Protein AF-0000000084920535 (afdb_homodimer)

InterPro domains:
  IPR011250 Outer membrane protein/outer membrane enzyme PagP, beta-barrel [SSF56925] (17-280)

Solvent-accessible surface area (backbone atoms only — not comparable to full-atom values): 26934 Å² total; per-residue (Å²): 116,71,63,61,56,44,49,62,53,42,67,62,52,66,54,57,81,40,51,39,45,34,40,35,42,36,39,33,46,25,42,52,30,49,40,32,69,61,24,36,41,35,47,79,58,31,36,28,67,30,71,43,21,42,35,15,26,41,35,39,40,44,34,40,34,42,20,32,37,94,36,44,25,44,30,40,34,40,34,40,39,50,28,47,84,37,60,36,35,34,35,47,41,96,58,38,38,35,48,26,33,35,26,23,39,35,29,32,35,36,46,24,46,27,38,41,66,44,99,36,37,34,36,35,41,34,42,25,34,56,77,47,62,31,42,38,33,45,37,40,36,34,38,54,50,50,71,80,69,21,54,88,70,72,50,63,88,66,16,30,35,41,36,39,36,31,35,40,35,30,58,47,89,36,80,28,36,32,40,35,45,33,40,48,45,73,76,55,96,38,38,28,38,35,44,30,45,36,39,40,43,25,33,36,41,41,35,33,34,36,54,78,45,40,37,24,34,31,27,42,68,88,68,46,75,76,42,75,63,74,26,29,79,91,49,59,56,91,93,62,57,60,54,34,42,33,32,67,62,41,55,68,82,64,80,61,83,36,55,43,71,46,50,46,45,48,37,9,16,42,30,43,34,40,33,42,34,42,44,51,77,60,72,70,85,125,116,68,64,60,57,45,48,62,53,43,68,60,53,66,52,59,82,38,49,41,45,34,40,34,42,36,36,33,45,24,42,54,29,49,41,32,70,61,25,35,40,34,48,79,58,33,38,28,67,30,71,44,21,42,36,14,24,41,36,40,40,43,35,40,36,43,21,33,36,94,38,43,25,44,32,40,35,41,33,40,39,50,27,46,84,37,60,37,35,35,35,49,40,93,58,37,39,34,50,25,32,35,27,22,39,34,28,31,34,36,48,22,48,28,38,40,66,45,99,37,37,35,36,36,42,34,40,26,32,56,78,48,62,31,41,38,34,46,36,40,36,35,38,54,51,51,69,80,69,22,52,88,70,71,49,63,87,66,18,28,35,43,37,41,36,31,37,38,34,31,57,47,87,35,77,29,35,32,40,34,44,34,41,49,45,74,77,55,97,38,39,26,39,36,43,30,46,36,38,39,43,26,31,35,39,42,34,35,34,37,54,79,45,41,37,24,32,32,28,43,68,88,67,47,77,78,41,74,64,74,27,28,78,90,50,59,56,92,93,60,58,60,53,33,42,34,32,69,62,39,54,68,79,65,78,59,84,38,55,43,69,45,52,45,44,47,36,10,16,41,29,45,34,39,35,42,33,42,44,52,77,61,70,70,84,123

Secondary structure (DSSP, 8-state):
-HHHHHHHHHHHHS-TT--EEEEEEEEEEEEE-S-EEEEEEE-SSEEEEEEE-TT-EEEEEEEEEEESSSSEEEEEEEEEEEEPPEEEEEEEETTEEEEEEEEEEEEEEEEEEEEESSSSEEEEEEEEEEEEEEEEEEEEEEEEPPHHHHGGGTPPTT-EEEEEEEEEEEE---EEEEEEEEEEEESSSSEEEEEEEEEEE-EEEEEEEEEEEEEEEEE-TTS-EEEEEEEETTSPPTT--SEEEEESEEETT---TTEEE--EEE--EEEEEEEEEEEPPP----/-HHHHHHHHHHHHS-TT--EEEEEEEEEEEEE-S-EEEEEEE-SSEEEEEEE-TT-EEEEEEEEEEESSSSEEEEEEEEEEEEPPEEEEEEEETTEEEEEEEEEEEEEEEEEEEEESSSSEEEEEEEEEEEEEEEEEEEEEEEEPPHHHHGGGTPPTT-EEEEEEEEEEEE---EEEEEEEEEEEESSSSEEEEEEEEEEE-EEEEEEEEEEEEEEEEE-TTS-EEEEEEEETTSPPTT--SEEEEESEEETT---TTEEE--EEE--EEEEEEEEEEEPPP----

Structure (mmCIF, N/CA/C/O backbone):
data_AF-0000000084920535-model_v1
#
loop_
_entity.id
_entity.type
_entity.pdbx_description
1 polymer 'Outer membrane protein beta-barrel domain-containing protein'
#
loop_
_atom_site.group_PDB
_atom_site.id
_atom_site.type_symbol
_atom_site.label_atom_id
_atom_site.label_alt_id
_atom_site.label_comp_id
_atom_site.label_asym_id
_atom_site.label_entity_id
_atom_site.label_seq_id
_atom_site.pdbx_PDB_ins_code
_atom_site.Cartn_x
_atom_site.Cartn_y
_atom_site.Cartn_z
_atom_site.occupancy
_atom_site.B_iso_or_equiv
_atom_site.auth_seq_id
_atom_site.auth_comp_id
_atom_site.auth_asym_id
_atom_site.auth_atom_id
_atom_site.pdbx_PDB_model_num
ATOM 1 N N . MET A 1 1 ? -19.062 26.781 -11.883 1 35.34 1 MET A N 1
ATOM 2 C CA . MET A 1 1 ? -17.922 26.047 -11.336 1 35.34 1 MET A CA 1
ATOM 3 C C . MET A 1 1 ? -16.688 26.938 -11.281 1 35.34 1 MET A C 1
ATOM 5 O O . MET A 1 1 ? -15.859 26.797 -10.375 1 35.34 1 MET A O 1
ATOM 9 N N . LYS A 1 2 ? -16.672 27.797 -12.289 1 50.16 2 LYS A N 1
ATOM 10 C CA . LYS A 1 2 ? -15.531 28.703 -12.477 1 50.16 2 LYS A CA 1
ATOM 11 C C . LYS A 1 2 ? -15.562 29.844 -11.453 1 50.16 2 LYS A C 1
ATOM 13 O O . LYS A 1 2 ? -14.523 30.25 -10.93 1 50.16 2 LYS A O 1
ATOM 18 N N . GLN A 1 3 ? -16.766 30.141 -11.141 1 44.44 3 GLN A N 1
ATOM 19 C CA . GLN A 1 3 ? -16.875 31.328 -10.281 1 44.44 3 GLN A CA 1
ATOM 20 C C . GLN A 1 3 ? -16.562 30.984 -8.828 1 44.44 3 GLN A C 1
ATOM 22 O O . GLN A 1 3 ? -15.992 31.797 -8.102 1 44.44 3 GLN A O 1
ATOM 27 N N . ARG A 1 4 ? -16.891 29.922 -8.414 1 44.69 4 ARG A N 1
ATOM 28 C CA . ARG A 1 4 ? -16.734 29.547 -7.016 1 44.69 4 ARG A CA 1
ATOM 29 C C . ARG A 1 4 ? -15.273 29.234 -6.688 1 44.69 4 ARG A C 1
ATOM 31 O O . ARG A 1 4 ? -14.797 29.547 -5.594 1 44.69 4 ARG A O 1
ATOM 38 N N . VAL A 1 5 ? -14.547 28.641 -7.547 1 48.97 5 VAL A N 1
ATOM 39 C CA . VAL A 1 5 ? -13.117 28.438 -7.359 1 48.97 5 VAL A CA 1
ATOM 40 C C . VAL A 1 5 ? -12.406 29.797 -7.32 1 48.97 5 VAL A C 1
ATOM 42 O O . VAL A 1 5 ? -11.492 30 -6.52 1 48.97 5 VAL A O 1
ATOM 45 N N . ILE A 1 6 ? -12.969 30.703 -7.969 1 50.16 6 ILE A N 1
ATOM 46 C CA . ILE A 1 6 ? -12.383 32.031 -8.031 1 50.16 6 ILE A CA 1
ATOM 47 C C . ILE A 1 6 ? -12.594 32.75 -6.695 1 50.16 6 ILE A C 1
ATOM 49 O O . ILE A 1 6 ? -11.703 33.438 -6.203 1 50.16 6 ILE A O 1
ATOM 53 N N . LEU A 1 7 ? -13.688 32.562 -6.117 1 46.62 7 LEU A N 1
ATOM 54 C CA . LEU A 1 7 ? -13.938 33.25 -4.855 1 46.62 7 LEU A CA 1
ATOM 55 C C . LEU A 1 7 ? -13.047 32.688 -3.75 1 46.62 7 LEU A C 1
ATOM 57 O O . LEU A 1 7 ? -12.539 33.438 -2.92 1 46.62 7 LEU A O 1
ATOM 61 N N . LEU A 1 8 ? -12.82 31.406 -3.689 1 48.5 8 LEU A N 1
ATOM 62 C CA . LEU A 1 8 ? -11.914 30.844 -2.691 1 48.5 8 LEU A CA 1
ATOM 63 C C . LEU A 1 8 ? -10.5 31.375 -2.881 1 48.5 8 LEU A C 1
ATOM 65 O O . LEU A 1 8 ? -9.828 31.734 -1.906 1 48.5 8 LEU A O 1
ATOM 69 N N . VAL A 1 9 ? -10.07 31.469 -4.113 1 48.94 9 VAL A N 1
ATOM 70 C CA . VAL A 1 9 ? -8.773 32.062 -4.418 1 48.94 9 VAL A CA 1
ATOM 71 C C . VAL A 1 9 ? -8.805 33.562 -4.145 1 48.94 9 VAL A C 1
ATOM 73 O O . VAL A 1 9 ? -7.824 34.125 -3.65 1 48.94 9 VAL A O 1
ATOM 76 N N . GLY A 1 10 ? -9.859 34.125 -4.398 1 46.06 10 GLY A N 1
ATOM 77 C CA . GLY A 1 10 ? -10.023 35.562 -4.172 1 46.06 10 GLY A CA 1
ATOM 78 C C . GLY A 1 10 ? -9.883 35.969 -2.713 1 46.06 10 GLY A C 1
ATOM 79 O O . GLY A 1 10 ? -9.281 37 -2.396 1 46.06 10 GLY A O 1
ATOM 80 N N . ILE A 1 11 ? -10.5 35.344 -1.866 1 45.97 11 ILE A N 1
ATOM 81 C CA . ILE A 1 11 ? -10.398 35.656 -0.446 1 45.97 11 ILE A CA 1
ATOM 82 C C . ILE A 1 11 ? -8.938 35.531 0.002 1 45.97 11 ILE A C 1
ATOM 84 O O . ILE A 1 11 ? -8.477 36.312 0.825 1 45.97 11 ILE A O 1
ATOM 88 N N . LEU A 1 12 ? -8.242 34.625 -0.571 1 46.84 12 LEU A N 1
ATOM 89 C CA . LEU A 1 12 ? -6.828 34.5 -0.226 1 46.84 12 LEU A CA 1
ATOM 90 C C . LEU A 1 12 ? -6.027 35.688 -0.715 1 46.84 12 LEU A C 1
ATOM 92 O O . LEU A 1 12 ? -5.074 36.125 -0.059 1 46.84 12 LEU A O 1
ATOM 96 N N . ILE A 1 13 ? -6.379 36.219 -1.843 1 45.66 13 ILE A N 1
ATOM 97 C CA . ILE A 1 13 ? -5.582 37.281 -2.479 1 45.66 13 ILE A CA 1
ATOM 98 C C . ILE A 1 13 ? -5.914 38.625 -1.856 1 45.66 13 ILE A C 1
ATOM 100 O O . ILE A 1 13 ? -5.156 39.594 -2.006 1 45.66 13 ILE A O 1
ATOM 104 N N . SER A 1 14 ? -6.969 38.781 -1.421 1 41.78 14 SER A N 1
ATOM 105 C CA . SER A 1 14 ? -7.277 40.188 -1.155 1 41.78 14 SER A CA 1
ATOM 106 C C . SER A 1 14 ? -6.23 40.844 -0.244 1 41.78 14 SER A C 1
ATOM 108 O O . SER A 1 14 ? -6.137 42.062 -0.156 1 41.78 14 SER A O 1
ATOM 110 N N . THR A 1 15 ? -5.781 40.281 0.899 1 45.72 15 THR A N 1
ATOM 111 C CA . THR A 1 15 ? -4.988 41.125 1.787 1 45.72 15 THR A CA 1
ATOM 112 C C . THR A 1 15 ? -3.539 41.219 1.308 1 45.72 15 THR A C 1
ATOM 114 O O . THR A 1 15 ? -2.676 40.469 1.803 1 45.72 15 THR A O 1
ATOM 117 N N . MET A 1 16 ? -3.23 41.438 0.183 1 48.97 16 MET A N 1
ATOM 118 C CA . MET A 1 16 ? -1.92 41.594 -0.446 1 48.97 16 MET A CA 1
ATOM 119 C C . MET A 1 16 ? -1.035 42.531 0.351 1 48.97 16 MET A C 1
ATOM 121 O O . MET A 1 16 ? 0.062 42.906 -0.088 1 48.97 16 MET A O 1
ATOM 125 N N . SER A 1 17 ? -1.524 43.281 1.295 1 55.09 17 SER A N 1
ATOM 126 C CA . SER A 1 17 ? -0.579 44.25 1.803 1 55.09 17 SER A CA 1
ATOM 127 C C . SER A 1 17 ? 0.592 43.594 2.516 1 55.09 17 SER A C 1
ATOM 129 O O . SER A 1 17 ? 1.635 44.219 2.727 1 55.09 17 SER A O 1
ATOM 131 N N . TYR A 1 18 ? 0.37 42.562 3.094 1 60.5 18 TYR A N 1
ATOM 132 C CA . TYR A 1 18 ? 1.429 41.875 3.826 1 60.5 18 TYR A CA 1
ATOM 133 C C . TYR A 1 18 ? 2.107 40.812 2.947 1 60.5 18 TYR A C 1
ATOM 135 O O . TYR A 1 18 ? 1.453 39.906 2.443 1 60.5 18 TYR A O 1
ATOM 143 N N . ALA A 1 19 ? 3.285 41.312 2.273 1 73.56 19 ALA A N 1
ATOM 144 C CA . ALA A 1 19 ? 3.965 40.312 1.429 1 73.56 19 ALA A CA 1
ATOM 145 C C . ALA A 1 19 ? 5.332 39.969 2.002 1 73.56 19 ALA A C 1
ATOM 147 O O . ALA A 1 19 ? 6.199 40.812 2.15 1 73.56 19 ALA A O 1
ATOM 148 N N . GLN A 1 20 ? 5.488 38.75 2.629 1 87.69 20 GLN A N 1
ATOM 149 C CA . GLN A 1 20 ? 6.754 38.25 3.152 1 87.69 20 GLN A CA 1
ATOM 150 C C . GLN A 1 20 ? 7.184 37 2.43 1 87.69 20 GLN A C 1
ATOM 152 O O . GLN A 1 20 ? 6.391 36.062 2.27 1 87.69 20 GLN A O 1
ATOM 157 N N . PHE A 1 21 ? 8.461 37.094 1.964 1 93.69 21 PHE A N 1
ATOM 158 C CA . PHE A 1 21 ? 9.039 35.906 1.309 1 93.69 21 PHE A CA 1
ATOM 159 C C . PHE A 1 21 ? 10.094 35.281 2.191 1 93.69 21 PHE A C 1
ATOM 161 O O . PHE A 1 21 ? 10.898 35.969 2.814 1 93.69 21 PHE A O 1
ATOM 168 N N . GLU A 1 22 ? 9.984 33.938 2.281 1 96.62 22 GLU A N 1
ATOM 169 C CA . GLU A 1 22 ? 10.984 33.156 3.02 1 96.62 22 GLU A CA 1
ATOM 170 C C . GLU A 1 22 ? 11.508 31.984 2.193 1 96.62 22 GLU A C 1
ATOM 172 O O . GLU A 1 22 ? 10.789 31.453 1.353 1 96.62 22 GLU A O 1
ATOM 177 N N . ILE A 1 23 ? 12.812 31.688 2.461 1 98 23 ILE A N 1
ATOM 178 C CA . ILE A 1 23 ? 13.406 30.484 1.891 1 98 23 ILE A CA 1
ATOM 179 C C . ILE A 1 23 ? 13.891 29.562 3.012 1 98 23 ILE A C 1
ATOM 181 O O . ILE A 1 23 ? 14.453 30.031 4.008 1 98 23 ILE A O 1
ATOM 185 N N . SER A 1 24 ? 13.594 28.281 2.865 1 98.38 24 SER A N 1
ATOM 186 C CA . SER A 1 24 ? 14.016 27.297 3.865 1 98.38 24 SER A CA 1
ATOM 187 C C . SER A 1 24 ? 14.789 26.156 3.225 1 98.38 24 SER A C 1
ATOM 189 O O . SER A 1 24 ? 14.453 25.719 2.121 1 98.38 24 SER A O 1
ATOM 191 N N . ALA A 1 25 ? 15.82 25.766 3.854 1 98.62 25 ALA A N 1
ATOM 192 C CA . ALA A 1 25 ? 16.594 24.578 3.502 1 98.62 25 ALA A CA 1
ATOM 193 C C . ALA A 1 25 ? 16.734 23.641 4.699 1 98.62 25 ALA A C 1
ATOM 195 O O . ALA A 1 25 ? 16.938 24.078 5.828 1 98.62 25 ALA A O 1
ATOM 196 N N . GLY A 1 26 ? 16.531 22.328 4.43 1 98.38 26 GLY A N 1
ATOM 197 C CA . GLY A 1 26 ? 16.594 21.422 5.566 1 98.38 26 GLY A CA 1
ATOM 198 C C . GLY A 1 26 ? 16.812 19.969 5.16 1 98.38 26 GLY A C 1
ATOM 199 O O . GLY A 1 26 ? 16.984 19.672 3.975 1 98.38 26 GLY A O 1
ATOM 200 N N . THR A 1 27 ? 17 19.125 6.18 1 98.56 27 THR A N 1
ATOM 201 C CA . THR A 1 27 ? 17.156 17.672 6.062 1 98.56 27 THR A CA 1
ATOM 202 C C . THR A 1 27 ? 16.344 16.953 7.133 1 98.56 27 THR A C 1
ATOM 204 O O . THR A 1 27 ? 15.828 17.594 8.055 1 98.56 27 THR A O 1
ATOM 207 N N . GLY A 1 28 ? 16.156 15.672 6.859 1 98.56 28 GLY A N 1
ATOM 208 C CA . GLY A 1 28 ? 15.398 14.891 7.828 1 98.56 28 GLY A CA 1
ATOM 209 C C . GLY A 1 28 ? 15.438 13.398 7.555 1 98.56 28 GLY A C 1
ATOM 210 O O . GLY A 1 28 ? 16.141 12.945 6.645 1 98.56 28 GLY A O 1
ATOM 211 N N . TYR A 1 29 ? 14.797 12.727 8.461 1 98.56 29 TYR A N 1
ATOM 212 C CA . TYR A 1 29 ? 14.625 11.281 8.344 1 98.56 29 TYR A CA 1
ATOM 213 C C . TYR A 1 29 ? 13.164 10.891 8.523 1 98.56 29 TYR A C 1
ATOM 215 O O . TYR A 1 29 ? 12.469 11.43 9.383 1 98.56 29 TYR A O 1
ATOM 223 N N . ALA A 1 30 ? 12.742 10.023 7.645 1 97.69 30 ALA A N 1
ATOM 224 C CA . ALA A 1 30 ? 11.367 9.539 7.707 1 97.69 30 ALA A CA 1
ATOM 225 C C . ALA A 1 30 ? 11.336 8.016 7.816 1 97.69 30 ALA A C 1
ATOM 227 O O . ALA A 1 30 ? 12.133 7.324 7.184 1 97.69 30 ALA A O 1
ATOM 228 N N . ILE A 1 31 ? 10.391 7.543 8.578 1 95.56 31 ILE A N 1
ATOM 229 C CA . ILE A 1 31 ? 10.07 6.121 8.609 1 95.56 31 ILE A CA 1
ATOM 230 C C . ILE A 1 31 ? 8.883 5.836 7.691 1 95.56 31 ILE A C 1
ATOM 232 O O . ILE A 1 31 ? 8.102 6.742 7.375 1 95.56 31 ILE A O 1
ATOM 236 N N . GLY A 1 32 ? 8.797 4.52 7.344 1 92.81 32 GLY A N 1
ATOM 237 C CA . GLY A 1 32 ? 7.691 4.141 6.484 1 92.81 32 GLY A CA 1
ATOM 238 C C . GLY A 1 32 ? 6.344 4.223 7.176 1 92.81 32 GLY A C 1
ATOM 239 O O . GLY A 1 32 ? 6.223 3.867 8.352 1 92.81 32 GLY A O 1
ATOM 240 N N . SER A 1 33 ? 5.426 4.773 6.422 1 88.69 33 SER A N 1
ATOM 241 C CA . SER A 1 33 ? 4.031 4.746 6.852 1 88.69 33 SER A CA 1
ATOM 242 C C . SER A 1 33 ? 3.156 4 5.848 1 88.69 33 SER A C 1
ATOM 244 O O . SER A 1 33 ? 3.527 3.859 4.68 1 88.69 33 SER A O 1
ATOM 246 N N . ALA A 1 34 ? 2 3.477 6.375 1 89.12 34 ALA A N 1
ATOM 247 C CA . ALA A 1 34 ? 1.126 2.695 5.504 1 89.12 34 ALA A CA 1
ATOM 248 C C . ALA A 1 34 ? 1.924 1.667 4.707 1 89.12 34 ALA A C 1
ATOM 250 O O . ALA A 1 34 ? 1.809 1.6 3.48 1 89.12 34 ALA A O 1
ATOM 251 N N . GLU A 1 35 ? 2.738 0.942 5.34 1 93.31 35 GLU A N 1
ATOM 252 C CA . GLU A 1 35 ? 3.648 -0.013 4.719 1 93.31 35 GLU A CA 1
ATOM 253 C C . GLU A 1 35 ? 2.883 -1.145 4.039 1 93.31 35 GLU A C 1
ATOM 255 O O . GLU A 1 35 ? 1.738 -1.429 4.398 1 93.31 35 GLU A O 1
ATOM 260 N N . MET A 1 36 ? 3.609 -1.778 3.045 1 95.38 36 MET A N 1
ATOM 261 C CA . MET A 1 36 ? 3.078 -2.938 2.334 1 95.38 36 MET A CA 1
ATOM 262 C C . MET A 1 36 ? 4.125 -4.043 2.24 1 95.38 36 MET A C 1
ATOM 264 O O . MET A 1 36 ? 5.305 -3.811 2.496 1 95.38 36 MET A O 1
ATOM 268 N N . LYS A 1 37 ? 3.637 -5.246 1.908 1 96.25 37 LYS A N 1
ATOM 269 C CA . LYS A 1 37 ? 4.582 -6.32 1.629 1 96.25 37 LYS A CA 1
ATOM 270 C C . LYS A 1 37 ? 5.508 -5.957 0.473 1 96.25 37 LYS A C 1
ATOM 272 O O . LYS A 1 37 ? 5.047 -5.547 -0.594 1 96.25 37 LYS A O 1
ATOM 277 N N . LEU A 1 38 ? 6.785 -6.133 0.706 1 97.44 38 LEU A N 1
ATOM 278 C CA . LEU A 1 38 ? 7.75 -5.805 -0.339 1 97.44 38 LEU A CA 1
ATOM 279 C C . LEU A 1 38 ? 8.438 -7.059 -0.864 1 97.44 38 LEU A C 1
ATOM 281 O O . LEU A 1 38 ? 8.844 -7.113 -2.027 1 97.44 38 LEU A O 1
ATOM 285 N N . GLY A 1 39 ? 8.641 -8.039 0.096 1 98.06 39 GLY A N 1
ATOM 286 C CA . GLY A 1 39 ? 9.398 -9.203 -0.336 1 98.06 39 GLY A CA 1
ATOM 287 C C . GLY A 1 39 ? 9.344 -10.352 0.654 1 98.06 39 GLY A C 1
ATOM 288 O O . GLY A 1 39 ? 8.398 -10.461 1.437 1 98.06 39 GLY A O 1
ATOM 289 N N . THR A 1 40 ? 10.359 -11.266 0.472 1 98.44 40 THR A N 1
ATOM 290 C CA . THR A 1 40 ? 10.398 -12.469 1.296 1 98.44 40 THR A CA 1
ATOM 291 C C . THR A 1 40 ? 11.836 -12.789 1.709 1 98.44 40 THR A C 1
ATOM 293 O O . THR A 1 40 ? 12.781 -12.438 1.005 1 98.44 40 THR A O 1
ATOM 296 N N . GLU A 1 41 ? 11.93 -13.367 2.855 1 98.62 41 GLU A N 1
ATOM 297 C CA . GLU A 1 41 ? 13.133 -14.047 3.312 1 98.62 41 GLU A CA 1
ATOM 298 C C . GLU A 1 41 ? 12.898 -15.547 3.473 1 98.62 41 GLU A C 1
ATOM 300 O O . GLU A 1 41 ? 12.016 -15.969 4.23 1 98.62 41 GLU A O 1
ATOM 305 N N . THR A 1 42 ? 13.625 -16.312 2.793 1 98.5 42 THR A N 1
ATOM 306 C CA . THR A 1 42 ? 13.477 -17.766 2.801 1 98.5 42 THR A CA 1
ATOM 307 C C . THR A 1 42 ? 14.766 -18.438 3.266 1 98.5 42 THR A C 1
ATOM 309 O O . THR A 1 42 ? 15.844 -18.156 2.734 1 98.5 42 THR A O 1
ATOM 312 N N . THR A 1 43 ? 14.688 -19.281 4.191 1 98.12 43 THR A N 1
ATOM 313 C CA . THR A 1 43 ? 15.773 -20.125 4.656 1 98.12 43 THR A CA 1
ATOM 314 C C . THR A 1 43 ? 15.438 -21.609 4.461 1 98.12 43 THR A C 1
ATOM 316 O O . THR A 1 43 ? 14.406 -21.938 3.861 1 98.12 43 THR A O 1
ATOM 319 N N . THR A 1 44 ? 16.312 -22.516 4.949 1 97.25 44 THR A N 1
ATOM 320 C CA . THR A 1 44 ? 16.047 -23.938 4.832 1 97.25 44 THR A CA 1
ATOM 321 C C . THR A 1 44 ? 14.883 -24.344 5.715 1 97.25 44 THR A C 1
ATOM 323 O O . THR A 1 44 ? 14.25 -25.391 5.48 1 97.25 44 THR A O 1
ATOM 326 N N . THR A 1 45 ? 14.539 -23.5 6.605 1 97.44 45 THR A N 1
ATOM 327 C CA . THR A 1 45 ? 13.57 -23.953 7.602 1 97.44 45 THR A CA 1
ATOM 328 C C . THR A 1 45 ? 12.266 -23.172 7.469 1 97.44 45 THR A C 1
ATOM 330 O O . THR A 1 45 ? 11.203 -23.672 7.848 1 97.44 45 THR A O 1
ATOM 333 N N . SER A 1 46 ? 12.359 -21.906 6.934 1 97.88 46 SER A N 1
ATOM 334 C CA . SER A 1 46 ? 11.141 -21.109 6.984 1 97.88 46 SER A CA 1
ATOM 335 C C . SER A 1 46 ? 11.156 -20.016 5.926 1 97.88 46 SER A C 1
ATOM 337 O O . SER A 1 46 ? 12.188 -19.766 5.297 1 97.88 46 SER A O 1
ATOM 339 N N . VAL A 1 47 ? 10 -19.453 5.672 1 97.88 47 VAL A N 1
ATOM 340 C CA . VAL A 1 47 ? 9.812 -18.281 4.816 1 97.88 47 VAL A CA 1
ATOM 341 C C . VAL A 1 47 ? 9.039 -17.203 5.578 1 97.88 47 VAL A C 1
ATOM 343 O O . VAL A 1 47 ? 8.117 -17.516 6.336 1 97.88 47 VAL A O 1
ATOM 346 N N . GLU A 1 48 ? 9.414 -15.914 5.398 1 98.06 48 GLU A N 1
ATOM 347 C CA . GLU A 1 48 ? 8.719 -14.781 5.996 1 98.06 48 GLU A CA 1
ATOM 348 C C . GLU A 1 48 ? 8.602 -13.625 5.008 1 98.06 48 GLU A C 1
ATOM 350 O O . GLU A 1 48 ? 9.438 -13.469 4.117 1 98.06 48 GLU A O 1
ATOM 355 N N . ASN A 1 49 ? 7.551 -12.867 5.188 1 97.69 49 ASN A N 1
ATOM 356 C CA . ASN A 1 49 ? 7.359 -11.664 4.375 1 97.69 49 ASN A CA 1
ATOM 357 C C . ASN A 1 49 ? 8.086 -10.461 4.98 1 97.69 49 ASN A C 1
ATOM 359 O O . ASN A 1 49 ? 8.227 -10.367 6.199 1 97.69 49 ASN A O 1
ATOM 363 N N . THR A 1 50 ? 8.555 -9.594 4.113 1 97.69 50 THR A N 1
ATOM 364 C CA . THR A 1 50 ? 9.102 -8.305 4.531 1 97.69 50 THR A CA 1
ATOM 365 C C . THR A 1 50 ? 8.156 -7.172 4.148 1 97.69 50 THR A C 1
ATOM 367 O O . THR A 1 50 ? 7.445 -7.258 3.145 1 97.69 50 THR A O 1
ATOM 370 N N . TYR A 1 51 ? 8.148 -6.133 4.988 1 96.94 51 TYR A N 1
ATOM 371 C CA . TYR A 1 51 ? 7.262 -4.992 4.789 1 96.94 51 TYR A CA 1
ATOM 372 C C . TYR A 1 51 ? 8.039 -3.686 4.805 1 96.94 51 TYR A C 1
ATOM 374 O O . TYR A 1 51 ? 9.102 -3.592 5.43 1 96.94 51 TYR A O 1
ATOM 382 N N . GLY A 1 52 ? 7.492 -2.721 4.09 1 96.75 52 GLY A N 1
ATOM 383 C CA . GLY A 1 52 ? 8.117 -1.409 4.121 1 96.75 52 GLY A CA 1
ATOM 384 C C . GLY A 1 52 ? 7.477 -0.418 3.17 1 96.75 52 GLY A C 1
ATOM 385 O O . GLY A 1 52 ? 6.418 -0.691 2.602 1 96.75 52 GLY A O 1
ATOM 386 N N . SER A 1 53 ? 8 0.752 3.109 1 97.38 53 SER A N 1
ATOM 387 C CA . SER A 1 53 ? 7.707 1.852 2.193 1 97.38 53 SER A CA 1
ATOM 388 C C . SER A 1 53 ? 8.992 2.455 1.629 1 97.38 53 SER A C 1
ATOM 390 O O . SER A 1 53 ? 9.945 2.701 2.369 1 97.38 53 SER A O 1
ATOM 392 N N . TYR A 1 54 ? 8.953 2.729 0.371 1 98.19 54 TYR A N 1
ATOM 393 C CA . TYR A 1 54 ? 10.148 3.268 -0.263 1 98.19 54 TYR A CA 1
ATOM 394 C C . TYR A 1 54 ? 10.352 4.73 0.113 1 98.19 54 TYR A C 1
ATOM 396 O O . TYR A 1 54 ? 11.375 5.328 -0.223 1 98.19 54 TYR A O 1
ATOM 404 N N . GLY A 1 55 ? 9.414 5.297 0.802 1 97.44 55 GLY A N 1
ATOM 405 C CA . GLY A 1 55 ? 9.555 6.656 1.304 1 97.44 55 GLY A CA 1
ATOM 406 C C . GLY A 1 55 ? 10.398 6.742 2.559 1 97.44 55 GLY A C 1
ATOM 407 O O . GLY A 1 55 ? 10.695 7.84 3.037 1 97.44 55 GLY A O 1
ATOM 408 N N . GLU A 1 56 ? 10.773 5.613 3.084 1 98.25 56 GLU A N 1
ATOM 409 C CA . GLU A 1 56 ? 11.617 5.59 4.273 1 98.25 56 GLU A CA 1
ATOM 410 C C . GLU A 1 56 ? 13.055 5.965 3.938 1 98.25 56 GLU A C 1
ATOM 412 O O . GLU A 1 56 ? 13.633 5.438 2.982 1 98.25 56 GLU A O 1
ATOM 417 N N . GLY A 1 57 ? 13.602 6.922 4.707 1 98.69 57 GLY A N 1
ATOM 418 C CA . GLY A 1 57 ? 14.992 7.281 4.48 1 98.69 57 GLY A CA 1
ATOM 419 C C . GLY A 1 57 ? 15.297 8.727 4.836 1 98.69 57 GLY A C 1
ATOM 420 O O . GLY A 1 57 ? 14.5 9.391 5.5 1 98.69 57 GLY A O 1
ATOM 421 N N . VAL A 1 58 ? 16.5 9.164 4.492 1 98.69 58 VAL A N 1
ATOM 422 C CA . VAL A 1 58 ? 16.969 10.531 4.699 1 98.69 58 VAL A CA 1
ATOM 423 C C . VAL A 1 58 ? 16.5 11.414 3.543 1 98.69 58 VAL A C 1
ATOM 425 O O . VAL A 1 58 ? 16.484 10.977 2.389 1 98.69 58 VAL A O 1
ATOM 428 N N . ASN A 1 59 ? 16.078 12.602 3.873 1 98.5 59 ASN A N 1
ATOM 429 C CA . ASN A 1 59 ? 15.656 13.516 2.812 1 98.5 59 ASN A CA 1
ATOM 430 C C . ASN A 1 59 ? 16.344 14.867 2.936 1 98.5 59 ASN A C 1
ATOM 432 O O . ASN A 1 59 ? 16.891 15.195 3.99 1 98.5 59 ASN A O 1
ATOM 436 N N . PHE A 1 60 ? 16.438 15.586 1.813 1 98.62 60 PHE A N 1
ATOM 437 C CA . PHE A 1 60 ? 16.844 16.984 1.705 1 98.62 60 PHE A CA 1
ATOM 438 C C . PHE A 1 60 ? 15.758 17.812 1.029 1 98.62 60 PHE A C 1
ATOM 440 O O . PHE A 1 60 ? 15.148 17.375 0.052 1 98.62 60 PHE A O 1
ATOM 447 N N . GLN A 1 61 ? 15.492 19.016 1.565 1 98.5 61 GLN A N 1
ATOM 448 C CA . GLN A 1 61 ? 14.422 19.844 1.01 1 98.5 61 GLN A CA 1
ATOM 449 C C . GLN A 1 61 ? 14.852 21.297 0.886 1 98.5 61 GLN A C 1
ATOM 451 O O . GLN A 1 61 ? 15.555 21.812 1.753 1 98.5 61 GLN A O 1
ATOM 456 N N . LEU A 1 62 ? 14.422 22 -0.162 1 98.69 62 LEU A N 1
ATOM 457 C CA . LEU A 1 62 ? 14.461 23.438 -0.386 1 98.69 62 LEU A CA 1
ATOM 458 C C . LEU A 1 62 ? 13.062 23.984 -0.634 1 98.69 62 LEU A C 1
ATOM 460 O O . LEU A 1 62 ? 12.352 23.516 -1.529 1 98.69 62 LEU A O 1
ATOM 464 N N . ARG A 1 63 ? 12.656 24.953 0.148 1 98.56 63 ARG A N 1
ATOM 465 C CA . ARG A 1 63 ? 11.289 25.469 0.055 1 98.56 63 ARG A CA 1
ATOM 466 C C . ARG A 1 63 ? 11.281 27 -0.017 1 98.56 63 ARG A C 1
ATOM 468 O O . ARG A 1 63 ? 12.102 27.656 0.623 1 98.56 63 ARG A O 1
ATOM 475 N N . GLY A 1 64 ? 10.328 27.516 -0.761 1 97.81 64 GLY A N 1
ATOM 476 C CA . GLY A 1 64 ? 9.969 28.922 -0.759 1 97.81 64 GLY A CA 1
ATOM 477 C C . GLY A 1 64 ? 8.539 29.172 -0.307 1 97.81 64 GLY A C 1
ATOM 478 O O . GLY A 1 64 ? 7.605 28.547 -0.818 1 97.81 64 GLY A O 1
ATOM 479 N N . THR A 1 65 ? 8.445 30.062 0.63 1 97.19 65 THR A N 1
ATOM 480 C CA . THR A 1 65 ? 7.109 30.391 1.125 1 97.19 65 THR A CA 1
ATOM 481 C C . THR A 1 65 ? 6.812 31.875 0.95 1 97.19 65 THR A C 1
ATOM 483 O O . THR A 1 65 ? 7.613 32.719 1.345 1 97.19 65 THR A O 1
ATOM 486 N N . TYR A 1 66 ? 5.727 32.156 0.32 1 95.12 66 TYR A N 1
ATOM 487 C CA . TYR A 1 66 ? 5.23 33.531 0.191 1 95.12 66 TYR A CA 1
ATOM 488 C C . TYR A 1 66 ? 3.975 33.75 1.026 1 95.12 66 TYR A C 1
ATOM 490 O O . TYR A 1 66 ? 2.922 33.188 0.728 1 95.12 66 TYR A O 1
ATOM 498 N N . PHE A 1 67 ? 4.09 34.625 1.995 1 92.56 67 PHE A N 1
ATOM 499 C CA . PHE A 1 67 ? 2.934 34.906 2.83 1 92.56 67 PHE A CA 1
ATOM 500 C C . PHE A 1 67 ? 2.16 36.125 2.277 1 92.56 67 PHE A C 1
ATOM 502 O O . PHE A 1 67 ? 2.713 37.219 2.131 1 92.56 67 PHE A O 1
ATOM 509 N N . PHE A 1 68 ? 0.873 35.906 2.057 1 87.88 68 PHE A N 1
ATOM 510 C CA . PHE A 1 68 ? -0.014 36.969 1.558 1 87.88 68 PHE A CA 1
ATOM 511 C C . PHE A 1 68 ? -0.405 37.906 2.676 1 87.88 68 PHE A C 1
ATOM 513 O O . PHE A 1 68 ? -0.697 39.094 2.422 1 87.88 68 PHE A O 1
ATOM 520 N N . ASN A 1 69 ? -0.442 37.344 3.875 1 86.56 69 ASN A N 1
ATOM 521 C CA . ASN A 1 69 ? -0.67 38.094 5.105 1 86.56 69 ASN A CA 1
ATOM 522 C C . ASN A 1 69 ? 0.12 37.531 6.273 1 86.56 69 ASN A C 1
ATOM 524 O O . ASN A 1 69 ? 1.106 36.812 6.066 1 86.56 69 ASN A O 1
ATOM 528 N N . GLU A 1 70 ? -0.274 37.938 7.469 1 86.25 70 GLU A N 1
ATOM 529 C CA . GLU A 1 70 ? 0.521 37.562 8.625 1 86.25 70 GLU A CA 1
ATOM 530 C C . GLU A 1 70 ? 0.343 36.062 8.938 1 86.25 70 GLU A C 1
ATOM 532 O O . GLU A 1 70 ? 1.117 35.5 9.703 1 86.25 70 GLU A O 1
ATOM 537 N N . LYS A 1 71 ? -0.605 35.438 8.234 1 85.12 71 LYS A N 1
ATOM 538 C CA . LYS A 1 71 ? -0.928 34.094 8.688 1 85.12 71 LYS A CA 1
ATOM 539 C C . LYS A 1 71 ? -0.878 33.094 7.531 1 85.12 71 LYS A C 1
ATOM 541 O O . LYS A 1 71 ? -0.468 31.938 7.711 1 85.12 71 LYS A O 1
ATOM 546 N N . VAL A 1 72 ? -1.351 33.5 6.371 1 87.44 72 VAL A N 1
ATOM 547 C CA . VAL A 1 72 ? -1.564 32.562 5.277 1 87.44 72 VAL A CA 1
ATOM 548 C C . VAL A 1 72 ? -0.517 32.781 4.191 1 87.44 72 VAL A C 1
ATOM 550 O O . VAL A 1 72 ? -0.26 33.938 3.789 1 87.44 72 VAL A O 1
ATOM 553 N N . GLY A 1 73 ? 0.027 31.656 3.744 1 92.81 73 GLY A N 1
ATOM 554 C CA . GLY A 1 73 ? 0.992 31.734 2.658 1 92.81 73 GLY A CA 1
ATOM 555 C C . GLY A 1 73 ? 0.939 30.531 1.731 1 92.81 73 GLY A C 1
ATOM 556 O O . GLY A 1 73 ? 0.181 29.594 1.971 1 92.81 73 GLY A O 1
ATOM 557 N N . LEU A 1 74 ? 1.671 30.688 0.648 1 94.25 74 LEU A N 1
ATOM 558 C CA . LEU A 1 74 ? 1.901 29.609 -0.305 1 94.25 74 LEU A CA 1
ATOM 559 C C . LEU A 1 74 ? 3.324 29.078 -0.188 1 94.25 74 LEU A C 1
ATOM 561 O O . LEU A 1 74 ? 4.289 29.844 -0.268 1 94.25 74 LEU A O 1
ATOM 565 N N . ASP A 1 75 ? 3.379 27.75 0.022 1 97.19 75 ASP A N 1
ATOM 566 C CA . ASP A 1 75 ? 4.66 27.062 0.17 1 97.19 75 ASP A CA 1
ATOM 567 C C . ASP A 1 75 ? 4.938 26.156 -1.025 1 97.19 75 ASP A C 1
ATOM 569 O O . ASP A 1 75 ? 4.137 25.266 -1.338 1 97.19 75 ASP A O 1
ATOM 573 N N . VAL A 1 76 ? 5.992 26.422 -1.7 1 98.06 76 VAL A N 1
ATOM 574 C CA . VAL A 1 76 ? 6.434 25.594 -2.809 1 98.06 76 VAL A CA 1
ATOM 575 C C . VAL A 1 76 ? 7.816 25.016 -2.51 1 98.06 76 VAL A C 1
ATOM 577 O O . VAL A 1 76 ? 8.711 25.75 -2.072 1 98.06 76 VAL A O 1
ATOM 580 N N . GLY A 1 77 ? 7.977 23.719 -2.779 1 98.25 77 GLY A N 1
ATOM 581 C CA . GLY A 1 77 ? 9.242 23.109 -2.404 1 98.25 77 GLY A CA 1
ATOM 582 C C . GLY A 1 77 ? 9.68 22.016 -3.365 1 98.25 77 GLY A C 1
ATOM 583 O O . GLY A 1 77 ? 8.875 21.5 -4.141 1 98.25 77 GLY A O 1
ATOM 584 N N . VAL A 1 78 ? 11.023 21.734 -3.334 1 98.44 78 VAL A N 1
ATOM 585 C CA . VAL A 1 78 ? 11.625 20.578 -3.986 1 98.44 78 VAL A CA 1
ATOM 586 C C . VAL A 1 78 ? 12.461 19.781 -2.977 1 98.44 78 VAL A C 1
ATOM 588 O O . VAL A 1 78 ? 12.922 20.344 -1.975 1 98.44 78 VAL A O 1
ATOM 591 N N . GLY A 1 79 ? 12.562 18.516 -3.258 1 98.19 79 GLY A N 1
ATOM 592 C CA . GLY A 1 79 ? 13.328 17.688 -2.342 1 98.19 79 GLY A CA 1
ATOM 593 C C . GLY A 1 79 ? 13.883 16.438 -2.996 1 98.19 79 GLY A C 1
ATOM 594 O O . GLY A 1 79 ? 13.578 16.156 -4.152 1 98.19 79 GLY A O 1
ATOM 595 N N . TYR A 1 80 ? 14.82 15.867 -2.246 1 98.62 80 TYR A N 1
ATOM 596 C CA . TYR A 1 80 ? 15.445 14.609 -2.635 1 98.62 80 TYR A CA 1
ATOM 597 C C . TYR A 1 80 ? 15.352 13.586 -1.507 1 98.62 80 TYR A C 1
ATOM 599 O O . TYR A 1 80 ? 15.617 13.906 -0.346 1 98.62 80 TYR A O 1
ATOM 607 N N . LEU A 1 81 ? 14.891 12.375 -1.853 1 98.62 81 LEU A N 1
ATOM 608 C CA . LEU A 1 81 ? 14.836 11.25 -0.927 1 98.62 81 LEU A CA 1
ATOM 609 C C . LEU A 1 81 ? 15.945 10.242 -1.223 1 98.62 81 LEU A C 1
ATOM 611 O O . LEU A 1 81 ? 16.078 9.781 -2.357 1 98.62 81 LEU A O 1
ATOM 615 N N . ASN A 1 82 ? 16.734 9.961 -0.235 1 98.81 82 ASN A N 1
ATOM 616 C CA . ASN A 1 82 ? 17.656 8.82 -0.223 1 98.81 82 ASN A CA 1
ATOM 617 C C . ASN A 1 82 ? 17.109 7.672 0.617 1 98.81 82 ASN A C 1
ATOM 619 O O . ASN A 1 82 ? 17.453 7.539 1.794 1 98.81 82 ASN A O 1
ATOM 623 N N . GLY A 1 83 ? 16.406 6.758 -0.055 1 98.62 83 GLY A N 1
ATOM 624 C CA . GLY A 1 83 ? 15.664 5.699 0.616 1 98.62 83 GLY A CA 1
ATOM 625 C C . GLY A 1 83 ? 16.562 4.641 1.225 1 98.62 83 GLY A C 1
ATOM 626 O O . GLY A 1 83 ? 17.672 4.395 0.729 1 98.62 83 GLY A O 1
ATOM 627 N N . VAL A 1 84 ? 16.062 4.008 2.217 1 98.56 84 VAL A N 1
ATOM 628 C CA . VAL A 1 84 ? 16.766 2.902 2.85 1 98.56 84 VAL A CA 1
ATOM 629 C C . VAL A 1 84 ? 16.641 1.645 1.993 1 98.56 84 VAL A C 1
ATOM 631 O O . VAL A 1 84 ? 15.742 1.551 1.15 1 98.56 84 VAL A O 1
ATOM 634 N N . ASP A 1 85 ? 17.547 0.688 2.207 1 98.75 85 ASP A N 1
ATOM 635 C CA . ASP A 1 85 ? 17.469 -0.603 1.53 1 98.75 85 ASP A CA 1
ATOM 636 C C . ASP A 1 85 ? 16.359 -1.469 2.129 1 98.75 85 ASP A C 1
ATOM 638 O O . ASP A 1 85 ? 16.328 -1.693 3.34 1 98.75 85 ASP A O 1
ATOM 642 N N . HIS A 1 86 ? 15.461 -1.914 1.274 1 98.75 86 HIS A N 1
ATOM 643 C CA . HIS A 1 86 ? 14.438 -2.871 1.685 1 98.75 86 HIS A CA 1
ATOM 644 C C . HIS A 1 86 ? 14.688 -4.242 1.065 1 98.75 86 HIS A C 1
ATOM 646 O O . HIS A 1 86 ? 15 -4.344 -0.124 1 98.75 86 HIS A O 1
ATOM 652 N N . THR A 1 87 ? 14.531 -5.293 1.845 1 98.81 87 THR A N 1
ATOM 653 C CA . THR A 1 87 ? 14.68 -6.652 1.332 1 98.81 87 THR A CA 1
ATOM 654 C C . THR A 1 87 ? 13.508 -7.023 0.429 1 98.81 87 THR A C 1
ATOM 656 O O . THR A 1 87 ? 12.352 -6.953 0.847 1 98.81 87 THR A O 1
ATOM 659 N N . ILE A 1 88 ? 13.828 -7.465 -0.735 1 98.75 88 ILE A N 1
ATOM 660 C CA . ILE A 1 88 ? 12.812 -7.918 -1.681 1 98.75 88 ILE A CA 1
ATOM 661 C C . ILE A 1 88 ? 12.836 -9.438 -1.774 1 98.75 88 ILE A C 1
ATOM 663 O O . ILE A 1 88 ? 11.789 -10.078 -1.882 1 98.75 88 ILE A O 1
ATOM 667 N N . ASN A 1 89 ? 14.016 -10.016 -1.847 1 98.81 89 ASN A N 1
ATOM 668 C CA . ASN A 1 89 ? 14.234 -11.461 -1.868 1 98.81 89 ASN A CA 1
ATOM 669 C C . ASN A 1 89 ? 15.547 -11.836 -1.185 1 98.81 89 ASN A C 1
ATOM 671 O O . ASN A 1 89 ? 16.625 -11.531 -1.696 1 98.81 89 ASN A O 1
ATOM 675 N N . LYS A 1 90 ? 15.438 -12.414 -0.096 1 98.81 90 LYS A N 1
ATOM 676 C CA . LYS A 1 90 ? 16.578 -13.039 0.573 1 98.81 90 LYS A CA 1
ATOM 677 C C . LYS A 1 90 ? 16.359 -14.539 0.734 1 98.81 90 LYS A C 1
ATOM 679 O O . LYS A 1 90 ? 15.57 -14.977 1.573 1 98.81 90 LYS A O 1
ATOM 684 N N . THR A 1 91 ? 17 -15.242 -0.058 1 98.81 91 THR A N 1
ATOM 685 C CA . THR A 1 91 ? 16.875 -16.703 -0.056 1 98.81 91 THR A CA 1
ATOM 686 C C . THR A 1 91 ? 18.234 -17.359 0.229 1 98.81 91 THR A C 1
ATOM 688 O O . THR A 1 91 ? 19.219 -17.094 -0.465 1 98.81 91 THR A O 1
ATOM 691 N N . THR A 1 92 ? 18.312 -18.156 1.206 1 98.25 92 THR A N 1
ATOM 692 C CA . THR A 1 92 ? 19.484 -18.953 1.552 1 98.25 92 THR A CA 1
ATOM 693 C C . THR A 1 92 ? 19.094 -20.422 1.717 1 98.25 92 THR A C 1
ATOM 695 O O . THR A 1 92 ? 18.734 -20.859 2.812 1 98.25 92 THR A O 1
ATOM 698 N N . VAL A 1 93 ? 19.172 -21.203 0.723 1 97.31 93 VAL A N 1
ATOM 699 C CA . VAL A 1 93 ? 18.938 -22.641 0.717 1 97.31 93 VAL A CA 1
ATOM 700 C C . VAL A 1 93 ? 20.062 -23.359 -0.017 1 97.31 93 VAL A C 1
ATOM 702 O O . VAL A 1 93 ? 20.828 -22.719 -0.758 1 97.31 93 VAL A O 1
ATOM 705 N N . PRO A 1 94 ? 20.266 -24.625 0.225 1 96.38 94 PRO A N 1
ATOM 706 C CA . PRO A 1 94 ? 21.375 -25.328 -0.434 1 96.38 94 PRO A CA 1
ATOM 707 C C . PRO A 1 94 ? 21.375 -25.125 -1.948 1 96.38 94 PRO A C 1
ATOM 709 O O . PRO A 1 94 ? 20.375 -25.422 -2.617 1 96.38 94 PRO A O 1
ATOM 712 N N . GLY A 1 95 ? 22.406 -24.531 -2.426 1 96.69 95 GLY A N 1
ATOM 713 C CA . GLY A 1 95 ? 22.609 -24.406 -3.859 1 96.69 95 GLY A CA 1
ATOM 714 C C . GLY A 1 95 ? 22.078 -23.109 -4.43 1 96.69 95 GLY A C 1
ATOM 715 O O . GLY A 1 95 ? 22.25 -22.812 -5.613 1 96.69 95 GLY A O 1
ATOM 716 N N . VAL A 1 96 ? 21.312 -22.375 -3.676 1 97.75 96 VAL A N 1
ATOM 717 C CA . VAL A 1 96 ? 20.75 -21.125 -4.145 1 97.75 96 VAL A CA 1
ATOM 718 C C . VAL A 1 96 ? 20.906 -20.047 -3.064 1 97.75 96 VAL A C 1
ATOM 720 O O . VAL A 1 96 ? 20.438 -20.234 -1.935 1 97.75 96 VAL A O 1
ATOM 723 N N . ASP A 1 97 ? 21.562 -18.969 -3.355 1 98.44 97 ASP A N 1
ATOM 724 C CA . ASP A 1 97 ? 21.688 -17.781 -2.506 1 98.44 97 ASP A CA 1
ATOM 725 C C . ASP A 1 97 ? 21.297 -16.516 -3.262 1 98.44 97 ASP A C 1
ATOM 727 O O . ASP A 1 97 ? 21.891 -16.203 -4.297 1 98.44 97 ASP A O 1
ATOM 731 N N . VAL A 1 98 ? 20.266 -15.859 -2.803 1 98.81 98 VAL A N 1
ATOM 732 C CA . VAL A 1 98 ? 19.812 -14.617 -3.416 1 98.81 98 VAL A CA 1
ATOM 733 C C . VAL A 1 98 ? 19.766 -13.508 -2.367 1 98.81 98 VAL A C 1
ATOM 735 O O . VAL A 1 98 ? 19.328 -13.734 -1.237 1 98.81 98 VAL A O 1
ATOM 738 N N . ASP A 1 99 ? 20.281 -12.375 -2.617 1 98.81 99 ASP A N 1
ATOM 739 C CA . ASP A 1 99 ? 20.141 -11.133 -1.866 1 98.81 99 ASP A CA 1
ATOM 740 C C . ASP A 1 99 ? 19.703 -9.984 -2.775 1 98.81 99 ASP A C 1
ATOM 742 O O . ASP A 1 99 ? 20.531 -9.398 -3.48 1 98.81 99 ASP A O 1
ATOM 746 N N . ALA A 1 100 ? 18.453 -9.742 -2.768 1 98.88 100 ALA A N 1
ATOM 747 C CA . ALA A 1 100 ? 17.859 -8.68 -3.58 1 98.88 100 ALA A CA 1
ATOM 748 C C . ALA A 1 100 ? 17.281 -7.582 -2.703 1 98.88 100 ALA A C 1
ATOM 750 O O . ALA A 1 100 ? 16.422 -7.852 -1.85 1 98.88 100 ALA A O 1
ATOM 751 N N . ILE A 1 101 ? 17.703 -6.371 -2.889 1 98.88 101 ILE A N 1
ATOM 752 C CA . ILE A 1 101 ? 17.156 -5.234 -2.16 1 98.88 101 ILE A CA 1
ATOM 753 C C . ILE A 1 101 ? 16.578 -4.219 -3.145 1 98.88 101 ILE A C 1
ATOM 755 O O . ILE A 1 101 ? 16.891 -4.254 -4.336 1 98.88 101 ILE A O 1
ATOM 759 N N . ALA A 1 102 ? 15.695 -3.363 -2.633 1 98.81 102 ALA A N 1
ATOM 760 C CA . ALA A 1 102 ? 15.18 -2.217 -3.375 1 98.81 102 ALA A CA 1
ATOM 761 C C . ALA A 1 102 ? 15.188 -0.958 -2.512 1 98.81 102 ALA A C 1
ATOM 763 O O . ALA A 1 102 ? 15.039 -1.036 -1.289 1 98.81 102 ALA A O 1
ATOM 764 N N . ARG A 1 103 ? 15.367 0.206 -3.135 1 98.75 103 ARG A N 1
ATOM 765 C CA . ARG A 1 103 ? 15.461 1.477 -2.422 1 98.75 103 ARG A CA 1
ATOM 766 C C . ARG A 1 103 ? 14.969 2.629 -3.289 1 98.75 103 ARG A C 1
ATOM 768 O O . ARG A 1 103 ? 15.086 2.586 -4.516 1 98.75 103 ARG A O 1
ATOM 775 N N . GLY A 1 104 ? 14.438 3.629 -2.633 1 98.12 104 GLY A N 1
ATOM 776 C CA . GLY A 1 104 ? 13.984 4.812 -3.346 1 98.12 104 GLY A CA 1
ATOM 777 C C . GLY A 1 104 ? 15.07 5.852 -3.533 1 98.12 104 GLY A C 1
ATOM 778 O O . GLY A 1 104 ? 15.82 6.152 -2.598 1 98.12 104 GLY A O 1
ATOM 779 N N . ARG A 1 105 ? 15.281 6.328 -4.734 1 98.56 105 ARG A N 1
ATOM 780 C CA . ARG A 1 105 ? 15.984 7.539 -5.141 1 98.56 105 ARG A CA 1
ATOM 781 C C . ARG A 1 105 ? 15.047 8.5 -5.863 1 98.56 105 ARG A C 1
ATOM 783 O O . ARG A 1 105 ? 14.859 8.398 -7.078 1 98.56 105 ARG A O 1
ATOM 790 N N . ALA A 1 106 ? 14.492 9.398 -5.102 1 97.81 106 ALA A N 1
ATOM 791 C CA . ALA A 1 106 ? 13.359 10.109 -5.676 1 97.81 106 ALA A CA 1
ATOM 792 C C . ALA A 1 106 ? 13.492 11.617 -5.48 1 97.81 106 ALA A C 1
ATOM 794 O O . ALA A 1 106 ? 13.945 12.07 -4.426 1 97.81 106 ALA A O 1
ATOM 795 N N . TYR A 1 107 ? 13.188 12.383 -6.492 1 98.31 107 TYR A N 1
ATOM 796 C CA . TYR A 1 107 ? 13.023 13.828 -6.43 1 98.31 107 TYR A CA 1
ATOM 797 C C . TYR A 1 107 ? 11.547 14.211 -6.387 1 98.31 107 TYR A C 1
ATOM 799 O O . TYR A 1 107 ? 10.75 13.711 -7.18 1 98.31 107 TYR A O 1
ATOM 807 N N . GLY A 1 108 ? 11.195 15.016 -5.484 1 97.5 108 GLY A N 1
ATOM 808 C CA . GLY A 1 108 ? 9.805 15.406 -5.32 1 97.5 108 GLY A CA 1
ATOM 809 C C . GLY A 1 108 ? 9.617 16.906 -5.273 1 97.5 108 GLY A C 1
ATOM 810 O O . GLY A 1 108 ? 10.586 17.656 -5.145 1 97.5 108 GLY A O 1
ATOM 811 N N . ALA A 1 109 ? 8.344 17.281 -5.441 1 97.94 109 ALA A N 1
ATOM 812 C CA . ALA A 1 109 ? 7.895 18.672 -5.289 1 97.94 109 ALA A CA 1
ATOM 813 C C . ALA A 1 109 ? 6.641 18.75 -4.422 1 97.94 109 ALA A C 1
ATOM 815 O O . ALA A 1 109 ? 5.859 17.797 -4.371 1 97.94 109 ALA A O 1
ATO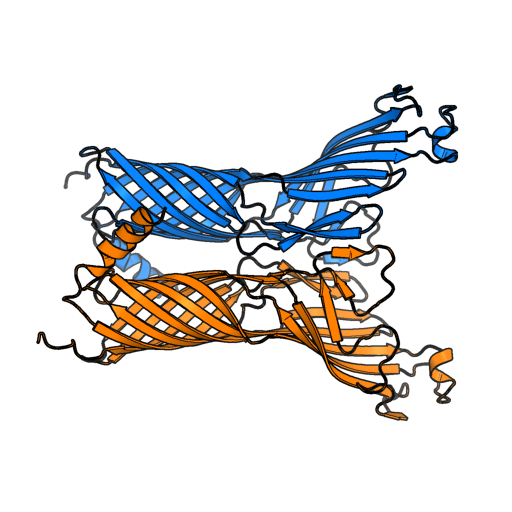M 816 N N . THR A 1 110 ? 6.551 19.828 -3.752 1 97.62 110 THR A N 1
ATOM 817 C CA . THR A 1 110 ? 5.355 20.062 -2.949 1 97.62 110 THR A CA 1
ATOM 818 C C . THR A 1 110 ? 4.762 21.438 -3.264 1 97.62 110 THR A C 1
ATOM 820 O O . THR A 1 110 ? 5.492 22.391 -3.562 1 97.62 110 THR A O 1
ATOM 823 N N . VAL A 1 111 ? 3.475 21.562 -3.291 1 96.5 111 VAL A N 1
ATOM 824 C CA . VAL A 1 111 ? 2.684 22.797 -3.307 1 96.5 111 VAL A CA 1
ATOM 825 C C . VAL A 1 111 ? 1.66 22.766 -2.174 1 96.5 111 VAL A C 1
ATOM 827 O O . VAL A 1 111 ? 0.751 21.938 -2.172 1 96.5 111 VAL A O 1
ATOM 830 N N . ALA A 1 112 ? 1.893 23.672 -1.251 1 94.81 112 ALA A N 1
ATOM 831 C CA . ALA A 1 112 ? 1.087 23.578 -0.037 1 94.81 112 ALA A CA 1
ATOM 832 C C . ALA A 1 112 ? 0.657 24.953 0.45 1 94.81 112 ALA A C 1
ATOM 834 O O . ALA A 1 112 ? 1.332 25.953 0.182 1 94.81 112 ALA A O 1
ATOM 835 N N . VAL A 1 113 ? -0.436 24.984 1.098 1 90.62 113 VAL A N 1
ATOM 836 C CA . VAL A 1 113 ? -0.83 26.156 1.875 1 90.62 113 VAL A CA 1
ATOM 837 C C . VAL A 1 113 ? -0.109 26.156 3.221 1 90.62 113 VAL A C 1
ATOM 839 O O . VAL A 1 113 ? -0.099 25.141 3.922 1 90.62 113 VAL A O 1
ATOM 842 N N . ALA A 1 114 ? 0.543 27.312 3.473 1 92.94 114 ALA A N 1
ATOM 843 C CA . ALA A 1 114 ? 1.194 27.484 4.77 1 92.94 114 ALA A CA 1
ATOM 844 C C . ALA A 1 114 ? 0.369 28.375 5.688 1 92.94 114 ALA A C 1
ATOM 846 O O . ALA A 1 114 ? -0.219 29.359 5.238 1 92.94 114 ALA A O 1
ATOM 847 N N . TYR A 1 115 ? 0.38 28.047 6.949 1 87.88 115 TYR A N 1
ATOM 848 C CA . TYR A 1 115 ? -0.352 28.828 7.941 1 87.88 115 TYR A CA 1
ATOM 849 C C . TYR A 1 115 ? 0.477 29.016 9.203 1 87.88 115 TYR A C 1
ATOM 851 O O . TYR A 1 115 ? 0.941 28.031 9.797 1 87.88 115 TYR A O 1
ATOM 859 N N . LYS A 1 116 ? 0.588 30.266 9.602 1 89.56 116 LYS A N 1
ATOM 860 C CA . LYS A 1 116 ? 1.23 30.578 10.875 1 89.56 116 LYS A CA 1
ATOM 861 C C . LYS A 1 116 ? 0.211 30.625 12.008 1 89.56 116 LYS A C 1
ATOM 863 O O . LYS A 1 116 ? -0.539 31.594 12.133 1 89.56 116 LYS A O 1
ATOM 868 N N . PHE A 1 117 ? 0.41 29.656 12.883 1 81.25 117 PHE A N 1
ATOM 869 C CA . PHE A 1 117 ? -0.443 29.656 14.062 1 81.25 117 PHE A CA 1
ATOM 870 C C . PHE A 1 117 ? 0.007 30.719 15.055 1 81.25 117 PHE A C 1
ATOM 872 O O . PHE A 1 117 ? -0.821 31.328 15.727 1 81.25 117 PHE A O 1
ATOM 879 N N . THR A 1 118 ? 1.244 30.781 15.25 1 84.31 118 THR A N 1
ATOM 880 C CA . THR A 1 118 ? 1.958 31.844 15.945 1 84.31 118 THR A CA 1
ATOM 881 C C . THR A 1 118 ? 3.174 32.281 15.133 1 84.31 118 THR A C 1
ATOM 883 O O . THR A 1 118 ? 3.361 31.859 13.992 1 84.31 118 THR A O 1
ATOM 886 N N . ASP A 1 119 ? 3.898 33.125 15.742 1 85.38 119 ASP A N 1
ATOM 887 C CA . ASP A 1 119 ? 5.094 33.594 15.047 1 85.38 119 ASP A CA 1
ATOM 888 C C . ASP A 1 119 ? 6.105 32.438 14.898 1 85.38 119 ASP A C 1
ATOM 890 O O . ASP A 1 119 ? 6.949 32.469 14 1 85.38 119 ASP A O 1
ATOM 894 N N . ASN A 1 120 ? 5.926 31.422 15.703 1 90.94 120 ASN A N 1
ATOM 895 C CA . ASN A 1 120 ? 6.922 30.359 15.719 1 90.94 120 ASN A CA 1
ATOM 896 C C . ASN A 1 120 ? 6.328 29.031 15.25 1 90.94 120 ASN A C 1
ATOM 898 O O . ASN A 1 120 ? 7.047 28.172 14.742 1 90.94 120 ASN A O 1
ATOM 902 N N . PHE A 1 121 ? 5.074 28.844 15.547 1 88.88 121 PHE A N 1
ATOM 903 C CA . PHE A 1 121 ? 4.41 27.594 15.234 1 88.88 121 PHE A CA 1
ATOM 904 C C . PHE A 1 121 ? 3.65 27.688 13.914 1 88.88 121 PHE A C 1
ATOM 906 O O . PHE A 1 121 ? 2.824 28.578 13.734 1 88.88 121 PHE A O 1
ATOM 913 N N . TYR A 1 122 ? 3.936 26.734 12.914 1 90.19 122 TYR A N 1
ATOM 914 C CA . TYR A 1 122 ? 3.293 26.812 11.609 1 90.19 122 TYR A CA 1
ATOM 915 C C . TYR A 1 122 ? 2.902 25.422 11.117 1 90.19 122 TYR A C 1
ATOM 917 O O . TYR A 1 122 ? 3.34 24.406 11.68 1 90.19 122 TYR A O 1
ATOM 925 N N . GLY A 1 123 ? 2.053 25.391 10.172 1 89.25 123 GLY A N 1
ATOM 926 C CA . GLY A 1 123 ? 1.681 24.188 9.453 1 89.25 123 GLY A CA 1
ATOM 927 C C . GLY A 1 123 ? 1.64 24.375 7.949 1 89.25 123 GLY A C 1
ATOM 928 O O . GLY A 1 123 ? 1.538 25.5 7.465 1 89.25 123 GLY A O 1
ATOM 929 N N . ARG A 1 124 ? 1.793 23.312 7.258 1 91.88 124 ARG A N 1
ATOM 930 C CA . ARG A 1 124 ? 1.586 23.328 5.812 1 91.88 124 ARG A CA 1
ATOM 931 C C . ARG A 1 124 ? 0.904 22.047 5.336 1 91.88 124 ARG A C 1
ATOM 933 O O . ARG A 1 124 ? 1.129 20.984 5.891 1 91.88 124 ARG A O 1
ATOM 940 N N . ALA A 1 125 ? 0.062 22.141 4.398 1 88.88 125 ALA A N 1
ATOM 941 C CA . ALA A 1 125 ? -0.669 21.031 3.797 1 88.88 125 ALA A CA 1
ATOM 942 C C . ALA A 1 125 ? -0.929 21.281 2.314 1 88.88 125 ALA A C 1
ATOM 944 O O . ALA A 1 125 ? -1.295 22.391 1.922 1 88.88 125 ALA A O 1
ATOM 945 N N . GLY A 1 126 ? -0.669 20.234 1.569 1 91 126 GLY A N 1
ATOM 946 C CA . GLY A 1 126 ? -0.887 20.406 0.141 1 91 126 GLY A CA 1
ATOM 947 C C . GLY A 1 126 ? -0.519 19.172 -0.663 1 91 126 GLY A C 1
ATOM 948 O O . GLY A 1 126 ? -0.661 18.047 -0.183 1 91 126 GLY A O 1
ATOM 949 N N . ALA A 1 127 ? -0.184 19.406 -1.867 1 92.44 127 ALA A N 1
ATOM 950 C CA . ALA A 1 127 ? 0.076 18.328 -2.82 1 92.44 127 ALA A CA 1
ATOM 951 C C . ALA A 1 127 ? 1.55 17.938 -2.812 1 92.44 127 ALA A C 1
ATOM 953 O O . ALA A 1 127 ? 2.426 18.781 -2.637 1 92.44 127 ALA A O 1
ATOM 954 N N . LEU A 1 128 ? 1.755 16.703 -2.928 1 95.31 128 LEU A N 1
ATOM 955 C CA . LEU A 1 128 ? 3.072 16.094 -3.102 1 95.31 128 LEU A CA 1
ATOM 956 C C . LEU A 1 128 ? 3.188 15.43 -4.469 1 95.31 128 LEU A C 1
ATOM 958 O O . LEU A 1 128 ? 2.312 14.656 -4.863 1 95.31 128 LEU A O 1
ATOM 962 N N . LEU A 1 129 ? 4.281 15.727 -5.129 1 95.19 129 LEU A N 1
ATOM 963 C CA . LEU A 1 129 ? 4.559 15.164 -6.445 1 95.19 129 LEU A CA 1
ATOM 964 C C . LEU A 1 129 ? 5.918 14.477 -6.465 1 95.19 129 LEU A C 1
ATOM 966 O O . LEU A 1 129 ? 6.879 14.969 -5.867 1 95.19 129 LEU A O 1
ATOM 970 N N . LYS A 1 130 ? 5.965 13.344 -7.059 1 93.81 130 LYS A N 1
ATOM 971 C CA . LYS A 1 130 ? 7.262 12.805 -7.453 1 93.81 130 LYS A CA 1
ATOM 972 C C . LYS A 1 130 ? 7.609 13.203 -8.883 1 93.81 130 LYS A C 1
ATOM 974 O O . LYS A 1 130 ? 6.973 12.742 -9.836 1 93.81 130 LYS A O 1
ATOM 979 N N . ILE A 1 131 ? 8.617 13.961 -9.047 1 95.56 131 ILE A N 1
ATOM 980 C CA . ILE A 1 131 ? 8.852 14.578 -10.352 1 95.56 131 ILE A CA 1
ATOM 981 C C . ILE A 1 131 ? 9.93 13.805 -11.102 1 95.56 131 ILE A C 1
ATOM 983 O O . ILE A 1 131 ? 10.016 13.859 -12.328 1 95.56 131 ILE A O 1
ATOM 987 N N . ALA A 1 132 ? 10.844 13.125 -10.328 1 95.94 132 ALA A N 1
ATOM 988 C CA . ALA A 1 132 ? 11.906 12.344 -10.961 1 95.94 132 ALA A CA 1
ATOM 989 C C . ALA A 1 132 ? 12.445 11.289 -10 1 95.94 132 ALA A C 1
ATOM 991 O O . ALA A 1 132 ? 12.023 11.211 -8.844 1 95.94 132 ALA A O 1
ATOM 992 N N . GLY A 1 133 ? 13.336 10.492 -10.547 1 97.19 133 GLY A N 1
ATOM 993 C CA . GLY A 1 133 ? 13.977 9.453 -9.758 1 97.19 133 GLY A CA 1
ATOM 994 C C . GLY A 1 133 ? 13.508 8.055 -10.117 1 97.19 133 GLY A C 1
ATOM 995 O O . GLY A 1 133 ? 13.062 7.812 -11.234 1 97.19 133 GLY A O 1
ATOM 996 N N . LYS A 1 134 ? 13.812 7.098 -9.133 1 97.69 134 LYS A N 1
ATOM 997 C CA . LYS A 1 134 ? 13.602 5.68 -9.414 1 97.69 134 LYS A CA 1
ATOM 998 C C . LYS A 1 134 ? 13.516 4.871 -8.117 1 97.69 134 LYS A C 1
ATOM 1000 O O . LYS A 1 134 ? 13.945 5.336 -7.062 1 97.69 134 LYS A O 1
ATOM 1005 N N . THR A 1 135 ? 12.812 3.812 -8.242 1 98.44 135 THR A N 1
ATOM 1006 C CA . THR A 1 135 ? 13.094 2.707 -7.332 1 98.44 135 THR A CA 1
ATOM 1007 C C . THR A 1 135 ? 14.156 1.785 -7.914 1 98.44 135 THR A C 1
ATOM 1009 O O . THR A 1 135 ? 13.992 1.254 -9.016 1 98.44 135 THR A O 1
ATOM 1012 N N . GLU A 1 136 ? 15.203 1.627 -7.195 1 98.69 136 GLU A N 1
ATOM 1013 C CA . GLU A 1 136 ? 16.328 0.849 -7.688 1 98.69 136 GLU A CA 1
ATOM 1014 C C . GLU A 1 136 ? 16.406 -0.515 -7.008 1 98.69 136 GLU A C 1
ATOM 1016 O O . GLU A 1 136 ? 16.391 -0.604 -5.777 1 98.69 136 GLU A O 1
ATOM 1021 N N . ALA A 1 137 ? 16.453 -1.555 -7.824 1 98.75 137 ALA A N 1
ATOM 1022 C CA . ALA A 1 137 ? 16.703 -2.904 -7.32 1 98.75 137 ALA A CA 1
ATOM 1023 C C . ALA A 1 137 ? 18.156 -3.312 -7.535 1 98.75 137 ALA A C 1
ATOM 1025 O O . ALA A 1 137 ? 18.703 -3.135 -8.625 1 98.75 137 ALA A O 1
ATOM 1026 N N . VAL A 1 138 ? 18.797 -3.762 -6.512 1 98.88 138 VAL A N 1
ATOM 1027 C CA . VAL A 1 138 ? 20.141 -4.305 -6.551 1 98.88 138 VAL A CA 1
ATOM 1028 C C . VAL A 1 138 ? 20.125 -5.773 -6.141 1 98.88 138 VAL A C 1
ATOM 1030 O O . VAL A 1 138 ? 19.781 -6.105 -5.004 1 98.88 138 VAL A O 1
ATOM 1033 N N . VAL A 1 139 ? 20.578 -6.676 -7.07 1 98.81 139 VAL A N 1
ATOM 1034 C CA . VAL A 1 139 ? 20.359 -8.102 -6.859 1 98.81 139 VAL A CA 1
ATOM 1035 C C . VAL A 1 139 ? 21.672 -8.852 -6.965 1 98.81 139 VAL A C 1
ATOM 1037 O O . VAL A 1 139 ? 22.469 -8.602 -7.879 1 98.81 139 VAL A O 1
ATOM 1040 N N . PHE A 1 140 ? 21.969 -9.656 -6.074 1 98.81 140 PHE A N 1
ATOM 1041 C CA . PHE A 1 140 ? 22.984 -10.703 -6.109 1 98.81 140 PHE A CA 1
ATOM 1042 C C . PHE A 1 140 ? 22.344 -12.078 -6.055 1 98.81 140 PHE A C 1
ATOM 1044 O O . PHE A 1 140 ? 21.422 -12.312 -5.27 1 98.81 140 PHE A O 1
ATOM 1051 N N . SER A 1 141 ? 22.75 -12.984 -6.902 1 98.62 141 SER A N 1
ATOM 1052 C CA . SER A 1 141 ? 22.297 -14.375 -6.852 1 98.62 141 SER A CA 1
ATOM 1053 C C . SER A 1 141 ? 23.438 -15.344 -7.129 1 98.62 141 SER A C 1
ATOM 1055 O O . SER A 1 141 ? 24.266 -15.102 -8.016 1 98.62 141 SER A O 1
ATOM 1057 N N . SER A 1 142 ? 23.547 -16.359 -6.367 1 98.56 142 SER A N 1
ATOM 1058 C CA . SER A 1 142 ? 24.438 -17.484 -6.57 1 98.56 142 SER A CA 1
ATOM 1059 C C . SER A 1 142 ? 23.672 -18.797 -6.695 1 98.56 142 SER A C 1
ATOM 1061 O O . SER A 1 142 ? 22.875 -19.125 -5.82 1 98.56 142 SER A O 1
ATOM 1063 N N . THR A 1 143 ? 23.922 -19.547 -7.75 1 98.31 143 THR A N 1
ATOM 1064 C CA . THR A 1 143 ? 23.172 -20.781 -8 1 98.31 143 THR A CA 1
ATOM 1065 C C . THR A 1 143 ? 24.094 -21.891 -8.469 1 98.31 143 THR A C 1
ATOM 1067 O O . THR A 1 143 ? 24.953 -21.672 -9.32 1 98.31 143 THR A O 1
ATOM 1070 N N . LEU A 1 144 ? 23.922 -23.094 -7.98 1 98.19 144 LEU A N 1
ATOM 1071 C CA . LEU A 1 144 ? 24.641 -24.266 -8.477 1 98.19 144 LEU A CA 1
ATOM 1072 C C . LEU A 1 144 ? 24.266 -24.547 -9.93 1 98.19 144 LEU A C 1
ATOM 1074 O O . LEU A 1 144 ? 23.094 -24.469 -10.297 1 98.19 144 LEU A O 1
ATOM 1078 N N . LEU A 1 145 ? 25.266 -24.938 -10.602 1 97.56 145 LEU A N 1
ATOM 1079 C CA . LEU A 1 145 ? 25.031 -25.234 -12.008 1 97.56 145 LEU A CA 1
ATOM 1080 C C . LEU A 1 145 ? 24.531 -26.672 -12.188 1 97.56 145 LEU A C 1
ATOM 1082 O O . LEU A 1 145 ? 25 -27.594 -11.516 1 97.56 145 LEU A O 1
ATOM 1086 N N . SER A 1 146 ? 23.641 -26.703 -13.07 1 96.38 146 SER A N 1
ATOM 1087 C CA . SER A 1 146 ? 23.234 -28.047 -13.484 1 96.38 146 SER A CA 1
ATOM 1088 C C . SER A 1 146 ? 24.312 -28.703 -14.328 1 96.38 146 SER A C 1
ATOM 1090 O O . SER A 1 146 ? 25.297 -28.062 -14.711 1 96.38 146 SER A O 1
ATOM 1092 N N . GLU A 1 147 ? 24.172 -29.984 -14.609 1 95.75 147 GLU A N 1
ATOM 1093 C CA . GLU A 1 147 ? 25.109 -30.703 -15.461 1 95.75 147 GLU A CA 1
ATOM 1094 C C . GLU A 1 147 ? 25.188 -30.078 -16.844 1 95.75 147 GLU A C 1
ATOM 1096 O O . GLU A 1 147 ? 26.266 -29.891 -17.391 1 95.75 147 GLU A O 1
ATOM 1101 N N . ALA A 1 148 ? 23.984 -29.734 -17.359 1 95.12 148 ALA A N 1
ATOM 1102 C CA . ALA A 1 148 ? 23.906 -29.156 -18.688 1 95.12 148 ALA A CA 1
ATOM 1103 C C . ALA A 1 148 ? 24.641 -27.828 -18.75 1 95.12 148 ALA A C 1
ATOM 1105 O O . ALA A 1 148 ? 25.234 -27.484 -19.781 1 95.12 148 ALA A O 1
ATOM 1106 N N . GLU A 1 149 ? 24.656 -27.094 -17.734 1 93.75 149 GLU A N 1
ATOM 1107 C CA . GLU A 1 149 ? 25.281 -25.766 -17.672 1 93.75 149 GLU A CA 1
ATOM 1108 C C . GLU A 1 149 ? 26.797 -25.891 -17.484 1 93.75 149 GLU A C 1
ATOM 1110 O O . GLU A 1 149 ? 27.547 -24.984 -17.859 1 93.75 149 GLU A O 1
ATOM 1115 N N . ARG A 1 150 ? 27.234 -26.953 -16.922 1 95.44 150 ARG A N 1
ATOM 1116 C CA . ARG A 1 150 ? 28.656 -27.141 -16.656 1 95.44 150 ARG A CA 1
ATOM 1117 C C . ARG A 1 150 ? 29.391 -27.688 -17.875 1 95.44 150 ARG A C 1
ATOM 1119 O O . ARG A 1 150 ? 30.562 -27.391 -18.078 1 95.44 150 ARG A O 1
ATOM 1126 N N . GLU A 1 151 ? 28.688 -28.359 -18.594 1 94.88 151 GLU A N 1
ATOM 1127 C CA . GLU A 1 151 ? 29.281 -29.156 -19.672 1 94.88 151 GLU A CA 1
ATOM 1128 C C . GLU A 1 151 ? 30.078 -28.266 -20.625 1 94.88 151 GLU A C 1
ATOM 1130 O O . GLU A 1 151 ? 31.234 -28.578 -20.938 1 94.88 151 GLU A O 1
ATOM 1135 N N . PRO A 1 152 ? 29.406 -27.219 -21.094 1 93.81 152 PRO A N 1
ATOM 1136 C CA . PRO A 1 152 ? 30.141 -26.406 -22.062 1 93.81 152 PRO A CA 1
ATOM 1137 C C . PRO A 1 152 ? 31.453 -25.875 -21.5 1 93.81 152 PRO A C 1
ATOM 1139 O O . PRO A 1 152 ? 32.375 -25.516 -22.25 1 93.81 152 PRO A O 1
ATOM 1142 N N . TYR A 1 153 ? 31.656 -25.828 -20.234 1 94 153 TYR A N 1
ATOM 1143 C CA . TYR A 1 153 ? 32.844 -25.25 -19.609 1 94 153 TYR A CA 1
ATOM 1144 C C . TYR A 1 153 ? 33.688 -26.312 -18.938 1 94 153 TYR A C 1
ATOM 1146 O O . TYR A 1 153 ? 34.688 -26 -18.281 1 94 153 TYR A O 1
ATOM 1154 N N . ASN A 1 154 ? 33.281 -27.562 -19.047 1 95.44 154 ASN A N 1
ATOM 1155 C CA . ASN A 1 154 ? 33.969 -28.688 -18.438 1 95.44 154 ASN A CA 1
ATOM 1156 C C . ASN A 1 154 ? 34.188 -28.469 -16.938 1 95.44 154 ASN A C 1
ATOM 1158 O O . ASN A 1 154 ? 35.281 -28.656 -16.422 1 95.44 154 ASN A O 1
ATOM 1162 N N . LEU A 1 155 ? 33.125 -28.078 -16.266 1 96.94 155 LEU A N 1
ATOM 1163 C CA . LEU A 1 155 ? 33.219 -27.75 -14.844 1 96.94 155 LEU A CA 1
ATOM 1164 C C . LEU A 1 155 ? 32.781 -28.938 -13.992 1 96.94 155 LEU A C 1
ATOM 1166 O O . LEU A 1 155 ? 31.859 -29.672 -14.359 1 96.94 155 LEU A O 1
ATOM 1170 N N . PRO A 1 156 ? 33.406 -29.141 -12.898 1 96.69 156 PRO A N 1
ATOM 1171 C CA . PRO A 1 156 ? 33.031 -30.234 -12.008 1 96.69 156 PRO A CA 1
ATOM 1172 C C . PRO A 1 156 ? 31.703 -29.984 -11.289 1 96.69 156 PRO A C 1
ATOM 1174 O O . PRO A 1 156 ? 31.188 -28.859 -11.305 1 96.69 156 PRO A O 1
ATOM 1177 N N . GLU A 1 157 ? 31.172 -31.078 -10.711 1 96.62 157 GLU A N 1
ATOM 1178 C CA . GLU A 1 157 ? 30 -30.953 -9.852 1 96.62 157 GLU A CA 1
ATOM 1179 C C . GLU A 1 157 ? 30.266 -30 -8.688 1 96.62 157 GLU A C 1
ATOM 1181 O O . GLU A 1 157 ? 31.359 -29.984 -8.125 1 96.62 157 GLU A O 1
ATOM 1186 N N . GLY A 1 158 ? 29.234 -29.188 -8.367 1 97.25 158 GLY A N 1
ATOM 1187 C CA . GLY A 1 158 ? 29.406 -28.234 -7.289 1 97.25 158 GLY A CA 1
ATOM 1188 C C . GLY A 1 158 ? 29.797 -26.844 -7.777 1 97.25 158 GLY A C 1
ATOM 1189 O O . GLY A 1 158 ? 29.844 -25.891 -6.996 1 97.25 158 GLY A O 1
ATOM 1190 N N . SER A 1 159 ? 30.047 -26.688 -9.062 1 98.38 159 SER A N 1
ATOM 1191 C CA . SER A 1 159 ? 30.297 -25.375 -9.633 1 98.38 159 SER A CA 1
ATOM 1192 C C . SER A 1 159 ? 29.047 -24.5 -9.602 1 98.38 159 SER A C 1
ATOM 1194 O O . SER A 1 159 ? 27.938 -25.016 -9.586 1 98.38 159 SER A O 1
ATOM 1196 N N . TYR A 1 160 ? 29.266 -23.203 -9.5 1 98.56 160 TYR A N 1
ATOM 1197 C CA . TYR A 1 160 ? 28.125 -22.312 -9.344 1 98.56 160 TYR A CA 1
ATOM 1198 C C . TYR A 1 160 ? 28.328 -21.016 -10.117 1 98.56 160 TYR A C 1
ATOM 1200 O O . TYR A 1 160 ? 29.438 -20.719 -10.57 1 98.56 160 TYR A O 1
ATOM 1208 N N . SER A 1 161 ? 27.25 -20.344 -10.383 1 98.5 161 SER A N 1
ATOM 1209 C CA . SER A 1 161 ? 27.266 -19.031 -11.016 1 98.5 161 SER A CA 1
ATOM 1210 C C . SER A 1 161 ? 26.922 -17.938 -10.008 1 98.5 161 SER A C 1
ATOM 1212 O O . SER A 1 161 ? 26.188 -18.172 -9.039 1 98.5 161 SER A O 1
ATOM 1214 N N . GLU A 1 162 ? 27.5 -16.734 -10.195 1 98.62 162 GLU A N 1
ATOM 1215 C CA . GLU A 1 162 ? 27.109 -15.516 -9.492 1 98.62 162 GLU A CA 1
ATOM 1216 C C . GLU A 1 162 ? 26.625 -14.453 -10.469 1 98.62 162 GLU A C 1
ATOM 1218 O O . GLU A 1 162 ? 27.312 -14.117 -11.43 1 98.62 162 GLU A O 1
ATOM 1223 N N . THR A 1 163 ? 25.438 -14.07 -10.258 1 98.69 163 THR A N 1
ATOM 1224 C CA . THR A 1 163 ? 24.859 -13.016 -11.078 1 98.69 163 THR A CA 1
ATOM 1225 C C . THR A 1 163 ? 24.594 -11.766 -10.25 1 98.69 163 THR A C 1
ATOM 1227 O O . THR A 1 163 ? 24.031 -11.852 -9.148 1 98.69 163 THR A O 1
ATOM 1230 N N . ASN A 1 164 ? 25.047 -10.625 -10.711 1 98.81 164 ASN A N 1
ATOM 1231 C CA . ASN A 1 164 ? 24.766 -9.305 -10.164 1 98.81 164 ASN A CA 1
ATOM 1232 C C . ASN A 1 164 ? 24.062 -8.414 -11.18 1 98.81 164 ASN A C 1
ATOM 1234 O O . ASN A 1 164 ? 24.484 -8.328 -12.336 1 98.81 164 ASN A O 1
ATOM 1238 N N . TYR A 1 165 ? 23.031 -7.793 -10.75 1 98.75 165 TYR A N 1
ATOM 1239 C CA . TYR A 1 165 ? 22.453 -6.801 -11.656 1 98.75 165 TYR A CA 1
ATOM 1240 C C . TYR A 1 165 ? 21.719 -5.719 -10.883 1 98.75 165 TYR A C 1
ATOM 1242 O O . TYR A 1 165 ? 21.375 -5.902 -9.711 1 98.75 165 TYR A O 1
ATOM 1250 N N . THR A 1 166 ? 21.531 -4.625 -11.492 1 98.81 166 THR A N 1
ATOM 1251 C CA . THR A 1 166 ? 20.75 -3.49 -11.008 1 98.81 166 THR A CA 1
ATOM 1252 C C . THR A 1 166 ? 19.641 -3.131 -11.992 1 98.81 166 THR A C 1
ATOM 1254 O O . THR A 1 166 ? 19.859 -3.1 -13.203 1 98.81 166 THR A O 1
ATOM 1257 N N . GLU A 1 167 ? 18.469 -2.967 -11.484 1 98.75 167 GLU A N 1
ATOM 1258 C CA . GLU A 1 167 ? 17.312 -2.574 -12.297 1 98.75 167 GLU A CA 1
ATOM 1259 C C . GLU A 1 167 ? 16.656 -1.321 -11.742 1 98.75 167 GLU A C 1
ATOM 1261 O O . GLU A 1 167 ? 16.328 -1.254 -10.547 1 98.75 167 GLU A O 1
ATOM 1266 N N . ASP A 1 168 ? 16.453 -0.311 -12.602 1 98.75 168 ASP A N 1
ATOM 1267 C CA . ASP A 1 168 ? 15.773 0.926 -12.227 1 98.75 168 ASP A CA 1
ATOM 1268 C C . ASP A 1 168 ? 14.305 0.884 -12.633 1 98.75 168 ASP A C 1
ATOM 1270 O O . ASP A 1 168 ? 13.977 0.65 -13.805 1 98.75 168 ASP A O 1
ATOM 1274 N N . PHE A 1 169 ? 13.438 1.136 -11.742 1 98.69 169 PHE A N 1
ATOM 1275 C CA . PHE A 1 169 ? 12.008 1.248 -12 1 98.69 169 PHE A CA 1
ATOM 1276 C C . PHE A 1 169 ? 11.57 2.709 -11.992 1 98.69 169 PHE A C 1
ATOM 1278 O O . PHE A 1 169 ? 11.867 3.447 -11.055 1 98.69 169 PHE A O 1
ATOM 1285 N N . HIS A 1 170 ? 10.883 3.088 -12.992 1 98 170 HIS A N 1
ATOM 1286 C CA . HIS A 1 170 ? 10.336 4.434 -13.125 1 98 170 HIS A CA 1
ATOM 1287 C C . HIS A 1 170 ? 8.812 4.426 -13 1 98 170 HIS A C 1
ATOM 1289 O O . HIS A 1 170 ? 8.156 3.457 -13.398 1 98 170 HIS A O 1
ATOM 1295 N N . GLY A 1 171 ? 8.32 5.449 -12.492 1 96.19 171 GLY A N 1
ATOM 1296 C CA . GLY A 1 171 ? 6.887 5.508 -12.266 1 96.19 171 GLY A CA 1
ATOM 1297 C C . GLY A 1 171 ? 6.184 6.543 -13.125 1 96.19 171 GLY A C 1
ATOM 1298 O O . GLY A 1 171 ? 6.836 7.406 -13.719 1 96.19 171 GLY A O 1
ATOM 1299 N N . LYS A 1 172 ? 4.824 6.391 -13.219 1 94.69 172 LYS A N 1
ATOM 1300 C CA . LYS A 1 172 ? 3.967 7.438 -13.773 1 94.69 172 LYS A CA 1
ATOM 1301 C C . LYS A 1 172 ? 3.873 8.625 -12.82 1 94.69 172 LYS A C 1
ATOM 1303 O O . LYS A 1 172 ? 4.277 8.531 -11.656 1 94.69 172 LYS A O 1
ATOM 1308 N N . PHE A 1 173 ? 3.369 9.766 -13.422 1 92.19 173 PHE A N 1
ATOM 1309 C CA . PHE A 1 173 ? 3.234 10.961 -12.602 1 92.19 173 PHE A CA 1
ATOM 1310 C C . PHE A 1 173 ? 2.25 10.719 -11.461 1 92.19 173 PHE A C 1
ATOM 1312 O O . PHE A 1 173 ? 1.052 10.547 -11.695 1 92.19 173 PHE A O 1
ATOM 1319 N N . PRO A 1 174 ? 2.766 10.734 -10.25 1 91.94 174 PRO A N 1
ATOM 1320 C CA . PRO A 1 174 ? 1.872 10.516 -9.117 1 91.94 174 PRO A CA 1
ATOM 1321 C C . PRO A 1 174 ? 1.451 11.812 -8.43 1 91.94 174 PRO A C 1
ATOM 1323 O O . PRO A 1 174 ? 2.154 12.82 -8.523 1 91.94 174 PRO A O 1
ATOM 1326 N N . LEU A 1 175 ? 0.26 11.781 -7.84 1 91.44 175 LEU A N 1
ATOM 1327 C CA . LEU A 1 175 ? -0.221 12.844 -6.961 1 91.44 175 LEU A CA 1
ATOM 1328 C C . LEU A 1 175 ? -0.469 12.312 -5.555 1 91.44 175 LEU A C 1
ATOM 1330 O O . LEU A 1 175 ? -1.159 11.312 -5.379 1 91.44 175 LEU A O 1
ATOM 1334 N N . GLY A 1 176 ? 0.255 12.938 -4.609 1 92.06 176 GLY A N 1
ATOM 1335 C CA . GLY A 1 176 ? 0.086 12.586 -3.211 1 92.06 176 GLY A CA 1
ATOM 1336 C C . GLY A 1 176 ? -0.234 13.773 -2.326 1 92.06 176 GLY A C 1
ATOM 1337 O O . GLY A 1 176 ? -0.678 14.812 -2.814 1 92.06 176 GLY A O 1
ATOM 1338 N N . PHE A 1 177 ? -0.065 13.555 -1.046 1 90.19 177 PHE A N 1
ATOM 1339 C CA . PHE A 1 177 ? -0.396 14.539 -0.026 1 90.19 177 PHE A CA 1
ATOM 1340 C C . PHE A 1 177 ? 0.792 14.789 0.894 1 90.19 177 PHE A C 1
ATOM 1342 O O . PHE A 1 177 ? 1.509 13.852 1.259 1 90.19 177 PHE A O 1
ATOM 1349 N N . VAL A 1 178 ? 0.924 16.062 1.234 1 92.38 178 VAL A N 1
ATOM 1350 C CA . VAL A 1 178 ? 1.901 16.422 2.256 1 92.38 178 VAL A CA 1
ATOM 1351 C C . VAL A 1 178 ? 1.214 17.203 3.373 1 92.38 178 VAL A C 1
ATOM 1353 O O . VAL A 1 178 ? 0.339 18.031 3.111 1 92.38 178 VAL A O 1
ATOM 1356 N N . GLY A 1 179 ? 1.486 16.891 4.551 1 89.56 179 GLY A N 1
ATOM 1357 C CA . GLY A 1 179 ? 1.137 17.625 5.758 1 89.56 179 GLY A CA 1
ATOM 1358 C C . GLY A 1 179 ? 2.281 17.719 6.75 1 89.56 179 GLY A C 1
ATOM 1359 O O . GLY A 1 179 ? 3.018 16.75 6.957 1 89.56 179 GLY A O 1
ATOM 1360 N N . ALA A 1 180 ? 2.42 18.922 7.312 1 92.44 180 ALA A N 1
ATOM 1361 C CA . ALA A 1 180 ? 3.523 19.109 8.25 1 92.44 180 ALA A CA 1
ATOM 1362 C C . ALA A 1 180 ? 3.154 20.109 9.336 1 92.44 180 ALA A C 1
ATOM 1364 O O . ALA A 1 180 ? 2.355 21.016 9.109 1 92.44 180 ALA A O 1
ATOM 1365 N N . LEU A 1 181 ? 3.662 19.906 10.477 1 88.19 181 LEU A N 1
ATOM 1366 C CA . LEU A 1 181 ? 3.648 20.828 11.602 1 88.19 181 LEU A CA 1
ATOM 1367 C C . LEU A 1 181 ? 5.066 21.141 12.062 1 88.19 181 LEU A C 1
ATOM 1369 O O . LEU A 1 181 ? 5.879 20.234 12.25 1 88.19 181 LEU A O 1
ATOM 1373 N N . GLY A 1 182 ? 5.324 22.469 12.219 1 92.56 182 GLY A N 1
ATOM 1374 C CA . GLY A 1 182 ? 6.691 22.844 12.555 1 92.56 182 GLY A CA 1
ATOM 1375 C C . GLY A 1 182 ? 6.777 23.984 13.547 1 92.56 182 GLY A C 1
ATOM 1376 O O . GLY A 1 182 ? 5.777 24.656 13.805 1 92.56 182 GLY A O 1
ATOM 1377 N N . TYR A 1 183 ? 7.934 24.172 14.133 1 92.94 183 TYR A N 1
ATOM 1378 C CA . TYR A 1 183 ? 8.281 25.25 15.055 1 92.94 183 TYR A CA 1
ATOM 1379 C C . TYR A 1 183 ? 9.57 25.938 14.625 1 92.94 183 TYR A C 1
ATOM 1381 O O . TYR A 1 183 ? 10.586 25.266 14.398 1 92.94 183 TYR A O 1
ATOM 1389 N N . LYS A 1 184 ? 9.5 27.219 14.602 1 95.56 184 LYS A N 1
ATOM 1390 C CA . LYS A 1 184 ? 10.672 28.016 14.242 1 95.56 184 LYS A CA 1
ATOM 1391 C C . LYS A 1 184 ? 11.312 28.641 15.477 1 95.56 184 LYS A C 1
ATOM 1393 O O . LYS A 1 184 ? 10.609 29.172 16.344 1 95.56 184 LYS A O 1
ATOM 1398 N N . PHE A 1 185 ? 12.633 28.625 15.508 1 96.56 185 PHE A N 1
ATOM 1399 C CA . PHE A 1 185 ? 13.445 29.297 16.516 1 96.56 185 PHE A CA 1
ATOM 1400 C C . PHE A 1 185 ? 14.227 30.453 15.906 1 96.56 185 PHE A C 1
ATOM 1402 O O . PHE A 1 185 ? 15.281 30.234 15.305 1 96.56 185 PHE A O 1
ATOM 1409 N N . PRO A 1 186 ? 13.797 31.688 16.203 1 95.38 186 PRO A N 1
ATOM 1410 C CA . PRO A 1 186 ? 14.523 32.812 15.633 1 95.38 186 PRO A CA 1
ATOM 1411 C C . PRO A 1 186 ? 15.938 32.969 16.203 1 95.38 186 PRO A C 1
ATOM 1413 O O . PRO A 1 186 ? 16.125 32.875 17.422 1 95.38 186 PRO A O 1
ATOM 1416 N N . ILE A 1 187 ? 16.906 33.125 15.328 1 96.62 187 ILE A N 1
ATOM 1417 C CA . ILE A 1 187 ? 18.281 33.438 15.711 1 96.62 187 ILE A CA 1
ATOM 1418 C C . ILE A 1 187 ? 18.5 34.969 15.648 1 96.62 187 ILE A C 1
ATOM 1420 O O . ILE A 1 187 ? 19.109 35.531 16.547 1 96.62 187 ILE A O 1
ATOM 1424 N N . ASP A 1 188 ? 17.953 35.625 14.602 1 94.06 188 ASP A N 1
ATOM 1425 C CA . ASP A 1 188 ? 17.922 37.062 14.422 1 94.06 188 ASP A CA 1
ATOM 1426 C C . ASP A 1 188 ? 16.734 37.469 13.555 1 94.06 188 ASP A C 1
ATOM 1428 O O . ASP A 1 188 ? 15.734 36.75 13.477 1 94.06 188 ASP A O 1
ATOM 1432 N N . ASN A 1 189 ? 16.859 38.719 12.961 1 91.69 189 ASN A N 1
ATOM 1433 C CA . ASN A 1 189 ? 15.703 39.25 12.242 1 91.69 189 ASN A CA 1
ATOM 1434 C C . ASN A 1 189 ? 15.461 38.5 10.938 1 91.69 189 ASN A C 1
ATOM 1436 O O . ASN A 1 189 ? 14.344 38.531 10.406 1 91.69 189 ASN A O 1
ATOM 1440 N N . ASN A 1 190 ? 16.484 37.781 10.43 1 94.56 190 ASN A N 1
ATOM 1441 C CA . ASN A 1 190 ? 16.359 37.188 9.109 1 94.56 190 ASN A CA 1
ATOM 1442 C C . ASN A 1 190 ? 16.484 35.656 9.172 1 94.56 190 ASN A C 1
ATOM 1444 O O . ASN A 1 190 ? 15.961 34.969 8.312 1 94.56 190 ASN A O 1
ATOM 1448 N N . PHE A 1 191 ? 17.188 35.219 10.234 1 96.81 191 PHE A N 1
ATOM 1449 C CA . PHE A 1 191 ? 17.516 33.781 10.266 1 96.81 191 PHE A CA 1
ATOM 1450 C C . PHE A 1 191 ? 16.781 33.094 11.398 1 96.81 191 PHE A C 1
ATOM 1452 O O . PHE A 1 191 ? 16.672 33.625 12.5 1 96.81 191 PHE A O 1
ATOM 1459 N N . SER A 1 192 ? 16.234 31.938 11.094 1 97.81 192 SER A N 1
ATOM 1460 C CA . SER A 1 192 ? 15.656 31.047 12.094 1 97.81 192 SER A CA 1
ATOM 1461 C C . SER A 1 192 ? 16.031 29.594 11.82 1 97.81 192 SER A C 1
ATOM 1463 O O . SER A 1 192 ? 16.344 29.234 10.68 1 97.81 192 SER A O 1
ATOM 1465 N N . ILE A 1 193 ? 16.016 28.766 12.859 1 98.31 193 ILE A N 1
ATOM 1466 C CA . ILE A 1 193 ? 16.078 27.297 12.75 1 98.31 193 ILE A CA 1
ATOM 1467 C C . ILE A 1 193 ? 14.68 26.719 12.977 1 98.31 193 ILE A C 1
ATOM 1469 O O . ILE A 1 193 ? 13.891 27.266 13.742 1 98.31 193 ILE A O 1
ATOM 1473 N N . TYR A 1 194 ? 14.414 25.641 12.211 1 97.69 194 TYR A N 1
ATOM 1474 C CA . TYR A 1 194 ? 13.102 25.047 12.43 1 97.69 194 TYR A CA 1
ATOM 1475 C C . TYR A 1 194 ? 13.211 23.531 12.641 1 97.69 194 TYR A C 1
ATOM 1477 O O . TYR A 1 194 ? 14.18 22.906 12.203 1 97.69 194 TYR A O 1
ATOM 1485 N N . VAL A 1 195 ? 12.266 22.938 13.367 1 97.12 195 VAL A N 1
ATOM 1486 C CA . VAL A 1 195 ? 11.953 21.516 13.484 1 97.12 195 VAL A CA 1
ATOM 1487 C C . VAL A 1 195 ? 10.531 21.266 13 1 97.12 195 VAL A C 1
ATOM 1489 O O . VAL A 1 195 ? 9.617 22.047 13.289 1 97.12 195 VAL A O 1
ATOM 1492 N N . GLU A 1 196 ? 10.383 20.172 12.188 1 96.62 196 GLU A N 1
ATOM 1493 C CA . GLU A 1 196 ? 9.086 19.938 11.555 1 96.62 196 GLU A CA 1
ATOM 1494 C C . GLU A 1 196 ? 8.75 18.453 11.5 1 96.62 196 GLU A C 1
ATOM 1496 O O . GLU A 1 196 ? 9.586 17.641 11.102 1 96.62 196 GLU A O 1
ATOM 1501 N N . ALA A 1 197 ? 7.547 18.078 11.992 1 92.69 197 ALA A N 1
ATOM 1502 C CA . ALA A 1 197 ? 6.977 16.766 11.727 1 92.69 197 ALA A CA 1
ATOM 1503 C C . ALA A 1 197 ? 6.223 16.75 10.398 1 92.69 197 ALA A C 1
ATOM 1505 O O . ALA A 1 197 ? 5.367 17.609 10.156 1 92.69 197 ALA A O 1
ATOM 1506 N N . GLU A 1 198 ? 6.594 15.82 9.602 1 94.31 198 GLU A N 1
ATOM 1507 C CA . GLU A 1 198 ? 6.059 15.805 8.242 1 94.31 198 GLU A CA 1
ATOM 1508 C C . GLU A 1 198 ? 5.508 14.43 7.879 1 94.31 198 GLU A C 1
ATOM 1510 O O . GLU A 1 198 ? 6.125 13.414 8.188 1 94.31 198 GLU A O 1
ATOM 1515 N N . TYR A 1 199 ? 4.359 14.453 7.262 1 91.31 199 TYR A N 1
ATOM 1516 C CA . TYR A 1 199 ? 3.77 13.242 6.703 1 91.31 199 TYR A CA 1
ATOM 1517 C C . TYR A 1 199 ? 3.641 13.352 5.188 1 91.31 199 TYR A C 1
ATOM 1519 O O . TYR A 1 199 ? 3.227 14.391 4.664 1 91.31 199 TYR A O 1
ATOM 1527 N N . TYR A 1 200 ? 4.059 12.266 4.5 1 93.31 200 TYR A N 1
ATOM 1528 C CA . TYR A 1 200 ? 3.826 12.07 3.07 1 93.31 200 TYR A CA 1
ATOM 1529 C C . TYR A 1 200 ? 2.922 10.875 2.822 1 93.31 200 TYR A C 1
ATOM 1531 O O . TYR A 1 200 ? 3.174 9.781 3.338 1 93.31 200 TYR A O 1
ATOM 1539 N N . GLY A 1 201 ? 1.851 11.078 2.094 1 92.19 201 GLY A N 1
ATOM 1540 C CA . GLY A 1 201 ? 1.017 10 1.58 1 92.19 201 GLY A CA 1
ATOM 1541 C C . GLY A 1 201 ? 1.015 9.922 0.065 1 92.19 201 GLY A C 1
ATOM 1542 O O . GLY A 1 201 ? 0.453 10.789 -0.607 1 92.19 201 GLY A O 1
ATOM 1543 N N . ILE A 1 202 ? 1.657 8.859 -0.414 1 93.75 202 ILE A N 1
ATOM 1544 C CA . ILE A 1 202 ? 1.761 8.758 -1.865 1 93.75 202 ILE A CA 1
ATOM 1545 C C . ILE A 1 202 ? 2.098 7.316 -2.254 1 93.75 202 ILE A C 1
ATOM 1547 O O . ILE A 1 202 ? 2.732 6.594 -1.484 1 93.75 202 ILE A O 1
ATOM 1551 N N . SER A 1 203 ? 1.619 6.867 -3.314 1 94.88 203 SER A N 1
ATOM 1552 C CA . SER A 1 203 ? 2.012 5.621 -3.963 1 94.88 203 SER A CA 1
ATOM 1553 C C . SER A 1 203 ? 2.316 5.84 -5.441 1 94.88 203 SER A C 1
ATOM 1555 O O . SER A 1 203 ? 1.779 6.758 -6.062 1 94.88 203 SER A O 1
ATOM 1557 N N . LEU A 1 204 ? 3.193 5.012 -5.965 1 95.88 204 LEU A N 1
ATOM 1558 C CA . LEU A 1 204 ? 3.652 5.195 -7.34 1 95.88 204 LEU A CA 1
ATOM 1559 C C . LEU A 1 204 ? 3.271 4 -8.203 1 95.88 204 LEU A C 1
ATOM 1561 O O . LEU A 1 204 ? 3.475 2.852 -7.809 1 95.88 204 LEU A O 1
ATOM 1565 N N . LYS A 1 205 ? 2.709 4.336 -9.406 1 96 205 LYS A N 1
ATOM 1566 C CA . LYS A 1 205 ? 2.428 3.297 -10.398 1 96 205 LYS A CA 1
ATOM 1567 C C . LYS A 1 205 ? 3.604 3.115 -11.352 1 96 205 LYS A C 1
ATOM 1569 O O . LYS A 1 205 ? 4.137 4.094 -11.883 1 96 205 LYS A O 1
ATOM 1574 N N . ARG A 1 206 ? 4.012 1.88 -11.562 1 97.94 206 ARG A N 1
ATOM 1575 C CA . ARG A 1 206 ? 5.176 1.62 -12.406 1 97.94 206 ARG A CA 1
ATOM 1576 C C . ARG A 1 206 ? 4.871 1.925 -13.867 1 97.94 206 ARG A C 1
ATOM 1578 O O . ARG A 1 206 ? 3.797 1.583 -14.367 1 97.94 206 ARG A O 1
ATOM 1585 N N . LYS A 1 207 ? 5.805 2.576 -14.523 1 98 207 LYS A N 1
ATOM 1586 C CA . LYS A 1 207 ? 5.723 2.891 -15.945 1 98 207 LYS A CA 1
ATOM 1587 C C . LYS A 1 207 ? 6.629 1.977 -16.766 1 98 207 LYS A C 1
ATOM 1589 O O . LYS A 1 207 ? 6.172 1.322 -17.703 1 98 207 LYS A O 1
ATOM 1594 N N . ASP A 1 208 ? 7.863 1.952 -16.391 1 98.56 208 ASP A N 1
ATOM 1595 C CA . ASP A 1 208 ? 8.828 1.074 -17.047 1 98.56 208 ASP A CA 1
ATOM 1596 C C . ASP A 1 208 ? 10 0.76 -16.125 1 98.56 208 ASP A C 1
ATOM 1598 O O . ASP A 1 208 ? 10.109 1.336 -15.031 1 98.56 208 ASP A O 1
ATOM 1602 N N . SER A 1 209 ? 10.789 -0.205 -16.5 1 98.62 209 SER A N 1
ATOM 1603 C CA . SER A 1 209 ? 12.047 -0.518 -15.82 1 98.62 209 SER A CA 1
ATOM 1604 C C . SER A 1 209 ? 13.156 -0.811 -16.828 1 98.62 209 SER A C 1
ATOM 1606 O O . SER A 1 209 ? 12.883 -1.164 -17.969 1 98.62 209 SER A O 1
ATOM 1608 N N . GLU A 1 210 ? 14.383 -0.622 -16.391 1 98.75 210 GLU A N 1
ATOM 1609 C CA . GLU A 1 210 ? 15.555 -0.834 -17.25 1 98.75 210 GLU A CA 1
ATOM 1610 C C . GLU A 1 210 ? 16.719 -1.434 -16.438 1 98.75 210 GLU A C 1
ATOM 1612 O O . GLU A 1 210 ? 17.062 -0.935 -15.375 1 98.75 210 GLU A O 1
ATOM 1617 N N . LEU A 1 211 ? 17.281 -2.5 -16.984 1 98.81 211 LEU A N 1
ATOM 1618 C CA . LEU A 1 211 ? 18.516 -3.025 -16.422 1 98.81 211 LEU A CA 1
ATOM 1619 C C . LEU A 1 211 ? 19.688 -2.078 -16.688 1 98.81 211 LEU A C 1
ATOM 1621 O O . LEU A 1 211 ? 19.953 -1.729 -17.844 1 98.81 211 LEU A O 1
ATOM 1625 N N . GLN A 1 212 ? 20.344 -1.671 -15.633 1 98.69 212 GLN A N 1
ATOM 1626 C CA . GLN A 1 212 ? 21.453 -0.745 -15.758 1 98.69 212 GLN A CA 1
ATOM 1627 C C . GLN A 1 212 ? 22.781 -1.491 -15.805 1 98.69 212 GLN A C 1
ATOM 1629 O O . GLN A 1 212 ? 23.75 -1.012 -16.406 1 98.69 212 GLN A O 1
ATOM 1634 N N . GLU A 1 213 ? 22.875 -2.568 -15.148 1 98.38 213 GLU A N 1
ATOM 1635 C CA . GLU A 1 213 ? 24.031 -3.469 -15.086 1 98.38 213 GLU A CA 1
ATOM 1636 C C . GLU A 1 213 ? 23.578 -4.926 -14.977 1 98.38 213 GLU A C 1
ATOM 1638 O O . GLU A 1 213 ? 22.516 -5.215 -14.43 1 98.38 213 GLU A O 1
ATOM 1643 N N . PHE A 1 214 ? 24.406 -5.75 -15.578 1 98.75 214 PHE A N 1
ATOM 1644 C CA . PHE A 1 214 ? 24.156 -7.188 -15.523 1 98.75 214 PHE A CA 1
ATOM 1645 C C . PHE A 1 214 ? 25.453 -7.957 -15.75 1 98.75 214 PHE A C 1
ATOM 1647 O O . PHE A 1 214 ? 26.188 -7.703 -16.719 1 98.75 214 PHE A O 1
ATOM 1654 N N . ASN A 1 215 ? 25.766 -8.852 -14.844 1 98.81 215 ASN A N 1
ATOM 1655 C CA . ASN A 1 215 ? 26.969 -9.648 -14.984 1 98.81 215 ASN A CA 1
ATOM 1656 C C . ASN A 1 215 ? 26.812 -11.023 -14.344 1 98.81 215 ASN A C 1
ATOM 1658 O O . ASN A 1 215 ? 26.328 -11.141 -13.211 1 98.81 215 ASN A O 1
ATOM 1662 N N . THR A 1 216 ? 27.188 -12.039 -15.055 1 98.62 216 THR A N 1
ATOM 1663 C CA . THR A 1 216 ? 27.25 -13.398 -14.516 1 98.62 216 THR A CA 1
ATOM 1664 C C . THR A 1 216 ? 28.641 -13.984 -14.672 1 98.62 216 THR A C 1
ATOM 1666 O O . THR A 1 216 ? 29.219 -13.953 -15.766 1 98.62 216 THR A O 1
ATOM 1669 N N . ASN A 1 217 ? 29.203 -14.5 -13.625 1 98.62 217 ASN A N 1
ATOM 1670 C CA . ASN A 1 217 ? 30.469 -15.234 -13.609 1 98.62 217 ASN A CA 1
ATOM 1671 C C . ASN A 1 217 ? 30.266 -16.688 -13.164 1 98.62 217 ASN A C 1
ATOM 1673 O O . ASN A 1 217 ? 29.281 -17 -12.484 1 98.62 217 ASN A O 1
ATOM 1677 N N . LEU A 1 218 ? 31.156 -17.547 -13.555 1 98.56 218 LEU A N 1
ATOM 1678 C CA . LEU A 1 218 ? 31.125 -18.953 -13.141 1 98.56 218 LEU A CA 1
ATOM 1679 C C . LEU A 1 218 ? 32.312 -19.266 -12.227 1 98.56 218 LEU A C 1
ATOM 1681 O O . LEU A 1 218 ? 33.406 -18.766 -12.438 1 98.56 218 LEU A O 1
ATOM 1685 N N . PHE A 1 219 ? 32.062 -20.125 -11.32 1 98.44 219 PHE A N 1
ATOM 1686 C CA . PHE A 1 219 ? 33.094 -20.484 -10.328 1 98.44 219 PHE A CA 1
ATOM 1687 C C . PHE A 1 219 ? 33.125 -21.984 -10.133 1 98.44 219 PHE A C 1
ATOM 1689 O O . PHE A 1 219 ? 32.125 -22.672 -10.242 1 98.44 219 PHE A O 1
ATOM 1696 N N . THR A 1 220 ? 34.312 -22.484 -9.789 1 97.88 220 THR A N 1
ATOM 1697 C CA . THR A 1 220 ? 34.469 -23.844 -9.32 1 97.88 220 THR A CA 1
ATOM 1698 C C . THR A 1 220 ? 34.031 -23.969 -7.859 1 97.88 220 THR A C 1
ATOM 1700 O O . THR A 1 220 ? 33.844 -22.969 -7.18 1 97.88 220 THR A O 1
ATOM 1703 N N . PRO A 1 221 ? 33.844 -25.234 -7.434 1 96.88 221 PRO A N 1
ATOM 1704 C CA . PRO A 1 221 ? 33.406 -25.422 -6.047 1 96.88 221 PRO A CA 1
ATOM 1705 C C . PRO A 1 221 ? 34.344 -24.797 -5.039 1 96.88 221 PRO A C 1
ATOM 1707 O O . PRO A 1 221 ? 33.938 -24.406 -3.943 1 96.88 221 PRO A O 1
ATOM 1710 N N . ASP A 1 222 ? 35.656 -24.609 -5.406 1 96.19 222 ASP A N 1
ATOM 1711 C CA . ASP A 1 222 ? 36.656 -24.062 -4.492 1 96.19 222 ASP A CA 1
ATOM 1712 C C . ASP A 1 222 ? 36.688 -22.547 -4.551 1 96.19 222 ASP A C 1
ATOM 1714 O O . ASP A 1 222 ? 37.5 -21.906 -3.883 1 96.19 222 ASP A O 1
ATOM 1718 N N . GLY A 1 223 ? 35.875 -21.906 -5.344 1 96.31 223 GLY A N 1
ATOM 1719 C CA . GLY A 1 223 ? 35.75 -20.469 -5.332 1 96.31 223 GLY A CA 1
ATOM 1720 C C . GLY A 1 223 ? 36.562 -19.766 -6.391 1 96.31 223 GLY A C 1
ATOM 1721 O O . GLY A 1 223 ? 36.688 -18.547 -6.395 1 96.31 223 GLY A O 1
ATOM 1722 N N . ASN A 1 224 ? 37.125 -20.547 -7.34 1 96.56 224 ASN A N 1
ATOM 1723 C CA . ASN A 1 224 ? 37.875 -19.953 -8.414 1 96.56 224 ASN A CA 1
ATOM 1724 C C . ASN A 1 224 ? 37 -19.547 -9.594 1 96.56 224 ASN A C 1
ATOM 1726 O O . ASN A 1 224 ? 36.188 -20.344 -10.07 1 96.56 224 ASN A O 1
ATOM 1730 N N . MET A 1 225 ? 37.188 -18.344 -10.008 1 97.69 225 MET A N 1
ATOM 1731 C CA . MET A 1 225 ? 36.438 -17.906 -11.18 1 97.69 225 MET A CA 1
ATOM 1732 C C . MET A 1 225 ? 37 -18.547 -12.453 1 97.69 225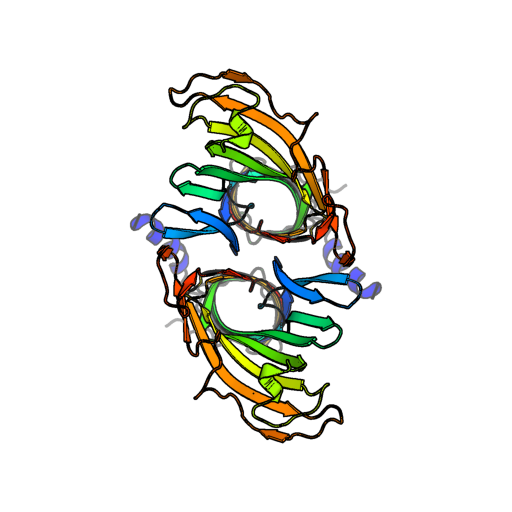 MET A C 1
ATOM 1734 O O . MET A 1 225 ? 38.188 -18.484 -12.727 1 97.69 225 MET A O 1
ATOM 1738 N N . VAL A 1 226 ? 36.156 -19.125 -13.258 1 96.19 226 VAL A N 1
ATOM 1739 C CA . VAL A 1 226 ? 36.625 -19.859 -14.422 1 96.19 226 VAL A CA 1
ATOM 1740 C C . VAL A 1 226 ? 36.094 -19.234 -15.703 1 96.19 226 VAL A C 1
ATOM 1742 O O . VAL A 1 226 ? 36.625 -19.484 -16.797 1 96.19 226 VAL A O 1
ATOM 1745 N N . ALA A 1 227 ? 35 -18.547 -15.594 1 96.25 227 ALA A N 1
ATOM 1746 C CA . ALA A 1 227 ? 34.438 -17.797 -16.719 1 96.25 227 ALA A CA 1
ATOM 1747 C C . ALA A 1 227 ? 33.875 -16.469 -16.266 1 96.25 227 ALA A C 1
ATOM 1749 O O . ALA A 1 227 ? 33.031 -16.422 -15.367 1 96.25 227 ALA A O 1
ATOM 1750 N N . GLU A 1 228 ? 34.312 -15.453 -16.906 1 96.12 228 GLU A N 1
ATOM 1751 C CA . GLU A 1 228 ? 33.906 -14.102 -16.547 1 96.12 228 GLU A CA 1
ATOM 1752 C C . GLU A 1 228 ? 32.906 -13.547 -17.562 1 96.12 228 GLU A C 1
ATOM 1754 O O . GLU A 1 228 ? 33.062 -13.758 -18.766 1 96.12 228 GLU A O 1
ATOM 1759 N N . SER A 1 229 ? 31.891 -12.773 -17.062 1 97.5 229 SER A N 1
ATOM 1760 C CA . SER A 1 229 ? 30.969 -12.031 -17.906 1 97.5 229 SER A CA 1
ATOM 1761 C C . SER A 1 229 ? 30.328 -12.938 -18.953 1 97.5 229 SER A C 1
ATOM 1763 O O . SER A 1 229 ? 30.312 -12.609 -20.141 1 97.5 229 SER A O 1
ATOM 1765 N N . VAL A 1 230 ? 29.891 -14.109 -18.422 1 96.88 230 VAL A N 1
ATOM 1766 C CA . VAL A 1 230 ? 29.188 -15.047 -19.297 1 96.88 230 VAL A CA 1
ATOM 1767 C C . VAL A 1 230 ? 27.906 -14.406 -19.812 1 96.88 230 VAL A C 1
ATOM 1769 O O . VAL A 1 230 ? 27.516 -14.617 -20.953 1 96.88 230 VAL A O 1
ATOM 1772 N N . TYR A 1 231 ? 27.188 -13.719 -18.969 1 97.81 231 TYR A N 1
ATOM 1773 C CA . TYR A 1 231 ? 26.062 -12.883 -19.328 1 97.81 231 TYR A CA 1
ATOM 1774 C C . TYR A 1 231 ? 26.312 -11.43 -18.938 1 97.81 231 TYR A C 1
ATOM 1776 O O . TYR A 1 231 ? 26.875 -11.156 -17.875 1 97.81 231 TYR A O 1
ATOM 1784 N N . THR A 1 232 ? 25.938 -10.539 -19.797 1 98.31 232 THR A N 1
ATOM 1785 C CA . THR A 1 232 ? 26.016 -9.094 -19.625 1 98.31 232 THR A CA 1
ATOM 1786 C C . THR A 1 232 ? 24.766 -8.414 -20.172 1 98.31 232 THR A C 1
ATOM 1788 O O . THR A 1 232 ? 23.828 -9.086 -20.609 1 98.31 232 THR A O 1
ATOM 1791 N N . LEU A 1 233 ? 24.75 -7.102 -20.188 1 98.19 233 LEU A N 1
ATOM 1792 C CA . LEU A 1 233 ? 23.625 -6.355 -20.75 1 98.19 233 LEU A CA 1
ATOM 1793 C C . LEU A 1 233 ? 23.484 -6.641 -22.234 1 98.19 233 LEU A C 1
ATOM 1795 O O . LEU A 1 233 ? 22.391 -6.547 -22.781 1 98.19 233 LEU A O 1
ATOM 1799 N N . ASP A 1 234 ? 24.578 -6.98 -22.922 1 97.19 234 ASP A N 1
ATOM 1800 C CA . ASP A 1 234 ? 24.609 -7.18 -24.359 1 97.19 234 ASP A CA 1
ATOM 1801 C C . ASP A 1 234 ? 24.172 -8.602 -24.734 1 97.19 234 ASP A C 1
ATOM 1803 O O . ASP A 1 234 ? 23.875 -8.883 -25.891 1 97.19 234 ASP A O 1
ATOM 1807 N N . ASN A 1 235 ? 24.219 -9.5 -23.828 1 97.38 235 ASN A N 1
ATOM 1808 C CA . ASN A 1 235 ? 23.828 -10.891 -24.031 1 97.38 235 ASN A CA 1
ATOM 1809 C C . ASN A 1 235 ? 23.062 -11.438 -22.812 1 97.38 235 ASN A C 1
ATOM 1811 O O . ASN A 1 235 ? 23.531 -12.383 -22.172 1 97.38 235 ASN A O 1
ATOM 1815 N N . LEU A 1 236 ? 21.875 -10.961 -22.625 1 98.12 236 LEU A N 1
ATOM 1816 C CA . LEU A 1 236 ? 21.062 -11.328 -21.469 1 98.12 236 LEU A CA 1
ATOM 1817 C C . LEU A 1 236 ? 20.562 -12.766 -21.594 1 98.12 236 LEU A C 1
ATOM 1819 O O . LEU A 1 236 ? 20.203 -13.211 -22.688 1 98.12 236 LEU A O 1
ATOM 1823 N N . PRO A 1 237 ? 20.578 -13.492 -20.516 1 95.5 237 PRO A N 1
ATOM 1824 C CA . PRO A 1 237 ? 19.969 -14.82 -20.578 1 95.5 237 PRO A CA 1
ATOM 1825 C C . PRO A 1 237 ? 18.453 -14.766 -20.734 1 95.5 237 PRO A C 1
ATOM 1827 O O . PRO A 1 237 ? 17.859 -13.695 -20.625 1 95.5 237 PRO A O 1
ATOM 1830 N N . ALA A 1 238 ? 17.859 -15.93 -21 1 92.75 238 ALA A N 1
ATOM 1831 C CA . ALA A 1 238 ? 16.406 -16.031 -21.125 1 92.75 238 ALA A CA 1
ATOM 1832 C C . ALA A 1 238 ? 15.711 -15.578 -19.844 1 92.75 238 ALA A C 1
ATOM 1834 O O . ALA A 1 238 ? 16.188 -15.875 -18.734 1 92.75 238 ALA A O 1
ATOM 1835 N N . GLY A 1 239 ? 14.672 -14.844 -20 1 94.25 239 GLY A N 1
ATOM 1836 C CA . GLY A 1 239 ? 13.875 -14.43 -18.844 1 94.25 239 GLY A CA 1
ATOM 1837 C C . GLY A 1 239 ? 14.148 -13 -18.422 1 94.25 239 GLY A C 1
ATOM 1838 O O . GLY A 1 239 ? 13.43 -12.453 -17.578 1 94.25 239 GLY A O 1
ATOM 1839 N N . TYR A 1 240 ? 15.188 -12.469 -18.938 1 97.06 240 TYR A N 1
ATOM 1840 C CA . TYR A 1 240 ? 15.523 -11.078 -18.625 1 97.06 240 TYR A CA 1
ATOM 1841 C C . TYR A 1 240 ? 15.312 -10.18 -19.844 1 97.06 240 TYR A C 1
ATOM 1843 O O . TYR A 1 240 ? 15.602 -10.578 -20.969 1 97.06 240 TYR A O 1
ATOM 1851 N N . ASN A 1 241 ? 14.734 -9.023 -19.562 1 97.75 241 ASN A N 1
ATOM 1852 C CA . ASN A 1 241 ? 14.602 -7.98 -20.578 1 97.75 241 ASN A CA 1
ATOM 1853 C C . ASN A 1 241 ? 15.336 -6.707 -20.172 1 97.75 241 ASN A C 1
ATOM 1855 O O . ASN A 1 241 ? 15.234 -6.266 -19.031 1 97.75 241 ASN A O 1
ATOM 1859 N N . LYS A 1 242 ? 16.031 -6.156 -21.078 1 98.25 242 LYS A N 1
ATOM 1860 C CA . LYS A 1 242 ? 16.75 -4.922 -20.797 1 98.25 242 LYS A CA 1
ATOM 1861 C C . LYS A 1 242 ? 15.797 -3.814 -20.359 1 98.25 242 LYS A C 1
ATOM 1863 O O . LYS A 1 242 ? 16.062 -3.088 -19.406 1 98.25 242 LYS A O 1
ATOM 1868 N N . LYS A 1 243 ? 14.727 -3.695 -21.141 1 98.56 243 LYS A N 1
ATOM 1869 C CA . LYS A 1 243 ? 13.664 -2.746 -20.812 1 98.56 243 LYS A CA 1
ATOM 1870 C C . LYS A 1 243 ? 12.312 -3.447 -20.703 1 98.56 243 LYS A C 1
ATOM 1872 O O . LYS A 1 243 ? 11.984 -4.312 -21.516 1 98.56 243 LYS A O 1
ATOM 1877 N N . THR A 1 244 ? 11.594 -3.203 -19.703 1 98.56 244 THR A N 1
ATOM 1878 C CA . THR A 1 244 ? 10.242 -3.699 -19.5 1 98.56 244 THR A CA 1
ATOM 1879 C C . THR A 1 244 ? 9.25 -2.543 -19.438 1 98.56 244 THR A C 1
ATOM 1881 O O . THR A 1 244 ? 9.492 -1.552 -18.75 1 98.56 244 THR A O 1
ATOM 1884 N N . ASN A 1 245 ? 8.141 -2.613 -20.172 1 98.62 245 ASN A N 1
ATOM 1885 C CA . ASN A 1 245 ? 7.051 -1.642 -20.109 1 98.62 245 ASN A CA 1
ATOM 1886 C C . ASN A 1 245 ? 5.875 -2.162 -19.297 1 98.62 245 ASN A C 1
ATOM 1888 O O . ASN A 1 245 ? 5.375 -3.262 -19.547 1 98.62 245 ASN A O 1
ATOM 1892 N N . TYR A 1 246 ? 5.512 -1.381 -18.375 1 98.19 246 TYR A N 1
ATOM 1893 C CA . TYR A 1 246 ? 4.367 -1.75 -17.547 1 98.19 246 TYR A CA 1
ATOM 1894 C C . TYR A 1 246 ? 3.086 -1.116 -18.078 1 98.19 246 TYR A C 1
ATOM 1896 O O . TYR A 1 246 ? 2.998 0.107 -18.219 1 98.19 246 TYR A O 1
ATOM 1904 N N . VAL A 1 247 ? 2.082 -1.95 -18.281 1 97.88 247 VAL A N 1
ATOM 1905 C CA . VAL A 1 247 ? 0.859 -1.51 -18.938 1 97.88 247 VAL A CA 1
ATOM 1906 C C . VAL A 1 247 ? -0.342 -1.768 -18.031 1 97.88 247 VAL A C 1
ATOM 1908 O O . VAL A 1 247 ? -0.262 -2.57 -17.109 1 97.88 247 VAL A O 1
ATOM 1911 N N . ASP A 1 248 ? -1.456 -1.076 -18.281 1 96.19 248 ASP A N 1
ATOM 1912 C CA . ASP A 1 248 ? -2.668 -1.217 -17.469 1 96.19 248 ASP A CA 1
ATOM 1913 C C . ASP A 1 248 ? -3.441 -2.475 -17.859 1 96.19 248 ASP A C 1
ATOM 1915 O O . ASP A 1 248 ? -4.156 -3.049 -17.047 1 96.19 248 ASP A O 1
ATOM 1919 N N . GLU A 1 249 ? -3.303 -2.793 -19.125 1 97.44 249 GLU A N 1
ATOM 1920 C CA . GLU A 1 249 ? -3.998 -3.945 -19.688 1 97.44 249 GLU A CA 1
ATOM 1921 C C . GLU A 1 249 ? -3.059 -4.789 -20.547 1 97.44 249 GLU A C 1
ATOM 1923 O O . GLU A 1 249 ? -2.23 -4.254 -21.281 1 97.44 249 GLU A O 1
ATOM 1928 N N . LEU A 1 250 ? -3.158 -6.125 -20.391 1 97.94 250 LEU A N 1
ATOM 1929 C CA . LEU A 1 250 ? -2.342 -7.059 -21.156 1 97.94 250 LEU A CA 1
ATOM 1930 C C . LEU A 1 250 ? -3.219 -8.023 -21.938 1 97.94 250 LEU A C 1
ATOM 1932 O O . LEU A 1 250 ? -4.059 -8.719 -21.359 1 97.94 250 LEU A O 1
ATOM 1936 N N . PRO A 1 251 ? -3.023 -8.031 -23.266 1 97.25 251 PRO A N 1
ATOM 1937 C CA . PRO A 1 251 ? -3.748 -9.047 -24.031 1 97.25 251 PRO A CA 1
ATOM 1938 C C . PRO A 1 251 ? -3.391 -10.469 -23.609 1 97.25 251 PRO A C 1
ATOM 1940 O O . PRO A 1 251 ? -2.229 -10.758 -23.312 1 97.25 251 PRO A O 1
ATOM 1943 N N . ASN A 1 252 ? -4.336 -11.375 -23.672 1 95.5 252 ASN A N 1
ATOM 1944 C CA . ASN A 1 252 ? -4.109 -12.742 -23.234 1 95.5 252 ASN A CA 1
ATOM 1945 C C . ASN A 1 252 ? -3.129 -13.469 -24.141 1 95.5 252 ASN A C 1
ATOM 1947 O O . ASN A 1 252 ? -2.473 -14.43 -23.719 1 95.5 252 ASN A O 1
ATOM 1951 N N . ASP A 1 253 ? -3.051 -13.055 -25.297 1 95.25 253 ASP A N 1
ATOM 1952 C CA . ASP A 1 253 ? -2.168 -13.711 -26.25 1 95.25 253 ASP A CA 1
ATOM 1953 C C . ASP A 1 253 ? -0.826 -12.992 -26.359 1 95.25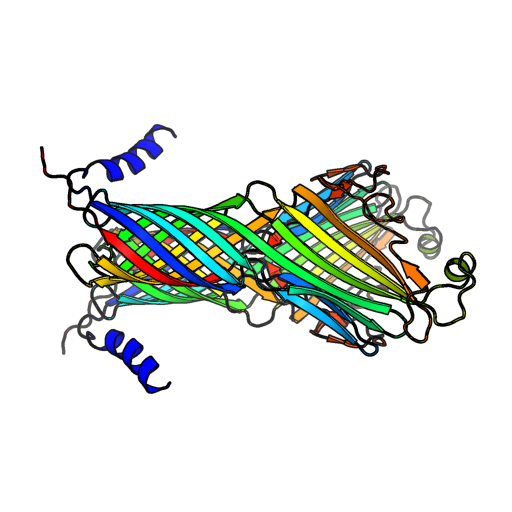 253 ASP A C 1
ATOM 1955 O O . ASP A 1 253 ? -0.065 -13.211 -27.297 1 95.25 253 ASP A O 1
ATOM 1959 N N . ASN A 1 254 ? -0.583 -12.094 -25.453 1 96.25 254 ASN A N 1
ATOM 1960 C CA . ASN A 1 254 ? 0.689 -11.383 -25.469 1 96.25 254 ASN A CA 1
ATOM 1961 C C . ASN A 1 254 ? 1.87 -12.336 -25.344 1 96.25 254 ASN A C 1
ATOM 1963 O O . ASN A 1 254 ? 1.908 -13.164 -24.422 1 96.25 254 ASN A O 1
ATOM 1967 N N . THR A 1 255 ? 2.836 -12.273 -26.234 1 95.56 255 THR A N 1
ATOM 1968 C CA . THR A 1 255 ? 4.031 -13.109 -26.172 1 95.56 255 THR A CA 1
ATOM 1969 C C . THR A 1 255 ? 5.273 -12.258 -25.922 1 95.56 255 THR A C 1
ATOM 1971 O O . THR A 1 255 ? 6.387 -12.789 -25.844 1 95.56 255 THR A O 1
ATOM 1974 N N . ASP A 1 256 ? 5.031 -10.977 -25.859 1 96.31 256 ASP A N 1
ATOM 1975 C CA . ASP A 1 256 ? 6.141 -10.07 -25.578 1 96.31 256 ASP A CA 1
ATOM 1976 C C . ASP A 1 256 ? 6.492 -10.07 -24.094 1 96.31 256 ASP A C 1
ATOM 1978 O O . ASP A 1 256 ? 5.758 -9.516 -23.281 1 96.31 256 ASP A O 1
ATOM 1982 N N . PRO A 1 257 ? 7.613 -10.648 -23.719 1 96.12 257 PRO A N 1
ATOM 1983 C CA . PRO A 1 257 ? 7.965 -10.734 -22.312 1 96.12 257 PRO A CA 1
ATOM 1984 C C . PRO A 1 257 ? 8.336 -9.383 -21.703 1 96.12 257 PRO A C 1
ATOM 1986 O O . PRO A 1 257 ? 8.453 -9.258 -20.484 1 96.12 257 PRO A O 1
ATOM 1989 N N . SER A 1 258 ? 8.562 -8.398 -22.484 1 97.69 258 SER A N 1
ATOM 1990 C CA . SER A 1 258 ? 8.969 -7.086 -22 1 97.69 258 SER A CA 1
ATOM 1991 C C . SER A 1 258 ? 7.758 -6.242 -21.609 1 97.69 258 SER A C 1
ATOM 1993 O O . SER A 1 258 ? 7.906 -5.086 -21.203 1 97.69 258 SER A O 1
ATOM 1995 N N . LYS A 1 259 ? 6.539 -6.758 -21.734 1 97.81 259 LYS A N 1
ATOM 1996 C CA . LYS A 1 259 ? 5.312 -6.109 -21.281 1 97.81 259 LYS A CA 1
ATOM 1997 C C . LYS A 1 259 ? 4.727 -6.832 -20.078 1 97.81 259 LYS A C 1
ATOM 1999 O O . LYS A 1 259 ? 4.52 -8.047 -20.109 1 97.81 259 LYS A O 1
ATOM 2004 N N . LYS A 1 260 ? 4.527 -6.117 -19.109 1 97.5 260 LYS A N 1
ATOM 2005 C CA . LYS A 1 260 ? 3.945 -6.656 -17.875 1 97.5 260 LYS A CA 1
ATOM 2006 C C . LYS A 1 260 ? 2.865 -5.727 -17.328 1 97.5 260 LYS A C 1
ATOM 2008 O O . LYS A 1 260 ? 2.873 -4.523 -17.609 1 97.5 260 LYS A O 1
ATOM 2013 N N . LEU A 1 261 ? 1.897 -6.238 -16.531 1 97.75 261 LEU A N 1
ATOM 2014 C CA . LEU A 1 261 ? 0.914 -5.387 -15.859 1 97.75 261 LEU A CA 1
ATOM 2015 C C . LEU A 1 261 ? 1.58 -4.5 -14.82 1 97.75 261 LEU A C 1
ATOM 2017 O O . LEU A 1 261 ? 2.473 -4.945 -14.094 1 97.75 261 LEU A O 1
ATOM 2021 N N . SER A 1 262 ? 1.084 -3.324 -14.758 1 96.88 262 SER A N 1
ATOM 2022 C CA . SER A 1 262 ? 1.631 -2.35 -13.82 1 96.88 262 SER A CA 1
ATOM 2023 C C . SER A 1 262 ? 1.282 -2.711 -12.375 1 96.88 262 SER A C 1
ATOM 2025 O O . SER A 1 262 ? 0.371 -3.504 -12.133 1 96.88 262 SER A O 1
ATOM 2027 N N . GLN A 1 263 ? 2.115 -2.178 -11.484 1 94.31 263 GLN A N 1
ATOM 2028 C CA . GLN A 1 263 ? 1.92 -2.301 -10.047 1 94.31 263 GLN A CA 1
ATOM 2029 C C . GLN A 1 263 ? 2.109 -0.957 -9.352 1 94.31 263 GLN A C 1
ATOM 2031 O O . GLN A 1 263 ? 2.779 -0.066 -9.875 1 94.31 263 GLN A O 1
ATOM 2036 N N . LYS A 1 264 ? 1.494 -0.871 -8.188 1 95.06 264 LYS A N 1
ATOM 2037 C CA . LYS A 1 264 ? 1.741 0.297 -7.352 1 95.06 264 LYS A CA 1
ATOM 2038 C C . LYS A 1 264 ? 2.652 -0.052 -6.176 1 95.06 264 LYS A C 1
ATOM 2040 O O . LYS A 1 264 ? 2.568 -1.15 -5.625 1 95.06 264 LYS A O 1
ATOM 2045 N N . VAL A 1 265 ? 3.537 0.878 -5.855 1 96.44 265 VAL A N 1
ATOM 2046 C CA . VAL A 1 265 ? 4.438 0.658 -4.727 1 96.44 265 VAL A CA 1
ATOM 2047 C C . VAL A 1 265 ? 4.305 1.807 -3.729 1 96.44 265 VAL A C 1
ATOM 2049 O O . VAL A 1 265 ? 4.078 2.953 -4.121 1 96.44 265 VAL A O 1
ATOM 2052 N N . PRO A 1 266 ? 4.477 1.515 -2.484 1 95.75 266 PRO A N 1
ATOM 2053 C CA . PRO A 1 266 ? 4.277 2.521 -1.44 1 95.75 266 PRO A CA 1
ATOM 2054 C C . PRO A 1 266 ? 5.48 3.447 -1.274 1 95.75 266 PRO A C 1
ATOM 2056 O O . PRO A 1 266 ? 6.625 2.986 -1.275 1 95.75 266 PRO A O 1
ATOM 2059 N N . TYR A 1 267 ? 5.258 4.719 -1.07 1 96.75 267 TYR A N 1
ATOM 2060 C CA . TYR A 1 267 ? 6.285 5.703 -0.759 1 96.75 267 TYR A CA 1
ATOM 2061 C C . TYR A 1 267 ? 5.867 6.57 0.424 1 96.75 267 TYR A C 1
ATOM 2063 O O . TYR A 1 267 ? 6.488 7.602 0.694 1 96.75 267 TYR A O 1
ATOM 2071 N N . SER A 1 268 ? 4.781 6.242 1.045 1 94.88 268 SER A N 1
ATOM 2072 C CA . SER A 1 268 ? 4.289 7.027 2.172 1 94.88 268 SER A CA 1
ATOM 2073 C C . SER A 1 268 ? 5.238 6.945 3.361 1 94.88 268 SER A C 1
ATOM 2075 O O . SER A 1 268 ? 5.832 5.898 3.617 1 94.88 268 SER A O 1
ATOM 2077 N N . SER A 1 269 ? 5.309 8.055 4.098 1 95.56 269 SER A N 1
ATOM 2078 C CA . SER A 1 269 ? 6.266 8.102 5.195 1 95.56 269 SER A CA 1
ATOM 2079 C C . SER A 1 269 ? 5.891 9.172 6.211 1 95.56 269 SER A C 1
ATOM 2081 O O . SER A 1 269 ? 5.066 10.047 5.926 1 95.56 269 SER A O 1
ATOM 2083 N N . PHE A 1 270 ? 6.387 9.039 7.395 1 93.56 270 PHE A N 1
ATOM 2084 C CA . PHE A 1 270 ? 6.344 10.016 8.477 1 93.56 270 PHE A CA 1
ATOM 2085 C C . PHE A 1 270 ? 7.746 10.328 8.984 1 93.56 270 PHE A C 1
ATOM 2087 O O . PHE A 1 270 ? 8.523 9.422 9.273 1 93.56 270 PHE A O 1
ATOM 2094 N N . GLY A 1 271 ? 8.023 11.648 9.031 1 96.19 271 GLY A N 1
ATOM 2095 C CA . GLY A 1 271 ? 9.391 11.961 9.406 1 96.19 271 GLY A CA 1
ATOM 2096 C C . GLY A 1 271 ? 9.516 13.266 10.164 1 96.19 271 GLY A C 1
ATOM 2097 O O . GLY A 1 271 ? 8.523 13.938 10.43 1 96.19 271 GLY A O 1
ATOM 2098 N N . ILE A 1 272 ? 10.75 13.492 10.578 1 97.31 272 ILE A N 1
ATOM 2099 C CA . ILE A 1 272 ? 11.148 14.734 11.242 1 97.31 272 ILE A CA 1
ATOM 2100 C C . ILE A 1 272 ? 12.211 15.445 10.406 1 97.31 272 ILE A C 1
ATOM 2102 O O . ILE A 1 272 ? 13.18 14.82 9.953 1 97.31 272 ILE A O 1
ATOM 2106 N N . ASN A 1 273 ? 11.93 16.688 10.219 1 98.44 273 ASN A N 1
ATOM 2107 C CA . ASN A 1 273 ? 12.875 17.516 9.477 1 98.44 273 ASN A CA 1
ATOM 2108 C C . ASN A 1 273 ? 13.445 18.641 10.344 1 98.44 273 ASN A C 1
ATOM 2110 O O . ASN A 1 273 ? 12.758 19.156 11.227 1 98.44 273 ASN A O 1
ATOM 2114 N N . VAL A 1 274 ? 14.688 19.047 10.094 1 98.62 274 VAL A N 1
ATOM 2115 C CA . VAL A 1 274 ? 15.344 20.203 10.68 1 98.62 274 VAL A CA 1
ATOM 2116 C C . VAL A 1 274 ? 15.992 21.047 9.578 1 98.62 274 VAL A C 1
ATOM 2118 O O . VAL A 1 274 ? 16.422 20.516 8.555 1 98.62 274 VAL A O 1
ATOM 2121 N N . GLY A 1 275 ? 15.953 22.344 9.812 1 98.56 275 GLY A N 1
ATOM 2122 C CA . GLY A 1 275 ? 16.562 23.188 8.797 1 98.56 275 GLY A CA 1
ATOM 2123 C C . GLY A 1 275 ? 16.656 24.641 9.203 1 98.56 275 GLY A C 1
ATOM 2124 O O . GLY A 1 275 ? 16.5 24.969 10.383 1 98.56 275 GLY A O 1
ATOM 2125 N N . VAL A 1 276 ? 17.031 25.5 8.203 1 98.56 276 VAL A N 1
ATOM 2126 C CA . VAL A 1 276 ? 17.188 26.938 8.391 1 98.56 276 VAL A CA 1
ATOM 2127 C C . VAL A 1 276 ? 16.25 27.688 7.461 1 98.56 276 VAL A C 1
ATOM 2129 O O . VAL A 1 276 ? 16.016 27.266 6.328 1 98.56 276 VAL A O 1
ATOM 2132 N N . THR A 1 277 ? 15.773 28.734 7.961 1 98.06 277 THR A N 1
ATOM 2133 C CA . THR A 1 277 ? 14.906 29.609 7.18 1 98.06 277 THR A CA 1
ATOM 2134 C C . THR A 1 277 ? 15.484 31.016 7.117 1 98.06 277 THR A C 1
ATOM 2136 O O . THR A 1 277 ? 15.953 31.547 8.125 1 98.06 277 THR A O 1
ATOM 2139 N N . TYR A 1 278 ? 15.516 31.594 6.004 1 98 278 TYR A N 1
ATOM 2140 C CA . TYR A 1 278 ? 15.852 33 5.805 1 98 278 TYR A CA 1
ATOM 2141 C C . TYR A 1 278 ? 14.625 33.812 5.398 1 98 278 TYR A C 1
ATOM 2143 O O . TYR A 1 278 ? 13.992 33.5 4.379 1 98 278 TYR A O 1
ATOM 2151 N N . LYS A 1 279 ? 14.367 34.75 6.125 1 95.12 279 LYS A N 1
ATOM 2152 C CA . LYS A 1 279 ? 13.25 35.656 5.871 1 95.12 279 LYS A CA 1
ATOM 2153 C C . LYS A 1 279 ? 13.727 36.969 5.207 1 95.12 279 LYS A C 1
ATOM 2155 O O . LYS A 1 279 ? 14.555 37.688 5.762 1 95.12 279 LYS A O 1
ATOM 2160 N N . PHE A 1 280 ? 13.156 37.25 4.086 1 93.69 280 PHE A N 1
ATOM 2161 C CA . PHE A 1 280 ? 13.516 38.469 3.391 1 93.69 280 PHE A CA 1
ATOM 2162 C C . PHE A 1 280 ? 12.75 39.656 3.961 1 93.69 280 PHE A C 1
ATOM 2164 O O . PHE A 1 280 ? 11.695 39.5 4.574 1 93.69 280 PHE A O 1
ATOM 2171 N N . LYS A 1 281 ? 13.25 40.906 3.803 1 81.81 281 LYS A N 1
ATOM 2172 C CA . LYS A 1 281 ? 12.594 42.094 4.273 1 81.81 281 LYS A CA 1
ATOM 2173 C C . LYS A 1 281 ? 11.273 42.344 3.541 1 81.81 281 LYS A C 1
ATOM 2175 O O . LYS A 1 281 ? 11.141 42 2.363 1 81.81 281 LYS A O 1
ATOM 2180 N N . LYS A 1 282 ? 10.367 42.781 4.332 1 75.69 282 LYS A N 1
ATOM 2181 C CA . LYS A 1 282 ? 9.047 43.094 3.768 1 75.69 282 LYS A CA 1
ATOM 2182 C C . LYS A 1 282 ? 9.156 44.094 2.637 1 75.69 282 LYS A C 1
ATOM 2184 O O . LYS A 1 282 ? 9.984 45 2.684 1 75.69 282 LYS A O 1
ATOM 2189 N N . ALA A 1 283 ? 8.617 43.781 1.451 1 56.66 283 ALA A N 1
ATOM 2190 C CA . ALA A 1 283 ? 8.602 44.812 0.396 1 56.66 283 ALA A CA 1
ATOM 2191 C C . ALA A 1 283 ? 7.906 46.094 0.87 1 56.66 283 ALA A C 1
ATOM 2193 O O . ALA A 1 283 ? 6.859 46.031 1.52 1 56.66 283 ALA A O 1
ATOM 2194 N N . ALA A 1 284 ? 8.656 47.219 1.163 1 50 284 ALA A N 1
ATOM 2195 C CA . ALA A 1 284 ? 8.148 48.531 1.454 1 50 284 ALA A CA 1
ATOM 2196 C C . ALA A 1 284 ? 6.945 48.875 0.575 1 50 284 ALA A C 1
ATOM 2198 O O . ALA A 1 284 ? 6.828 48.375 -0.543 1 50 284 ALA A O 1
ATOM 2199 N N . LYS A 1 285 ? 5.855 49.312 1.198 1 49.91 285 LYS A N 1
ATOM 2200 C CA . LYS A 1 285 ? 4.77 50 0.513 1 49.91 285 LYS A CA 1
ATOM 2201 C C . LYS A 1 285 ? 5.316 51.062 -0.462 1 49.91 285 LYS A C 1
ATOM 2203 O O . LYS A 1 285 ? 6.109 51.906 -0.08 1 49.91 285 LYS A O 1
ATOM 2208 N N . GLN A 1 286 ? 5.539 50.688 -1.746 1 34.97 286 GLN A N 1
ATOM 2209 C CA . GLN A 1 286 ? 5.355 51.906 -2.529 1 34.97 286 GLN A CA 1
ATOM 2210 C C . GLN A 1 286 ? 3.883 52.312 -2.578 1 34.97 286 GLN A C 1
ATOM 2212 O O . GLN A 1 286 ? 3.002 51.438 -2.682 1 34.97 286 GLN A O 1
ATOM 2217 N N . MET B 1 1 ? 14.867 10.219 29.906 1 35.06 1 MET B N 1
ATOM 2218 C CA . MET B 1 1 ? 13.812 10.031 28.906 1 35.06 1 MET B CA 1
ATOM 2219 C C . MET B 1 1 ? 12.445 10.398 29.484 1 35.06 1 MET B C 1
ATOM 2221 O O . MET B 1 1 ? 11.578 10.891 28.766 1 35.06 1 MET B O 1
ATOM 2225 N N . LYS B 1 2 ? 12.406 10.141 30.781 1 49.66 2 LYS B N 1
ATOM 2226 C CA . LYS B 1 2 ? 11.164 10.344 31.531 1 49.66 2 LYS B CA 1
ATOM 2227 C C . LYS B 1 2 ? 10.922 11.828 31.781 1 49.66 2 LYS B C 1
ATOM 2229 O O . LYS B 1 2 ? 9.781 12.305 31.703 1 49.66 2 LYS B O 1
ATOM 2234 N N . GLN B 1 3 ? 12.016 12.469 31.938 1 44.47 3 GLN B N 1
ATOM 2235 C CA . GLN B 1 3 ? 11.852 13.859 32.344 1 44.47 3 GLN B CA 1
ATOM 2236 C C . GLN B 1 3 ? 11.477 14.734 31.156 1 44.47 3 GLN B C 1
ATOM 2238 O O . GLN B 1 3 ? 10.727 15.703 31.297 1 44.47 3 GLN B O 1
ATOM 2243 N N . ARG B 1 4 ? 11.945 14.469 30.109 1 45.06 4 ARG B N 1
ATOM 2244 C CA . ARG B 1 4 ? 11.734 15.312 28.922 1 45.06 4 ARG B CA 1
ATOM 2245 C C . ARG B 1 4 ? 10.336 15.117 28.359 1 45.06 4 ARG B C 1
ATOM 2247 O O . ARG B 1 4 ? 9.719 16.078 27.891 1 45.06 4 ARG B O 1
ATOM 2254 N N . VAL B 1 5 ? 9.812 13.961 28.375 1 49.41 5 VAL B N 1
ATOM 2255 C CA . VAL B 1 5 ? 8.422 13.727 27.984 1 49.41 5 VAL B CA 1
ATOM 2256 C C . VAL B 1 5 ? 7.484 14.445 28.953 1 49.41 5 VAL B C 1
ATOM 2258 O O . VAL B 1 5 ? 6.48 15.023 28.531 1 49.41 5 VAL B O 1
ATOM 2261 N N . ILE B 1 6 ? 7.926 14.602 30.109 1 50.22 6 ILE B N 1
ATOM 2262 C CA . ILE B 1 6 ? 7.117 15.258 31.125 1 50.22 6 ILE B CA 1
ATOM 2263 C C . ILE B 1 6 ? 7.09 16.766 30.875 1 50.22 6 ILE B C 1
ATOM 2265 O O . ILE B 1 6 ? 6.047 17.406 31.031 1 50.22 6 ILE B O 1
ATOM 2269 N N . LEU B 1 7 ? 8.148 17.281 30.453 1 46.53 7 LEU B N 1
ATOM 2270 C CA . LEU B 1 7 ? 8.164 18.719 30.219 1 46.53 7 LEU B CA 1
ATOM 2271 C C . LEU B 1 7 ? 7.281 19.078 29.031 1 46.53 7 LEU B C 1
ATOM 2273 O O . LEU B 1 7 ? 6.578 20.094 29.062 1 46.53 7 LEU B O 1
ATOM 2277 N N . LEU B 1 8 ? 7.281 18.328 27.984 1 48.38 8 LEU B N 1
ATOM 2278 C CA . LEU B 1 8 ? 6.406 18.594 26.844 1 48.38 8 LEU B CA 1
ATOM 2279 C C . LEU B 1 8 ? 4.941 18.516 27.266 1 48.38 8 LEU B C 1
ATOM 2281 O O . LEU B 1 8 ? 4.137 19.375 26.875 1 48.38 8 LEU B O 1
ATOM 2285 N N . VAL B 1 9 ? 4.617 17.531 28.047 1 49.03 9 VAL B N 1
ATOM 2286 C CA . VAL B 1 9 ? 3.264 17.422 28.578 1 49.03 9 VAL B CA 1
ATOM 2287 C C . VAL B 1 9 ? 3.004 18.531 29.578 1 49.03 9 VAL B C 1
ATOM 2289 O O . VAL B 1 9 ? 1.905 19.094 29.625 1 49.03 9 VAL B O 1
ATOM 2292 N N . GLY B 1 10 ? 3.963 18.875 30.297 1 45.94 10 GLY B N 1
ATOM 2293 C CA . GLY B 1 10 ? 3.844 19.938 31.281 1 45.94 10 GLY B CA 1
ATOM 2294 C C . GLY B 1 10 ? 3.514 21.281 30.672 1 45.94 10 GLY B C 1
ATOM 2295 O O . GLY B 1 10 ? 2.707 22.031 31.219 1 45.94 10 GLY B O 1
ATOM 2296 N N . ILE B 1 11 ? 4.164 21.672 29.719 1 45.72 11 ILE B N 1
ATOM 2297 C CA . ILE B 1 11 ? 3.881 22.953 29.062 1 45.72 11 ILE B CA 1
ATOM 2298 C C . ILE B 1 11 ? 2.439 22.969 28.562 1 45.72 11 ILE B C 1
ATOM 2300 O O . ILE B 1 11 ? 1.768 24 28.625 1 45.72 11 ILE B O 1
ATOM 2304 N N . LEU B 1 12 ? 1.97 21.859 28.156 1 46.41 12 LEU B N 1
ATOM 2305 C CA . LEU B 1 12 ? 0.587 21.797 27.688 1 46.41 12 LEU B CA 1
ATOM 2306 C C . LEU B 1 12 ? -0.383 22 28.844 1 46.41 12 LEU B C 1
ATOM 2308 O O . LEU B 1 12 ? -1.443 22.609 28.672 1 46.41 12 LEU B O 1
ATOM 2312 N N . ILE B 1 13 ? -0.064 21.5 30 1 45.5 13 ILE B N 1
ATOM 2313 C CA . ILE B 1 13 ? -0.993 21.484 31.125 1 45.5 13 ILE B CA 1
ATOM 2314 C C . ILE B 1 13 ? -0.968 22.844 31.828 1 45.5 13 ILE B C 1
ATOM 2316 O O . ILE B 1 13 ? -1.883 23.172 32.594 1 45.5 13 ILE B O 1
ATOM 2320 N N . SER B 1 14 ? -0.001 23.469 31.812 1 41.91 14 SER B N 1
ATOM 2321 C CA . SER B 1 14 ? 0.019 24.578 32.75 1 41.91 14 SER B CA 1
ATOM 2322 C C . SER B 1 14 ? -1.188 25.484 32.562 1 41.91 14 SER B C 1
ATOM 2324 O O . SER B 1 14 ? -1.517 26.281 33.438 1 41.91 14 SER B O 1
ATOM 2326 N N . THR B 1 15 ? -1.627 25.922 31.375 1 45.53 15 THR B N 1
ATOM 2327 C CA . THR B 1 15 ? -2.629 26.984 31.375 1 45.53 15 THR B CA 1
ATOM 2328 C C . THR B 1 15 ? -4.023 26.406 31.594 1 45.53 15 THR B C 1
ATOM 2330 O O . THR B 1 15 ? -4.809 26.281 30.656 1 45.53 15 THR B O 1
ATOM 2333 N N . MET B 1 16 ? -4.289 25.641 32.438 1 49.16 16 MET B N 1
ATOM 2334 C CA . MET B 1 16 ? -5.559 25.016 32.812 1 49.16 16 MET B CA 1
ATOM 2335 C C . MET B 1 16 ? -6.648 26.062 33 1 49.16 16 MET B C 1
ATOM 2337 O O . MET B 1 16 ? -7.742 25.75 33.469 1 49.16 16 MET B O 1
ATOM 2341 N N . SER B 1 17 ? -6.371 27.312 32.969 1 54.5 17 SER B N 1
ATOM 2342 C CA . SER B 1 17 ? -7.5 28.156 33.344 1 54.5 17 SER B CA 1
ATOM 2343 C C . SER B 1 17 ? -8.594 28.109 32.281 1 54.5 17 SER B C 1
ATOM 2345 O O . SER B 1 17 ? -9.742 28.469 32.531 1 54.5 17 SER B O 1
ATOM 2347 N N . TYR B 1 18 ? -8.25 27.922 31.125 1 61 18 TYR B N 1
ATOM 2348 C CA . TYR B 1 18 ? -9.219 27.891 30.031 1 61 18 TYR B CA 1
ATOM 2349 C C . TYR B 1 18 ? -9.609 26.453 29.703 1 61 18 TYR B C 1
ATOM 2351 O O . TYR B 1 18 ? -8.75 25.641 29.344 1 61 18 TYR B O 1
ATOM 2359 N N . ALA B 1 19 ? -10.781 25.969 30.406 1 74.19 19 ALA B N 1
ATOM 2360 C CA . ALA B 1 19 ? -11.172 24.594 30.109 1 74.19 19 ALA B CA 1
ATOM 2361 C C . ALA B 1 19 ? -12.5 24.562 29.344 1 74.19 19 ALA B C 1
ATOM 2363 O O . ALA B 1 19 ? -13.523 25.016 29.859 1 74.19 19 ALA B O 1
ATOM 2364 N N . GLN B 1 20 ? -12.484 24.312 28.016 1 87.94 20 GLN B N 1
ATOM 2365 C CA . GLN B 1 20 ? -13.688 24.188 27.203 1 87.94 20 GLN B CA 1
ATOM 2366 C C . GLN B 1 20 ? -13.805 22.781 26.609 1 87.94 20 GLN B C 1
ATOM 2368 O O . GLN B 1 20 ? -12.844 22.25 26.047 1 87.94 20 GLN B O 1
ATOM 2373 N N . PHE B 1 21 ? -15.023 22.25 26.875 1 93.69 21 PHE B N 1
ATOM 2374 C CA . PHE B 1 21 ? -15.312 20.938 26.312 1 93.69 21 PHE B CA 1
ATOM 2375 C C . PHE B 1 21 ? -16.312 21.031 25.172 1 93.69 21 PHE B C 1
ATOM 2377 O O . PHE B 1 21 ? -17.281 21.781 25.25 1 93.69 21 PHE B O 1
ATOM 2384 N N . GLU B 1 22 ? -15.961 20.312 24.078 1 96.62 22 GLU B N 1
ATOM 2385 C CA . GLU B 1 22 ? -16.859 20.25 22.938 1 96.62 22 GLU B CA 1
ATOM 2386 C C . GLU B 1 22 ? -17.078 18.812 22.484 1 96.62 22 GLU B C 1
ATOM 2388 O O . GLU B 1 22 ? -16.203 17.953 22.656 1 96.62 22 GLU B O 1
ATOM 2393 N N . ILE B 1 23 ? -18.344 18.578 21.969 1 98 23 ILE B N 1
ATOM 2394 C CA . ILE B 1 23 ? -18.641 17.312 21.328 1 98 23 ILE B CA 1
ATOM 2395 C C . ILE B 1 23 ? -19.047 17.547 19.875 1 98 23 ILE B C 1
ATOM 2397 O O . ILE B 1 23 ? -19.766 18.5 19.578 1 98 23 ILE B O 1
ATOM 2401 N N . SER B 1 24 ? -18.516 16.703 19 1 98.38 24 SER B N 1
ATOM 2402 C CA . SER B 1 24 ? -18.828 16.828 17.578 1 98.38 24 SER B CA 1
ATOM 2403 C C . SER B 1 24 ? -19.312 15.492 17.016 1 98.38 24 SER B C 1
ATOM 2405 O O . SER B 1 24 ? -18.812 14.43 17.391 1 98.38 24 SER B O 1
ATOM 2407 N N . ALA B 1 25 ? -20.312 15.555 16.203 1 98.56 25 ALA B N 1
ATOM 2408 C CA . ALA B 1 25 ? -20.812 14.422 15.43 1 98.56 25 ALA B CA 1
ATOM 2409 C C . ALA B 1 25 ? -20.875 14.766 13.945 1 98.56 25 ALA B C 1
ATOM 2411 O O . ALA B 1 25 ? -21.266 15.867 13.578 1 98.56 25 ALA B O 1
ATOM 2412 N N . GLY B 1 26 ? -20.406 13.805 13.109 1 98.38 26 GLY B N 1
ATOM 2413 C CA . GLY B 1 26 ? -20.406 14.125 11.695 1 98.38 26 GLY B CA 1
ATOM 2414 C C . GLY B 1 26 ? -20.328 12.906 10.797 1 98.38 26 GLY B C 1
ATOM 2415 O O . GLY B 1 26 ? -20.328 11.773 11.289 1 98.38 26 GLY B O 1
ATOM 2416 N N . THR B 1 27 ? -20.438 13.141 9.484 1 98.56 27 THR B N 1
ATOM 2417 C CA . THR B 1 27 ? -20.312 12.164 8.414 1 98.56 27 THR B CA 1
ATOM 2418 C C . THR B 1 27 ? -19.484 12.719 7.266 1 98.56 27 THR B C 1
ATOM 2420 O O . THR B 1 27 ? -19.172 13.914 7.242 1 98.56 27 THR B O 1
ATOM 2423 N N . GLY B 1 28 ? -19.031 11.781 6.445 1 98.56 28 GLY B N 1
ATOM 2424 C CA . GLY B 1 28 ? -18.234 12.211 5.309 1 98.56 28 GLY B CA 1
ATOM 2425 C C . GLY B 1 28 ? -17.984 11.094 4.309 1 98.56 28 GLY B C 1
ATOM 2426 O O . GLY B 1 28 ? -18.5 9.992 4.449 1 98.56 28 GLY B O 1
ATOM 2427 N N . TYR B 1 29 ? -17.297 11.516 3.287 1 98.56 29 TYR B N 1
ATOM 2428 C CA . TYR B 1 29 ? -16.859 10.594 2.246 1 98.56 29 TYR B CA 1
ATOM 2429 C C . TYR B 1 29 ? -15.367 10.766 1.96 1 98.56 29 TYR B C 1
ATOM 2431 O O . TYR B 1 29 ? -14.867 11.891 1.905 1 98.56 29 TYR B O 1
ATOM 2439 N N . ALA B 1 30 ? -14.711 9.656 1.87 1 97.75 30 ALA B N 1
ATOM 2440 C CA . ALA B 1 30 ? -13.281 9.664 1.575 1 97.75 30 ALA B CA 1
ATOM 2441 C C . ALA B 1 30 ? -12.969 8.844 0.326 1 97.75 30 ALA B C 1
ATOM 2443 O O . ALA B 1 30 ? -13.578 7.797 0.098 1 97.75 30 ALA B O 1
ATOM 2444 N N . ILE B 1 31 ? -12.023 9.32 -0.426 1 95.62 31 ILE B N 1
ATOM 2445 C CA . ILE B 1 31 ? -11.453 8.555 -1.525 1 95.62 31 ILE B CA 1
ATOM 2446 C C . ILE B 1 31 ? -10.148 7.891 -1.069 1 95.62 31 ILE B C 1
ATOM 2448 O O . ILE B 1 31 ? -9.531 8.336 -0.099 1 95.62 31 ILE B O 1
ATOM 2452 N N . GLY B 1 32 ? -9.789 6.832 -1.871 1 93.12 32 GLY B N 1
ATOM 2453 C CA . GLY B 1 32 ? -8.562 6.141 -1.529 1 93.12 32 GLY B CA 1
ATOM 2454 C C . GLY B 1 32 ? -7.316 6.98 -1.768 1 93.12 32 GLY B C 1
ATOM 2455 O O . GLY B 1 32 ? -7.234 7.703 -2.762 1 93.12 32 GLY B O 1
ATOM 2456 N N . SER B 1 33 ? -6.453 6.898 -0.776 1 88.81 33 SER B N 1
ATOM 2457 C CA . SER B 1 33 ? -5.121 7.469 -0.935 1 88.81 33 SER B CA 1
ATOM 2458 C C . SER B 1 33 ? -4.043 6.398 -0.813 1 88.81 33 SER B C 1
ATOM 2460 O O . SER B 1 33 ? -4.281 5.332 -0.245 1 88.81 33 SER B O 1
ATOM 2462 N N . ALA B 1 34 ? -2.855 6.695 -1.427 1 89 34 ALA B N 1
ATOM 2463 C CA . ALA B 1 34 ? -1.779 5.707 -1.417 1 89 34 ALA B CA 1
ATOM 2464 C C . ALA B 1 34 ? -2.301 4.324 -1.798 1 89 34 ALA B C 1
ATOM 2466 O O . ALA B 1 34 ? -2.072 3.346 -1.08 1 89 34 ALA B O 1
ATOM 2467 N N . GLU B 1 35 ? -3.008 4.219 -2.83 1 93.44 35 GLU B N 1
ATOM 2468 C CA . GLU B 1 35 ? -3.672 2.998 -3.273 1 93.44 35 GLU B CA 1
ATOM 2469 C C . GLU B 1 35 ? -2.656 1.926 -3.658 1 93.44 35 GLU B C 1
ATOM 2471 O O . GLU B 1 35 ? -1.51 2.238 -3.984 1 93.44 35 GLU B O 1
ATOM 2476 N N . MET B 1 36 ? -3.186 0.642 -3.617 1 95.31 36 MET B N 1
ATOM 2477 C CA . MET B 1 36 ? -2.395 -0.514 -4.027 1 95.31 36 MET B CA 1
ATOM 2478 C C . MET B 1 36 ? -3.201 -1.428 -4.945 1 95.31 36 MET B C 1
ATOM 2480 O O . MET B 1 36 ? -4.422 -1.301 -5.035 1 95.31 36 MET B O 1
ATOM 2484 N N . LYS B 1 37 ? -2.463 -2.301 -5.625 1 96.31 37 LYS B N 1
ATOM 2485 C CA . LYS B 1 37 ? -3.166 -3.334 -6.379 1 96.31 37 LYS B CA 1
ATOM 2486 C C . LYS B 1 37 ? -4.031 -4.191 -5.457 1 96.31 37 LYS B C 1
ATOM 2488 O O . LYS B 1 37 ? -3.549 -4.707 -4.445 1 96.31 37 LYS B O 1
ATOM 2493 N N . LEU B 1 38 ? -5.281 -4.348 -5.859 1 97.44 38 LEU B N 1
ATOM 2494 C CA . LEU B 1 38 ? -6.184 -5.141 -5.035 1 97.44 38 LEU B CA 1
ATOM 2495 C C . LEU B 1 38 ? -6.578 -6.43 -5.75 1 97.44 38 LEU B C 1
ATOM 2497 O O . LEU B 1 38 ? -6.852 -7.445 -5.102 1 97.44 38 LEU B O 1
ATOM 2501 N N . GLY B 1 39 ? -6.684 -6.316 -7.129 1 98.06 39 GLY B N 1
ATOM 2502 C CA . GLY B 1 39 ? -7.172 -7.488 -7.832 1 98.06 39 GLY B CA 1
ATOM 2503 C C . GLY B 1 39 ? -6.992 -7.398 -9.336 1 98.06 39 GLY B C 1
ATOM 2504 O O . GLY B 1 39 ? -6.117 -6.676 -9.82 1 98.06 39 GLY B O 1
ATOM 2505 N N . THR B 1 40 ? -7.793 -8.281 -10.023 1 98.5 40 THR B N 1
ATOM 2506 C CA . THR B 1 40 ? -7.684 -8.367 -11.477 1 98.5 40 THR B CA 1
ATOM 2507 C C . THR B 1 40 ? -9.062 -8.508 -12.117 1 98.5 40 THR B C 1
ATOM 2509 O O . THR B 1 40 ? -9.992 -9.031 -11.492 1 98.5 40 THR B O 1
ATOM 2512 N N . GLU B 1 41 ? -9.156 -7.977 -13.289 1 98.62 41 GLU B N 1
ATOM 2513 C CA . GLU B 1 41 ? -10.258 -8.258 -14.211 1 98.62 41 GLU B CA 1
ATOM 2514 C C . GLU B 1 41 ? -9.766 -8.984 -15.453 1 98.62 41 GLU B C 1
ATOM 2516 O O . GLU B 1 41 ? -8.898 -8.477 -16.172 1 98.62 41 GLU B O 1
ATOM 2521 N N . THR B 1 42 ? -10.258 -10.109 -15.688 1 98.5 42 THR B N 1
ATOM 2522 C CA . THR B 1 42 ? -9.844 -10.953 -16.812 1 98.5 42 THR B CA 1
ATOM 2523 C C . THR B 1 42 ? -11.023 -11.234 -17.734 1 98.5 42 THR B C 1
ATOM 2525 O O . THR B 1 42 ? -12.078 -11.688 -17.281 1 98.5 42 THR B O 1
ATOM 2528 N N . THR B 1 43 ? -10.875 -11 -18.953 1 98.12 43 THR B N 1
ATOM 2529 C CA . THR B 1 43 ? -11.828 -11.352 -20 1 98.12 43 THR B CA 1
ATOM 2530 C C . THR B 1 43 ? -11.203 -12.328 -21 1 98.12 43 THR B C 1
ATOM 2532 O O . THR B 1 43 ? -10.078 -12.797 -20.797 1 98.12 43 THR B O 1
ATOM 2535 N N . THR B 1 44 ? -11.945 -12.641 -22.078 1 97.19 44 THR B N 1
ATOM 2536 C CA . THR B 1 44 ? -11.414 -13.547 -23.109 1 97.19 44 THR B CA 1
ATOM 2537 C C . THR B 1 44 ? -10.273 -12.883 -23.859 1 97.19 44 THR B C 1
ATOM 2539 O O . THR B 1 44 ? -9.445 -13.57 -24.469 1 97.19 44 THR B O 1
ATOM 2542 N N . THR B 1 45 ? -10.188 -11.625 -23.734 1 97.44 45 THR B N 1
ATOM 2543 C CA . THR B 1 45 ? -9.25 -10.938 -24.609 1 97.44 45 THR B CA 1
ATOM 2544 C C . THR B 1 45 ? -8.094 -10.328 -23.812 1 97.44 45 THR B C 1
ATOM 2546 O O . THR B 1 45 ? -7 -10.141 -24.344 1 97.44 45 THR B O 1
ATOM 2549 N N . SER B 1 46 ? -8.383 -10.008 -22.5 1 97.88 46 SER B N 1
ATOM 2550 C CA . SER B 1 46 ? -7.34 -9.258 -21.797 1 97.88 46 SER B CA 1
ATOM 2551 C C . SER B 1 46 ? -7.457 -9.43 -20.281 1 97.88 46 SER B C 1
ATOM 2553 O O . SER B 1 46 ? -8.453 -9.961 -19.797 1 97.88 46 SER B O 1
ATOM 2555 N N . VAL B 1 47 ? -6.406 -9.07 -19.594 1 97.88 47 VAL B N 1
ATOM 2556 C CA . VAL B 1 47 ? -6.355 -9 -18.125 1 97.88 47 VAL B CA 1
ATOM 2557 C C . VAL B 1 47 ? -5.871 -7.621 -17.688 1 97.88 47 VAL B C 1
ATOM 2559 O O . VAL B 1 47 ? -4.977 -7.047 -18.328 1 97.88 47 VAL B O 1
ATOM 2562 N N . GLU B 1 48 ? -6.461 -7.055 -16.609 1 98.06 48 GLU B N 1
ATOM 2563 C CA . GLU B 1 48 ? -6.035 -5.785 -16.031 1 98.06 48 GLU B CA 1
ATOM 2564 C C . GLU B 1 48 ? -6.047 -5.836 -14.516 1 98.06 48 GLU B C 1
ATOM 2566 O O . GLU B 1 48 ? -6.82 -6.594 -13.922 1 98.06 48 GLU B O 1
ATOM 2571 N N . ASN B 1 49 ? -5.176 -5.047 -13.938 1 97.75 49 ASN B N 1
ATOM 2572 C CA . ASN B 1 49 ? -5.145 -4.926 -12.484 1 97.75 49 ASN B CA 1
ATOM 2573 C C . ASN B 1 49 ? -6.129 -3.867 -11.992 1 97.75 49 ASN B C 1
ATOM 2575 O O . ASN B 1 49 ? -6.406 -2.893 -12.695 1 97.75 49 ASN B O 1
ATOM 2579 N N . THR B 1 50 ? -6.676 -4.098 -10.828 1 97.69 50 THR B N 1
ATOM 2580 C CA . THR B 1 50 ? -7.484 -3.104 -10.133 1 97.69 50 THR B CA 1
ATOM 2581 C C . THR B 1 50 ? -6.742 -2.549 -8.922 1 97.69 50 THR B C 1
ATOM 2583 O O . THR B 1 50 ? -5.945 -3.254 -8.297 1 97.69 50 THR B O 1
ATOM 2586 N N . TYR B 1 51 ? -7 -1.27 -8.633 1 96.94 51 TYR B N 1
ATOM 2587 C CA . TYR B 1 51 ? -6.32 -0.578 -7.543 1 96.94 51 TYR B CA 1
ATOM 2588 C C . TYR B 1 51 ? -7.324 0.074 -6.598 1 96.94 51 TYR B C 1
ATOM 2590 O O . TYR B 1 51 ? -8.438 0.417 -7.008 1 96.94 51 TYR B O 1
ATOM 2598 N N . GLY B 1 52 ? -6.898 0.2 -5.359 1 96.75 52 GLY B N 1
ATOM 2599 C CA . GLY B 1 52 ? -7.754 0.898 -4.414 1 96.75 52 GLY B CA 1
ATOM 2600 C C . GLY B 1 52 ? -7.223 0.869 -2.992 1 96.75 52 GLY B C 1
ATOM 2601 O O . GLY B 1 52 ? -6.082 0.465 -2.758 1 96.75 52 GLY B O 1
ATOM 2602 N N . SER B 1 53 ? -7.965 1.423 -2.09 1 97.38 53 SER B N 1
ATOM 2603 C CA . SER B 1 53 ? -7.797 1.426 -0.641 1 97.38 53 SER B CA 1
ATOM 2604 C C . SER B 1 53 ? -9.109 1.115 0.069 1 97.38 53 SER B C 1
ATOM 2606 O O . SER B 1 53 ? -10.156 1.666 -0.281 1 97.38 53 SER B O 1
ATOM 2608 N N . TYR B 1 54 ? -9.008 0.31 1.067 1 98.25 54 TYR B N 1
ATOM 2609 C CA . TYR B 1 54 ? -10.219 -0.083 1.772 1 98.25 54 TYR B CA 1
ATOM 2610 C C . TYR B 1 54 ? -10.727 1.05 2.656 1 98.25 54 TYR B C 1
ATOM 2612 O O . TYR B 1 54 ? -11.82 0.958 3.229 1 98.25 54 TYR B O 1
ATOM 2620 N N . GLY B 1 55 ? -9.977 2.096 2.752 1 97.44 55 GLY B N 1
ATOM 2621 C CA . GLY B 1 55 ? -10.414 3.273 3.482 1 97.44 55 GLY B CA 1
ATOM 2622 C C . GLY B 1 55 ? -11.367 4.148 2.689 1 97.44 55 GLY B C 1
ATOM 2623 O O . GLY B 1 55 ? -11.898 5.129 3.213 1 97.44 55 GLY B O 1
ATOM 2624 N N . GLU B 1 56 ? -11.57 3.818 1.459 1 98.31 56 GLU B N 1
ATOM 2625 C CA . GLU B 1 56 ? -12.492 4.574 0.621 1 98.31 56 GLU B CA 1
ATOM 2626 C C . GLU B 1 56 ? -13.945 4.27 0.988 1 98.31 56 GLU B C 1
ATOM 2628 O O . GLU B 1 56 ? -14.328 3.105 1.117 1 98.31 56 GLU B O 1
ATOM 2633 N N . GLY B 1 57 ? -14.719 5.34 1.208 1 98.69 57 GLY B N 1
ATOM 2634 C CA . GLY B 1 57 ? -16.125 5.125 1.501 1 98.69 57 GLY B CA 1
ATOM 2635 C C . GLY B 1 57 ? -16.719 6.207 2.377 1 98.69 57 GLY B C 1
ATOM 2636 O O . GLY B 1 57 ? -16.141 7.277 2.543 1 98.69 57 GLY B O 1
ATOM 2637 N N . VAL B 1 58 ? -17.953 5.957 2.824 1 98.69 58 VAL B N 1
ATOM 2638 C CA . VAL B 1 58 ? -18.672 6.855 3.723 1 98.69 58 VAL B CA 1
ATOM 2639 C C . VAL B 1 58 ? -18.266 6.57 5.168 1 98.69 58 VAL B C 1
ATOM 2641 O O . VAL B 1 58 ? -18.078 5.414 5.547 1 98.69 58 VAL B O 1
ATOM 2644 N N . ASN B 1 59 ? -18.109 7.629 5.93 1 98.44 59 ASN B N 1
ATOM 2645 C CA . ASN B 1 59 ? -17.766 7.43 7.336 1 98.44 59 ASN B CA 1
ATOM 2646 C C . ASN B 1 59 ? -18.719 8.211 8.25 1 98.44 59 ASN B C 1
ATOM 2648 O O . ASN B 1 59 ? -19.406 9.125 7.801 1 98.44 59 ASN B O 1
ATOM 2652 N N . PHE B 1 60 ? -18.812 7.746 9.5 1 98.62 60 PHE B N 1
ATOM 2653 C CA . PHE B 1 60 ? -19.469 8.422 10.617 1 98.62 60 PHE B CA 1
ATOM 2654 C C . PHE B 1 60 ? -18.5 8.602 11.781 1 98.62 60 PHE B C 1
ATOM 2656 O O . PHE B 1 60 ? -17.734 7.688 12.102 1 98.62 60 PHE B O 1
ATOM 2663 N N . GLN B 1 61 ? -18.531 9.789 12.422 1 98.44 61 GLN B N 1
ATOM 2664 C CA . GLN B 1 61 ? -17.594 10.047 13.508 1 98.44 61 GLN B CA 1
ATOM 2665 C C . GLN B 1 61 ? -18.266 10.742 14.68 1 98.44 61 GLN B C 1
ATOM 2667 O O . GLN B 1 61 ? -19.125 11.602 14.477 1 98.44 61 GLN B O 1
ATOM 2672 N N . LEU B 1 62 ? -17.875 10.43 15.914 1 98.69 62 LEU B N 1
ATOM 2673 C CA . LEU B 1 62 ? -18.156 11.109 17.172 1 98.69 62 LEU B CA 1
ATOM 2674 C C . LEU B 1 62 ? -16.875 11.508 17.875 1 98.69 62 LEU B C 1
ATOM 2676 O O . LEU B 1 62 ? -16 10.664 18.125 1 98.69 62 LEU B O 1
ATOM 2680 N N . ARG B 1 63 ? -16.734 12.781 18.188 1 98.56 63 ARG B N 1
ATOM 2681 C CA . ARG B 1 63 ? -15.484 13.273 18.766 1 98.56 63 ARG B CA 1
ATOM 2682 C C . ARG B 1 63 ? -15.75 14.133 20 1 98.56 63 ARG B C 1
ATOM 2684 O O . ARG B 1 63 ? -16.734 14.867 20.047 1 98.56 63 ARG B O 1
ATOM 2691 N N . GLY B 1 64 ? -14.852 14.055 20.938 1 97.88 64 GLY B N 1
ATOM 2692 C CA . GLY B 1 64 ? -14.75 14.969 22.078 1 97.88 64 GLY B CA 1
ATOM 2693 C C . GLY B 1 64 ? -13.445 15.727 22.109 1 97.88 64 GLY B C 1
ATOM 2694 O O . GLY B 1 64 ? -12.367 15.133 22.031 1 97.88 64 GLY B O 1
ATOM 2695 N N . THR B 1 65 ? -13.594 17 22.234 1 97.25 65 THR B N 1
ATOM 2696 C CA . THR B 1 65 ? -12.391 17.828 22.281 1 97.25 65 THR B CA 1
ATOM 2697 C C . THR B 1 65 ? -12.359 18.641 23.578 1 97.25 65 THR B C 1
ATOM 2699 O O . THR B 1 65 ? -13.336 19.312 23.922 1 97.25 65 THR B O 1
ATOM 2702 N N . TYR B 1 66 ? -11.297 18.531 24.297 1 95.25 66 TYR B N 1
ATOM 2703 C CA . TYR B 1 66 ? -11.055 19.344 25.484 1 95.25 66 TYR B CA 1
ATOM 2704 C C . TYR B 1 66 ? -9.938 20.359 25.234 1 95.25 66 TYR B C 1
ATOM 2706 O O . TYR B 1 66 ? -8.773 19.984 25.078 1 95.25 66 TYR B O 1
ATOM 2714 N N . PHE B 1 67 ? -10.32 21.609 25.312 1 92.69 67 PHE B N 1
ATOM 2715 C CA . PHE B 1 67 ? -9.32 22.656 25.125 1 92.69 67 PHE B CA 1
ATOM 2716 C C . PHE B 1 67 ? -8.734 23.094 26.469 1 92.69 67 PHE B C 1
ATOM 2718 O O . PHE B 1 67 ? -9.469 23.516 27.359 1 92.69 67 PHE B O 1
ATOM 2725 N N . PHE B 1 68 ? -7.406 23.031 26.578 1 88.06 68 PHE B N 1
ATOM 2726 C CA . PHE B 1 68 ? -6.695 23.438 27.781 1 88.06 68 PHE B CA 1
ATOM 2727 C C . PHE B 1 68 ? -6.594 24.953 27.859 1 88.06 68 PHE B C 1
ATOM 2729 O O . PHE B 1 68 ? -6.5 25.516 28.953 1 88.06 68 PHE B O 1
ATOM 2736 N N . ASN B 1 69 ? -6.562 25.562 26.672 1 86.69 69 ASN B N 1
ATOM 2737 C CA . ASN B 1 69 ? -6.59 27.016 26.516 1 86.69 69 ASN B CA 1
ATOM 2738 C C . ASN B 1 69 ? -7.355 27.422 25.266 1 86.69 69 ASN B C 1
ATOM 2740 O O . ASN B 1 69 ? -8.164 26.656 24.75 1 86.69 69 ASN B O 1
ATOM 2744 N N . GLU B 1 70 ? -7.156 28.672 24.906 1 86.44 70 GLU B N 1
ATOM 2745 C CA . GLU B 1 70 ? -7.961 29.188 23.797 1 86.44 70 GLU B CA 1
ATOM 2746 C C . GLU B 1 70 ? -7.535 28.578 22.469 1 86.44 70 GLU B C 1
ATOM 2748 O O . GLU B 1 70 ? -8.25 28.672 21.469 1 86.44 70 GLU B O 1
ATOM 2753 N N . LYS B 1 71 ? -6.422 27.828 22.5 1 85.25 71 LYS B N 1
ATOM 2754 C CA . LYS B 1 71 ? -5.891 27.438 21.203 1 85.25 71 LYS B CA 1
ATOM 2755 C C . LYS B 1 71 ? -5.652 25.938 21.141 1 85.25 71 LYS B C 1
ATOM 2757 O O . LYS B 1 71 ? -5.867 25.312 20.094 1 85.25 71 LYS B O 1
ATOM 2762 N N . VAL B 1 72 ? -5.168 25.375 22.234 1 87.56 72 VAL B N 1
ATOM 2763 C CA . VAL B 1 72 ? -4.684 23.984 22.203 1 87.56 72 VAL B CA 1
ATOM 2764 C C . VAL B 1 72 ? -5.652 23.078 22.953 1 87.56 72 VAL B C 1
ATOM 2766 O O . VAL B 1 72 ? -6.078 23.406 24.062 1 87.56 72 VAL B O 1
ATOM 2769 N N . GLY B 1 73 ? -5.938 21.953 22.297 1 92.88 73 GLY B N 1
ATOM 2770 C CA . GLY B 1 73 ? -6.797 20.969 22.938 1 92.88 73 GLY B CA 1
ATOM 2771 C C . GLY B 1 73 ? -6.438 19.547 22.578 1 92.88 73 GLY B C 1
ATOM 2772 O O . GLY B 1 73 ? -5.543 19.312 21.766 1 92.88 73 GLY B O 1
ATOM 2773 N N . LEU B 1 74 ? -7.09 18.656 23.312 1 94.31 74 LEU B N 1
ATOM 2774 C CA . LEU B 1 74 ? -7.027 17.219 23.047 1 94.31 74 LEU B CA 1
ATOM 2775 C C . LEU B 1 74 ? -8.328 16.734 22.422 1 94.31 74 LEU B C 1
ATOM 2777 O O . LEU B 1 74 ? -9.406 16.938 22.984 1 94.31 74 LEU B O 1
ATOM 2781 N N . ASP B 1 75 ? -8.156 16.078 21.25 1 97.19 75 ASP B N 1
ATOM 2782 C CA . ASP B 1 75 ? -9.289 15.555 20.516 1 97.19 75 ASP B CA 1
ATOM 2783 C C . ASP B 1 75 ? -9.289 14.023 20.531 1 97.19 75 ASP B C 1
ATOM 2785 O O . ASP B 1 75 ? -8.312 13.398 20.109 1 97.19 75 ASP B O 1
ATOM 2789 N N . VAL B 1 76 ? -10.32 13.477 21.062 1 98 76 VAL B N 1
ATOM 2790 C CA . VAL B 1 76 ? -10.492 12.023 21.062 1 98 76 VAL B CA 1
ATOM 2791 C C . VAL B 1 76 ? -11.773 11.656 20.312 1 98 76 VAL B C 1
ATOM 2793 O O . VAL B 1 76 ? -12.82 12.266 20.531 1 98 76 VAL B O 1
ATOM 2796 N N . GLY B 1 77 ? -11.656 10.641 19.453 1 98.19 77 GLY B N 1
ATOM 2797 C CA . GLY B 1 77 ? -12.805 10.328 18.625 1 98.19 77 GLY B CA 1
ATOM 2798 C C . GLY B 1 77 ? -12.945 8.844 18.344 1 98.19 77 GLY B C 1
ATOM 2799 O O . GLY B 1 77 ? -11.992 8.078 18.5 1 98.19 77 GLY B O 1
ATOM 2800 N N . VAL B 1 78 ? -14.211 8.438 17.969 1 98.44 78 VAL B N 1
ATOM 2801 C CA . VAL B 1 78 ? -14.523 7.121 17.422 1 98.44 78 VAL B CA 1
ATOM 2802 C C . VAL B 1 78 ? -15.289 7.277 16.109 1 98.44 78 VAL B C 1
ATOM 2804 O O . VAL B 1 78 ? -15.938 8.305 15.875 1 98.44 78 VAL B O 1
ATOM 2807 N N . GLY B 1 79 ? -15.133 6.277 15.297 1 98.19 79 GLY B N 1
ATOM 2808 C CA . GLY B 1 79 ? -15.812 6.348 14.008 1 98.19 79 GLY B CA 1
ATOM 2809 C C . GLY B 1 79 ? -16.078 4.988 13.398 1 98.19 79 GLY B C 1
ATOM 2810 O O . GLY B 1 79 ? -15.602 3.969 13.906 1 98.19 79 GLY B O 1
ATOM 2811 N N . TYR B 1 80 ? -16.953 5.047 12.391 1 98.62 80 TYR B N 1
ATOM 2812 C CA . TYR B 1 80 ? -17.281 3.873 11.594 1 98.62 80 TYR B CA 1
ATOM 2813 C C . TYR B 1 80 ? -17.109 4.156 10.109 1 98.62 80 TYR B C 1
ATOM 2815 O O . TYR B 1 80 ? -17.531 5.207 9.617 1 98.62 80 TYR B O 1
ATOM 2823 N N . LEU B 1 81 ? -16.406 3.254 9.414 1 98.62 81 LEU B N 1
ATOM 2824 C CA . LEU B 1 81 ? -16.219 3.314 7.969 1 98.62 81 LEU B CA 1
ATOM 2825 C C . LEU B 1 81 ? -17.078 2.275 7.266 1 98.62 81 LEU B C 1
ATOM 2827 O O . LEU B 1 81 ? -17.016 1.087 7.59 1 98.62 81 LEU B O 1
ATOM 2831 N N . ASN B 1 82 ? -17.891 2.717 6.355 1 98.81 82 ASN B N 1
ATOM 2832 C CA . ASN B 1 82 ? -18.578 1.877 5.383 1 98.81 82 ASN B CA 1
ATOM 2833 C C . ASN B 1 82 ? -17.922 1.941 4.012 1 98.81 82 ASN B C 1
ATOM 2835 O O . ASN B 1 82 ? -18.328 2.725 3.154 1 98.81 82 ASN B O 1
ATOM 2839 N N . GLY B 1 83 ? -17 1.007 3.783 1 98.69 83 GLY B N 1
ATOM 2840 C CA . GLY B 1 83 ? -16.141 1.032 2.607 1 98.69 83 GLY B CA 1
ATOM 2841 C C . GLY B 1 83 ? -16.875 0.701 1.324 1 98.69 83 GLY B C 1
ATOM 2842 O O . GLY B 1 83 ? -17.859 -0.043 1.342 1 98.69 83 GLY B O 1
ATOM 2843 N N . VAL B 1 84 ? -16.359 1.202 0.257 1 98.56 84 VAL B N 1
ATOM 2844 C CA . VAL B 1 84 ? -16.906 0.892 -1.058 1 98.56 84 VAL B CA 1
ATOM 2845 C C . VAL B 1 84 ? -16.469 -0.504 -1.489 1 98.56 84 VAL B C 1
ATOM 2847 O O . VAL B 1 84 ? -15.5 -1.046 -0.955 1 98.56 84 VAL B O 1
ATOM 2850 N N . ASP B 1 85 ? -17.188 -1.085 -2.447 1 98.75 85 ASP B N 1
ATOM 2851 C CA . ASP B 1 85 ? -16.812 -2.371 -3.02 1 98.75 85 ASP B CA 1
ATOM 2852 C C . ASP B 1 85 ? -15.617 -2.219 -3.965 1 98.75 85 ASP B C 1
ATOM 2854 O O . ASP B 1 85 ? -15.648 -1.397 -4.883 1 98.75 85 ASP B O 1
ATOM 2858 N N . HIS B 1 86 ? -14.578 -2.982 -3.705 1 98.75 86 HIS B N 1
ATOM 2859 C CA . HIS B 1 86 ? -13.445 -3.049 -4.613 1 98.75 86 HIS B CA 1
ATOM 2860 C C . HIS B 1 86 ? -13.375 -4.402 -5.316 1 98.75 86 HIS B C 1
ATOM 2862 O O . HIS B 1 86 ? -13.547 -5.445 -4.68 1 98.75 86 HIS B O 1
ATOM 2868 N N . THR B 1 87 ? -13.094 -4.402 -6.602 1 98.81 87 THR B N 1
ATOM 2869 C CA . THR B 1 87 ? -12.945 -5.645 -7.352 1 98.81 87 THR B CA 1
ATOM 2870 C C . THR B 1 87 ? -11.648 -6.355 -6.973 1 98.81 87 THR B C 1
ATOM 2872 O O . THR B 1 87 ? -10.57 -5.773 -7.074 1 98.81 87 THR B O 1
ATOM 2875 N N . ILE B 1 88 ? -11.781 -7.59 -6.613 1 98.75 88 ILE B N 1
ATOM 2876 C CA . ILE B 1 88 ? -10.617 -8.414 -6.281 1 98.75 88 ILE B CA 1
ATOM 2877 C C . ILE B 1 88 ? -10.352 -9.406 -7.414 1 98.75 88 ILE B C 1
ATOM 2879 O O . ILE B 1 88 ? -9.195 -9.68 -7.742 1 98.75 88 ILE B O 1
ATOM 2883 N N . ASN B 1 89 ? -11.383 -10.008 -7.945 1 98.81 89 ASN B N 1
ATOM 2884 C CA . ASN B 1 89 ? -11.328 -10.938 -9.07 1 98.81 89 ASN B CA 1
ATOM 2885 C C . ASN B 1 89 ? -12.609 -10.883 -9.906 1 98.81 89 ASN B C 1
ATOM 2887 O O . ASN B 1 89 ? -13.672 -11.305 -9.453 1 98.81 89 ASN B O 1
ATOM 2891 N N . LYS B 1 90 ? -12.492 -10.359 -11.016 1 98.81 90 LYS B N 1
ATOM 2892 C CA . LYS B 1 90 ? -13.547 -10.422 -12.023 1 98.81 90 LYS B CA 1
ATOM 2893 C C . LYS B 1 90 ? -13.07 -11.164 -13.273 1 98.81 90 LYS B C 1
ATOM 2895 O O . LYS B 1 90 ? -12.289 -10.633 -14.055 1 98.81 90 LYS B O 1
ATOM 2900 N N . THR B 1 91 ? -13.508 -12.328 -13.383 1 98.81 91 THR B N 1
ATOM 2901 C CA . THR B 1 91 ? -13.117 -13.172 -14.508 1 98.81 91 THR B CA 1
ATOM 2902 C C . THR B 1 91 ? -14.336 -13.594 -15.312 1 98.81 91 THR B C 1
ATOM 2904 O O . THR B 1 91 ? -15.289 -14.164 -14.773 1 98.81 91 THR B O 1
ATOM 2907 N N . THR B 1 92 ? -14.352 -13.32 -16.547 1 98.25 92 THR B N 1
ATOM 2908 C CA . THR B 1 92 ? -15.375 -13.75 -17.5 1 98.25 92 THR B CA 1
ATOM 2909 C C . THR B 1 92 ? -14.75 -14.43 -18.703 1 98.25 92 THR B C 1
ATOM 2911 O O . THR B 1 92 ? -14.414 -13.773 -19.688 1 98.25 92 THR B O 1
ATOM 2914 N N . VAL B 1 93 ? -14.586 -15.695 -18.703 1 97.31 93 VAL B N 1
ATOM 2915 C CA . VAL B 1 93 ? -14.078 -16.516 -19.797 1 97.31 93 VAL B CA 1
ATOM 2916 C C . VAL B 1 93 ? -14.984 -17.719 -20 1 97.31 93 VAL B C 1
ATOM 2918 O O . VAL B 1 93 ? -15.781 -18.062 -19.125 1 97.31 93 VAL B O 1
ATOM 2921 N N . PRO B 1 94 ? -14.961 -18.328 -21.156 1 96.38 94 PRO B N 1
ATOM 2922 C CA . PRO B 1 94 ? -15.852 -19.469 -21.391 1 96.38 94 PRO B CA 1
ATOM 2923 C C . PRO B 1 94 ? -15.75 -20.531 -20.297 1 96.38 94 PRO B C 1
ATOM 2925 O O . PRO B 1 94 ? -14.664 -21.047 -20.031 1 96.38 94 PRO B O 1
ATOM 2928 N N . GLY B 1 95 ? -16.828 -20.734 -19.625 1 96.69 95 GLY B N 1
ATOM 2929 C CA . GLY B 1 95 ? -16.938 -21.812 -18.656 1 96.69 95 GLY B CA 1
ATOM 2930 C C . GLY B 1 95 ? -16.594 -21.375 -17.25 1 96.69 95 GLY B C 1
ATOM 2931 O O . GLY B 1 95 ? -16.719 -22.156 -16.297 1 96.69 95 GLY B O 1
ATOM 2932 N N . VAL B 1 96 ? -16.062 -20.219 -17.078 1 97.81 96 VAL B N 1
ATOM 2933 C CA . VAL B 1 96 ? -15.695 -19.719 -15.75 1 97.81 96 VAL B CA 1
ATOM 2934 C C . VAL B 1 96 ? -16.141 -18.266 -15.609 1 97.81 96 VAL B C 1
ATOM 2936 O O . VAL B 1 96 ? -15.766 -17.406 -16.406 1 97.81 96 VAL B O 1
ATOM 2939 N N . ASP B 1 97 ? -16.969 -17.969 -14.641 1 98.44 97 ASP B N 1
ATOM 2940 C CA . ASP B 1 97 ? -17.391 -16.625 -14.266 1 98.44 97 ASP B CA 1
ATOM 2941 C C . ASP B 1 97 ? -17.172 -16.375 -12.773 1 98.44 97 ASP B C 1
ATOM 2943 O O . ASP B 1 97 ? -17.703 -17.094 -11.938 1 98.44 97 ASP B O 1
ATOM 2947 N N . VAL B 1 98 ? -16.328 -15.43 -12.453 1 98.81 98 VAL B N 1
ATOM 2948 C CA . VAL B 1 98 ? -16.062 -15.078 -11.062 1 98.81 98 VAL B CA 1
ATOM 2949 C C . VAL B 1 98 ? -16.328 -13.586 -10.852 1 98.81 98 VAL B C 1
ATOM 2951 O O . VAL B 1 98 ? -15.953 -12.758 -11.688 1 98.81 98 VAL B O 1
ATOM 2954 N N . ASP B 1 99 ? -17.016 -13.195 -9.867 1 98.81 99 ASP B N 1
ATOM 2955 C CA . ASP B 1 99 ? -17.172 -11.836 -9.352 1 98.81 99 ASP B CA 1
ATOM 2956 C C . ASP B 1 99 ? -16.875 -11.773 -7.855 1 98.81 99 ASP B C 1
ATOM 2958 O O . ASP B 1 99 ? -17.734 -12.117 -7.039 1 98.81 99 ASP B O 1
ATOM 2962 N N . ALA B 1 100 ? -15.703 -11.391 -7.551 1 98.88 100 ALA B N 1
ATOM 2963 C CA . ALA B 1 100 ? -15.242 -11.273 -6.168 1 98.88 100 ALA B CA 1
ATOM 2964 C C . ALA B 1 100 ? -14.953 -9.82 -5.805 1 98.88 100 ALA B C 1
ATOM 2966 O O . ALA B 1 100 ? -14.148 -9.164 -6.469 1 98.88 100 ALA B O 1
ATOM 2967 N N . ILE B 1 101 ? -15.57 -9.328 -4.785 1 98.88 101 ILE B N 1
ATOM 2968 C CA . ILE B 1 101 ? -15.305 -7.973 -4.305 1 98.88 101 ILE B CA 1
ATOM 2969 C C . ILE B 1 101 ? -14.852 -8.023 -2.848 1 98.88 101 ILE B C 1
ATOM 2971 O O . ILE B 1 101 ? -15.047 -9.031 -2.162 1 98.88 101 ILE B O 1
ATOM 2975 N N . ALA B 1 102 ? -14.188 -6.945 -2.418 1 98.81 102 ALA B N 1
ATOM 2976 C CA . ALA B 1 102 ? -13.836 -6.738 -1.016 1 98.81 102 ALA B CA 1
ATOM 2977 C C . ALA B 1 102 ? -14.156 -5.312 -0.574 1 98.81 102 ALA B C 1
ATOM 2979 O O . ALA B 1 102 ? -14.109 -4.383 -1.382 1 98.81 102 ALA B O 1
ATOM 2980 N N . ARG B 1 103 ? -14.484 -5.133 0.702 1 98.75 103 ARG B N 1
ATOM 2981 C CA . ARG B 1 103 ? -14.883 -3.834 1.239 1 98.75 103 ARG B CA 1
ATOM 2982 C C . ARG B 1 103 ? -14.531 -3.725 2.719 1 98.75 103 ARG B C 1
ATOM 2984 O O . ARG B 1 103 ? -14.523 -4.727 3.438 1 98.75 103 ARG B O 1
ATOM 2991 N N . GLY B 1 104 ? -14.266 -2.514 3.133 1 98.12 104 GLY B N 1
ATOM 2992 C CA . GLY B 1 104 ? -13.977 -2.271 4.539 1 98.12 104 GLY B CA 1
ATOM 2993 C C . GLY B 1 104 ? -15.227 -2 5.363 1 98.12 104 GLY B C 1
ATOM 2994 O O . GLY B 1 104 ? -16.094 -1.228 4.949 1 98.12 104 GLY B O 1
ATOM 2995 N N . ARG B 1 105 ? -15.398 -2.689 6.469 1 98.56 105 ARG B N 1
ATOM 2996 C CA . ARG B 1 105 ? -16.281 -2.408 7.598 1 98.56 105 ARG B CA 1
ATOM 2997 C C . ARG B 1 105 ? -15.484 -2.219 8.883 1 98.56 105 ARG B C 1
ATOM 2999 O O . ARG B 1 105 ? -15.172 -3.189 9.578 1 98.56 105 ARG B O 1
ATOM 3006 N N . ALA B 1 106 ? -15.18 -0.984 9.148 1 97.81 106 ALA B N 1
ATOM 3007 C CA . ALA B 1 106 ? -14.148 -0.795 10.164 1 97.81 106 ALA B CA 1
ATOM 3008 C C . ALA B 1 106 ? -14.57 0.24 11.203 1 97.81 106 ALA B C 1
ATOM 3010 O O . ALA B 1 106 ? -15.195 1.251 10.859 1 97.81 106 ALA B O 1
ATOM 3011 N N . TYR B 1 107 ? -14.312 -0.025 12.461 1 98.31 107 TYR B N 1
ATOM 3012 C CA . TYR B 1 107 ? -14.422 0.926 13.555 1 98.31 107 TYR B CA 1
ATOM 3013 C C . TYR B 1 107 ? -13.047 1.463 13.953 1 98.31 107 TYR B C 1
ATOM 3015 O O . TYR B 1 107 ? -12.102 0.694 14.125 1 98.31 107 TYR B O 1
ATOM 3023 N N . GLY B 1 108 ? -12.945 2.707 14.062 1 97.56 108 GLY B N 1
ATOM 3024 C CA . GLY B 1 108 ? -11.672 3.33 14.391 1 97.56 108 GLY B CA 1
ATOM 3025 C C . GLY B 1 108 ? -11.773 4.305 15.547 1 97.56 108 GLY B C 1
ATOM 3026 O O . GLY B 1 108 ? -12.875 4.676 15.961 1 97.56 108 GLY B O 1
ATOM 3027 N N . ALA B 1 109 ? -10.586 4.629 16.062 1 97.94 109 ALA B N 1
ATOM 3028 C CA . ALA B 1 109 ? -10.414 5.664 17.078 1 97.94 109 ALA B CA 1
ATOM 3029 C C . ALA B 1 109 ? -9.281 6.613 16.719 1 97.94 109 ALA B C 1
ATOM 3031 O O . ALA B 1 109 ? -8.344 6.234 16 1 97.94 109 ALA B O 1
ATOM 3032 N N . THR B 1 110 ? -9.445 7.801 17.156 1 97.62 110 THR B N 1
ATOM 3033 C CA . THR B 1 110 ? -8.398 8.797 16.953 1 97.62 110 THR B CA 1
ATOM 3034 C C . THR B 1 110 ? -8.039 9.484 18.266 1 97.62 110 THR B C 1
ATOM 3036 O O . THR B 1 110 ? -8.906 9.68 19.125 1 97.62 110 THR B O 1
ATOM 3039 N N . VAL B 1 111 ? -6.797 9.773 18.516 1 96.5 111 VAL B N 1
ATOM 3040 C CA . VAL B 1 111 ? -6.25 10.641 19.547 1 96.5 111 VAL B CA 1
ATOM 3041 C C . VAL B 1 111 ? -5.348 11.695 18.906 1 96.5 111 VAL B C 1
ATOM 3043 O O . VAL B 1 111 ? -4.297 11.367 18.344 1 96.5 111 VAL B O 1
ATOM 3046 N N . ALA B 1 112 ? -5.824 12.914 19.016 1 94.81 112 ALA B N 1
ATOM 3047 C CA . ALA B 1 112 ? -5.129 13.945 18.266 1 94.81 112 ALA B CA 1
ATOM 3048 C C . ALA B 1 112 ? -5.008 15.234 19.062 1 94.81 112 ALA B C 1
ATOM 3050 O O . ALA B 1 112 ? -5.828 15.5 19.953 1 94.81 112 ALA B O 1
ATOM 3051 N N . VAL B 1 113 ? -4.012 15.969 18.797 1 90.69 113 VAL B N 1
ATOM 3052 C CA . VAL B 1 113 ? -3.916 17.344 19.266 1 90.69 113 VAL B CA 1
ATOM 3053 C C . VAL B 1 113 ? -4.738 18.25 18.359 1 90.69 113 VAL B C 1
ATOM 3055 O O . VAL B 1 113 ? -4.629 18.188 17.141 1 90.69 113 VAL B O 1
ATOM 3058 N N . ALA B 1 114 ? -5.613 19.031 19.047 1 93 114 ALA B N 1
ATOM 3059 C CA . ALA B 1 114 ? -6.398 20.016 18.312 1 93 114 ALA B CA 1
ATOM 3060 C C . ALA B 1 114 ? -5.84 21.422 18.516 1 93 114 ALA B C 1
ATOM 3062 O O . ALA B 1 114 ? -5.395 21.781 19.609 1 93 114 ALA B O 1
ATOM 3063 N N . TYR B 1 115 ? -5.902 22.203 17.469 1 87.94 115 TYR B N 1
ATOM 3064 C CA . TYR B 1 115 ? -5.418 23.578 17.516 1 87.94 115 TYR B CA 1
ATOM 3065 C C . TYR B 1 115 ? -6.379 24.516 16.797 1 87.94 115 TYR B C 1
ATOM 3067 O O . TYR B 1 115 ? -6.711 24.312 15.633 1 87.94 115 TYR B O 1
ATOM 3075 N N . LYS B 1 116 ? -6.762 25.562 17.516 1 89.69 116 LYS B N 1
ATOM 3076 C CA . LYS B 1 116 ? -7.562 26.625 16.906 1 89.69 116 LYS B CA 1
ATOM 3077 C C . LYS B 1 116 ? -6.676 27.719 16.344 1 89.69 116 LYS B C 1
ATOM 3079 O O . LYS B 1 116 ? -6.129 28.547 17.078 1 89.69 116 LYS B O 1
ATOM 3084 N N . PHE B 1 117 ? -6.758 27.766 15.023 1 81.31 117 PHE B N 1
ATOM 3085 C CA . PHE B 1 117 ? -6.031 28.844 14.367 1 81.31 117 PHE B CA 1
ATOM 3086 C C . PHE B 1 117 ? -6.758 30.172 14.547 1 81.31 117 PHE B C 1
ATOM 3088 O O . PHE B 1 117 ? -6.125 31.219 14.672 1 81.31 117 PHE B O 1
ATOM 3095 N N . THR B 1 118 ? -7.996 30.141 14.367 1 84.31 118 THR B N 1
ATOM 3096 C CA . THR B 1 118 ? -8.953 31.188 14.695 1 84.31 118 THR B CA 1
ATOM 3097 C C . THR B 1 118 ? -10.156 30.594 15.438 1 84.31 118 THR B C 1
ATOM 3099 O O . THR B 1 118 ? -10.164 29.422 15.797 1 84.31 118 THR B O 1
ATOM 3102 N N . ASP B 1 119 ? -11.078 31.453 15.648 1 85.56 119 ASP B N 1
ATOM 3103 C CA . ASP B 1 119 ? -12.273 30.953 16.328 1 85.56 119 ASP B CA 1
ATOM 3104 C C . ASP B 1 119 ? -13.039 29.984 15.438 1 85.56 119 ASP B C 1
ATOM 3106 O O . ASP B 1 119 ? -13.789 29.141 15.938 1 85.56 119 ASP B O 1
ATOM 3110 N N . ASN B 1 120 ? -12.742 30.016 14.148 1 90.94 120 ASN B N 1
ATOM 3111 C CA . ASN B 1 120 ? -13.523 29.203 13.219 1 90.94 120 ASN B CA 1
ATOM 3112 C C . ASN B 1 120 ? -12.656 28.156 12.523 1 9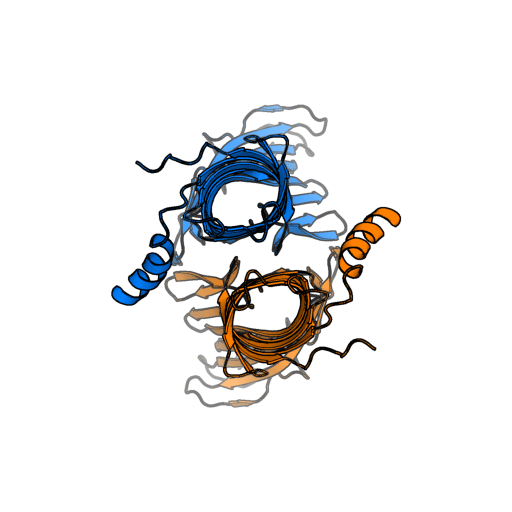0.94 120 ASN B C 1
ATOM 3114 O O . ASN B 1 120 ? -13.156 27.125 12.094 1 90.94 120 ASN B O 1
ATOM 3118 N N . PHE B 1 121 ? -11.414 28.516 12.312 1 89 121 PHE B N 1
ATOM 3119 C CA . PHE B 1 121 ? -10.5 27.641 11.586 1 89 121 PHE B CA 1
ATOM 3120 C C . PHE B 1 121 ? -9.656 26.812 12.547 1 89 121 PHE B C 1
ATOM 3122 O O . PHE B 1 121 ? -9 27.359 13.43 1 89 121 PHE B O 1
ATOM 3129 N N . TYR B 1 122 ? -9.68 25.406 12.406 1 90.25 122 TYR B N 1
ATOM 3130 C CA . TYR B 1 122 ? -8.945 24.562 13.328 1 90.25 122 TYR B CA 1
ATOM 3131 C C . TYR B 1 122 ? -8.258 23.406 12.586 1 90.25 122 TYR B C 1
ATOM 3133 O O . TYR B 1 122 ? -8.555 23.156 11.414 1 90.25 122 TYR B O 1
ATOM 3141 N N . GLY B 1 123 ? -7.348 22.828 13.242 1 89.12 123 GLY B N 1
ATOM 3142 C CA . GLY B 1 123 ? -6.691 21.609 12.781 1 89.12 123 GLY B CA 1
ATOM 3143 C C . GLY B 1 123 ? -6.555 20.562 13.867 1 89.12 123 GLY B C 1
ATOM 3144 O O . GLY B 1 123 ? -6.625 20.875 15.055 1 89.12 123 GLY B O 1
ATOM 3145 N N . ARG B 1 124 ? -6.43 19.344 13.438 1 91.81 124 ARG B N 1
ATOM 3146 C CA . ARG B 1 124 ? -6.105 18.281 14.375 1 91.81 124 ARG B CA 1
ATOM 3147 C C . ARG B 1 124 ? -5.156 17.266 13.742 1 91.81 124 ARG B C 1
ATOM 3149 O O . ARG B 1 124 ? -5.223 17.016 12.531 1 91.81 124 ARG B O 1
ATOM 3156 N N . ALA B 1 125 ? -4.27 16.734 14.469 1 88.69 125 ALA B N 1
ATOM 3157 C CA . ALA B 1 125 ? -3.293 15.742 14.039 1 88.69 125 ALA B CA 1
ATOM 3158 C C . ALA B 1 125 ? -2.953 14.781 15.18 1 88.69 125 ALA B C 1
ATOM 3160 O O . ALA B 1 125 ? -2.76 15.211 16.328 1 88.69 125 ALA B O 1
ATOM 3161 N N . GLY B 1 126 ? -2.945 13.547 14.82 1 90.94 126 GLY B N 1
ATOM 3162 C CA . GLY B 1 126 ? -2.633 12.57 15.852 1 90.94 126 GLY B CA 1
ATOM 3163 C C . GLY B 1 126 ? -2.693 11.141 15.359 1 90.94 126 GLY B C 1
ATOM 3164 O O . GLY B 1 126 ? -2.398 10.859 14.195 1 90.94 126 GLY B O 1
ATOM 3165 N N . ALA B 1 127 ? -2.947 10.281 16.266 1 92.5 127 ALA B N 1
ATOM 3166 C CA . ALA B 1 127 ? -2.916 8.844 16 1 92.5 127 ALA B CA 1
ATOM 3167 C C . ALA B 1 127 ? -4.285 8.344 15.555 1 92.5 127 ALA B C 1
ATOM 3169 O O . ALA B 1 127 ? -5.316 8.828 16.016 1 92.5 127 ALA B O 1
ATOM 3170 N N . LEU B 1 128 ? -4.242 7.453 14.656 1 95.25 128 LEU B N 1
ATOM 3171 C CA . LEU B 1 128 ? -5.402 6.715 14.172 1 95.25 128 LEU B CA 1
ATOM 3172 C C . LEU B 1 128 ? -5.273 5.227 14.492 1 95.25 128 LEU B C 1
ATOM 3174 O O . LEU B 1 128 ? -4.234 4.617 14.219 1 95.25 128 LEU B O 1
ATOM 3178 N N . LEU B 1 129 ? -6.34 4.695 15.031 1 95.25 129 LEU B N 1
ATOM 3179 C CA . LEU B 1 129 ? -6.391 3.281 15.383 1 95.25 129 LEU B CA 1
ATOM 3180 C C . LEU B 1 129 ? -7.59 2.602 14.734 1 95.25 129 LEU B C 1
ATOM 3182 O O . LEU B 1 129 ? -8.672 3.182 14.656 1 95.25 129 LEU B O 1
ATOM 3186 N N . LYS B 1 130 ? -7.367 1.466 14.211 1 93.75 130 LYS B N 1
ATOM 3187 C CA . LYS B 1 130 ? -8.5 0.593 13.922 1 93.75 130 LYS B CA 1
ATOM 3188 C C . LYS B 1 130 ? -8.781 -0.345 15.086 1 93.75 130 LYS B C 1
ATOM 3190 O O . LYS B 1 130 ? -7.984 -1.232 15.391 1 93.75 130 LYS B O 1
ATOM 3195 N N . ILE B 1 131 ? -9.891 -0.216 15.68 1 95.62 131 ILE B N 1
ATOM 3196 C CA . ILE B 1 131 ? -10.117 -0.905 16.953 1 95.62 131 ILE B CA 1
ATOM 3197 C C . ILE B 1 131 ? -10.969 -2.15 16.719 1 95.62 131 ILE B C 1
ATOM 3199 O O . ILE B 1 131 ? -10.953 -3.08 17.531 1 95.62 131 ILE B O 1
ATOM 3203 N N . ALA B 1 132 ? -11.805 -2.119 15.633 1 95.88 132 ALA B N 1
ATOM 3204 C CA . ALA B 1 132 ? -12.641 -3.275 15.32 1 95.88 132 ALA B CA 1
ATOM 3205 C C . ALA B 1 132 ? -13.055 -3.268 13.852 1 95.88 132 ALA B C 1
ATOM 3207 O O . ALA B 1 132 ? -12.719 -2.346 13.109 1 95.88 132 ALA B O 1
ATOM 3208 N N . GLY B 1 133 ? -13.734 -4.34 13.5 1 97.12 133 GLY B N 1
ATOM 3209 C CA . GLY B 1 133 ? -14.242 -4.473 12.148 1 97.12 133 GLY B CA 1
ATOM 3210 C C . GLY B 1 133 ? -13.492 -5.504 11.328 1 97.12 133 GLY B C 1
ATOM 3211 O O . GLY B 1 133 ? -12.914 -6.438 11.875 1 97.12 133 GLY B O 1
ATOM 3212 N N . LYS B 1 134 ? -13.703 -5.371 9.938 1 97.69 134 LYS B N 1
ATOM 3213 C CA . LYS B 1 134 ? -13.203 -6.398 9.023 1 97.69 134 LYS B CA 1
ATOM 3214 C C . LYS B 1 134 ? -13.094 -5.863 7.602 1 97.69 134 LYS B C 1
ATOM 3216 O O . LYS B 1 134 ? -13.703 -4.844 7.266 1 97.69 134 LYS B O 1
ATOM 3221 N N . THR B 1 135 ? -12.195 -6.453 6.914 1 98.44 135 THR B N 1
ATOM 3222 C CA . THR B 1 135 ? -12.352 -6.469 5.465 1 98.44 135 THR B CA 1
ATOM 3223 C C . THR B 1 135 ? -13.172 -7.676 5.023 1 98.44 135 THR B C 1
ATOM 3225 O O . THR B 1 135 ? -12.828 -8.82 5.328 1 98.44 135 THR B O 1
ATOM 3228 N N . GLU B 1 136 ? -14.211 -7.41 4.336 1 98.69 136 GLU B N 1
ATOM 3229 C CA . GLU B 1 136 ? -15.133 -8.469 3.938 1 98.69 136 GLU B CA 1
ATOM 3230 C C . GLU B 1 136 ? -15.008 -8.773 2.445 1 98.69 136 GLU B C 1
ATOM 3232 O O . GLU B 1 136 ? -15.078 -7.863 1.616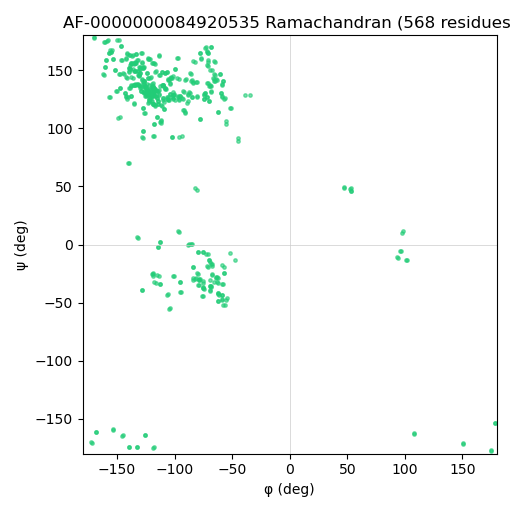 1 98.69 136 GLU B O 1
ATOM 3237 N N . ALA B 1 137 ? -14.805 -10.039 2.145 1 98.75 137 ALA B N 1
ATOM 3238 C CA . ALA B 1 137 ? -14.844 -10.5 0.759 1 98.75 137 ALA B CA 1
ATOM 3239 C C . ALA B 1 137 ? -16.172 -11.18 0.442 1 98.75 137 ALA B C 1
ATOM 3241 O O . ALA B 1 137 ? -16.656 -12.016 1.211 1 98.75 137 ALA B O 1
ATOM 3242 N N . VAL B 1 138 ? -16.797 -10.773 -0.597 1 98.88 138 VAL B N 1
ATOM 3243 C CA . VAL B 1 138 ? -18.031 -11.375 -1.116 1 98.88 138 VAL B CA 1
ATOM 3244 C C . VAL B 1 138 ? -17.766 -11.938 -2.514 1 98.88 138 VAL B C 1
ATOM 3246 O O . VAL B 1 138 ? -17.469 -11.188 -3.445 1 98.88 138 VAL B O 1
ATOM 3249 N N . VAL B 1 139 ? -17.953 -13.289 -2.676 1 98.88 139 VAL B N 1
ATOM 3250 C CA . VAL B 1 139 ? -17.5 -13.938 -3.896 1 98.88 139 VAL B CA 1
ATOM 3251 C C . VAL B 1 139 ? -18.641 -14.719 -4.535 1 98.88 139 VAL B C 1
ATOM 3253 O O . VAL B 1 139 ? -19.375 -15.43 -3.846 1 98.88 139 VAL B O 1
ATOM 3256 N N . PHE B 1 140 ? -18.844 -14.57 -5.746 1 98.81 140 PHE B N 1
ATOM 3257 C CA . PHE B 1 140 ? -19.641 -15.414 -6.629 1 98.81 140 PHE B CA 1
ATOM 3258 C C . PHE B 1 140 ? -18.766 -16.078 -7.68 1 98.81 140 PHE B C 1
ATOM 3260 O O . PHE B 1 140 ? -17.891 -15.438 -8.266 1 98.81 140 PHE B O 1
ATOM 3267 N N . SER B 1 141 ? -18.906 -17.359 -7.887 1 98.62 141 SER B N 1
ATOM 3268 C CA . SER B 1 141 ? -18.219 -18.062 -8.953 1 98.62 141 SER B CA 1
ATOM 3269 C C . SER B 1 141 ? -19.125 -19.078 -9.633 1 98.62 141 SER B C 1
ATOM 3271 O O . SER B 1 141 ? -19.891 -19.781 -8.969 1 98.62 141 SER B O 1
ATOM 3273 N N . SER B 1 142 ? -19.109 -19.109 -10.922 1 98.56 142 SER B N 1
ATOM 3274 C CA . SER B 1 142 ? -19.766 -20.125 -11.75 1 98.56 142 SER B CA 1
ATOM 3275 C C . SER B 1 142 ? -18.75 -20.859 -12.625 1 98.56 142 SER B C 1
ATOM 3277 O O . SER B 1 142 ? -17.984 -20.234 -13.359 1 98.56 142 SER B O 1
ATOM 3279 N N . THR B 1 143 ? -18.75 -22.172 -12.57 1 98.31 143 THR B N 1
ATOM 3280 C CA . THR B 1 143 ? -17.766 -22.969 -13.297 1 98.31 143 THR B CA 1
ATOM 3281 C C . THR B 1 143 ? -18.422 -24.172 -13.953 1 98.31 143 THR B C 1
ATOM 3283 O O . THR B 1 143 ? -19.234 -24.875 -13.328 1 98.31 143 THR B O 1
ATOM 3286 N N . LEU B 1 144 ? -18.078 -24.469 -15.18 1 98.19 144 LEU B N 1
ATOM 3287 C CA . LEU B 1 144 ? -18.516 -25.688 -15.844 1 98.19 144 LEU B CA 1
ATOM 3288 C C . LEU B 1 144 ? -17.969 -26.922 -15.133 1 98.19 144 LEU B C 1
ATOM 3290 O O . LEU B 1 144 ? -16.797 -26.938 -14.727 1 98.19 144 LEU B O 1
ATOM 3294 N N . LEU B 1 145 ? -18.812 -27.891 -15.094 1 97.5 145 LEU B N 1
ATOM 3295 C CA . LEU B 1 145 ? -18.391 -29.125 -14.422 1 97.5 145 LEU B CA 1
ATOM 3296 C C . LEU B 1 145 ? -17.609 -30.016 -15.375 1 97.5 145 LEU B C 1
ATOM 3298 O O . LEU B 1 145 ? -17.969 -30.141 -16.547 1 97.5 145 LEU B O 1
ATOM 3302 N N . SER B 1 146 ? -16.672 -30.562 -14.773 1 96.38 146 SER B N 1
ATOM 3303 C CA . SER B 1 146 ? -15.977 -31.609 -15.508 1 96.38 146 SER B CA 1
ATOM 3304 C C . SER B 1 146 ? -16.828 -32.875 -15.602 1 96.38 146 SER B C 1
ATOM 3306 O O . SER B 1 146 ? -17.875 -32.969 -14.953 1 96.38 146 SER B O 1
ATOM 3308 N N . GLU B 1 147 ? -16.422 -33.812 -16.406 1 95.62 147 GLU B N 1
ATOM 3309 C CA . GLU B 1 147 ? -17.141 -35.094 -16.516 1 95.62 147 GLU B CA 1
ATOM 3310 C C . GLU B 1 147 ? -17.219 -35.812 -15.172 1 95.62 147 GLU B C 1
ATOM 3312 O O . GLU B 1 147 ? -18.266 -36.344 -14.797 1 95.62 147 GLU B O 1
ATOM 3317 N N . ALA B 1 148 ? -16.062 -35.781 -14.492 1 95.12 148 ALA B N 1
ATOM 3318 C CA . ALA B 1 148 ? -15.977 -36.469 -13.195 1 95.12 148 ALA B CA 1
ATOM 3319 C C . ALA B 1 148 ? -16.938 -35.844 -12.188 1 95.12 148 ALA B C 1
ATOM 3321 O O . ALA B 1 148 ? -17.5 -36.562 -11.344 1 95.12 148 ALA B O 1
ATOM 3322 N N . GLU B 1 149 ? -17.188 -34.625 -12.258 1 93.69 149 GLU B N 1
ATOM 3323 C CA . GLU B 1 149 ? -18.062 -33.906 -11.328 1 93.69 149 GLU B CA 1
ATOM 3324 C C . GLU B 1 149 ? -19.531 -34.094 -11.68 1 93.69 149 GLU B C 1
ATOM 3326 O O . GLU B 1 149 ? -20.406 -34 -10.812 1 93.69 149 GLU B O 1
ATOM 3331 N N . ARG B 1 150 ? -19.812 -34.375 -12.891 1 95.44 150 ARG B N 1
ATOM 3332 C CA . ARG B 1 150 ? -21.188 -34.531 -13.359 1 95.44 150 ARG B CA 1
ATOM 3333 C C . ARG B 1 150 ? -21.688 -35.969 -13.078 1 95.44 150 ARG B C 1
ATOM 3335 O O . ARG B 1 150 ? -22.875 -36.156 -12.828 1 95.44 150 ARG B O 1
ATOM 3342 N N . GLU B 1 151 ? -20.828 -36.812 -13.102 1 94.88 151 GLU B N 1
ATOM 3343 C CA . GLU B 1 151 ? -21.156 -38.219 -13.094 1 94.88 151 GLU B CA 1
ATOM 3344 C C . GLU B 1 151 ? -22.016 -38.594 -11.891 1 94.88 151 GLU B C 1
ATOM 3346 O O . GLU B 1 151 ? -23.062 -39.219 -12.031 1 94.88 151 GLU B O 1
ATOM 3351 N N . PRO B 1 152 ? -21.516 -38.188 -10.711 1 93.75 152 PRO B N 1
ATOM 3352 C CA . PRO B 1 152 ? -22.297 -38.594 -9.539 1 93.75 152 PRO B CA 1
ATOM 3353 C C . PRO B 1 152 ? -23.734 -38.062 -9.602 1 93.75 152 PRO B C 1
ATOM 3355 O O . PRO B 1 152 ? -24.625 -38.594 -8.938 1 93.75 152 PRO B O 1
ATOM 3358 N N . TYR B 1 153 ? -24.047 -37.094 -10.383 1 93.88 153 TYR B N 1
ATOM 3359 C CA . TYR B 1 153 ? -25.359 -36.469 -10.422 1 93.88 153 TYR B CA 1
ATOM 3360 C C . TYR B 1 153 ? -26.062 -36.75 -11.758 1 93.88 153 TYR B C 1
ATOM 3362 O O . TYR B 1 153 ? -27.141 -36.219 -12.023 1 93.88 153 TYR B O 1
ATOM 3370 N N . ASN B 1 154 ? -25.406 -37.531 -12.617 1 95.31 154 ASN B N 1
ATOM 3371 C CA . ASN B 1 154 ? -25.922 -37.844 -13.945 1 95.31 154 ASN B CA 1
ATOM 3372 C C . ASN B 1 154 ? -26.297 -36.594 -14.719 1 95.31 154 ASN B C 1
ATOM 3374 O O . ASN B 1 154 ? -27.391 -36.5 -15.289 1 95.31 154 ASN B O 1
ATOM 3378 N N . LEU B 1 155 ? -25.406 -35.625 -14.719 1 96.88 155 LEU B N 1
ATOM 3379 C CA . LEU B 1 155 ? -25.672 -34.344 -15.367 1 96.88 155 LEU B CA 1
ATOM 3380 C C . LEU B 1 155 ? -25.094 -34.312 -16.781 1 96.88 155 LEU B C 1
ATOM 3382 O O . LEU B 1 155 ? -24.031 -34.875 -17.031 1 96.88 155 LEU B O 1
ATOM 3386 N N . PRO B 1 156 ? -25.766 -33.719 -17.672 1 96.69 156 PRO B N 1
ATOM 3387 C CA . PRO B 1 156 ? -25.266 -33.625 -19.047 1 96.69 156 PRO B CA 1
ATOM 3388 C C . PRO B 1 156 ? -24.078 -32.656 -19.172 1 96.69 156 PRO B C 1
ATOM 3390 O O . PRO B 1 156 ? -23.797 -31.906 -18.25 1 96.69 156 PRO B O 1
ATOM 3393 N N . GLU B 1 157 ? -23.406 -32.75 -20.344 1 96.62 157 GLU B N 1
ATOM 3394 C CA . GLU B 1 157 ? -22.375 -31.797 -20.688 1 96.62 157 GLU B CA 1
ATOM 3395 C C . GLU B 1 157 ? -22.922 -30.375 -20.688 1 96.62 157 GLU B C 1
ATOM 3397 O O . GLU B 1 157 ? -24.047 -30.141 -21.141 1 96.62 157 GLU B O 1
ATOM 3402 N N . GLY B 1 158 ? -22.094 -29.438 -20.172 1 97.25 158 GLY B N 1
ATOM 3403 C CA . GLY B 1 158 ? -22.547 -28.047 -20.109 1 97.25 158 GLY B CA 1
ATOM 3404 C C . GLY B 1 158 ? -23.141 -27.672 -18.766 1 97.25 158 GLY B C 1
ATOM 3405 O O . GLY B 1 158 ? -23.438 -26.5 -18.516 1 97.25 158 GLY B O 1
ATOM 3406 N N . SER B 1 159 ? -23.281 -28.641 -17.859 1 98.38 159 SER B N 1
ATOM 3407 C CA . SER B 1 159 ? -23.734 -28.344 -16.516 1 98.38 159 SER B CA 1
ATOM 3408 C C . SER B 1 159 ? -22.688 -27.562 -15.734 1 98.38 159 SER B C 1
ATOM 3410 O O . SER B 1 159 ? -21.484 -27.641 -16.047 1 98.38 159 SER B O 1
ATOM 3412 N N . TYR B 1 160 ? -23.156 -26.734 -14.805 1 98.5 160 TYR B N 1
ATOM 3413 C CA . TYR B 1 160 ? -22.219 -25.859 -14.109 1 98.5 160 TYR B CA 1
ATOM 3414 C C . TYR B 1 160 ? -22.594 -25.719 -12.633 1 98.5 160 TYR B C 1
ATOM 3416 O O . TYR B 1 160 ? -23.688 -26.094 -12.227 1 98.5 160 TYR B O 1
ATOM 3424 N N . SER B 1 161 ? -21.641 -25.312 -11.852 1 98.5 161 SER B N 1
ATOM 3425 C CA . SER B 1 161 ? -21.844 -25.016 -10.438 1 98.5 161 SER B CA 1
ATOM 3426 C C . SER B 1 161 ? -21.812 -23.516 -10.188 1 98.5 161 SER B C 1
ATOM 3428 O O . SER B 1 161 ? -21.141 -22.766 -10.914 1 98.5 161 SER B O 1
ATOM 3430 N N . GLU B 1 162 ? -22.578 -23.047 -9.195 1 98.62 162 GLU B N 1
ATOM 3431 C CA . GLU B 1 162 ? -22.484 -21.688 -8.648 1 98.62 162 GLU B CA 1
ATOM 3432 C C . GLU B 1 162 ? -22.125 -21.719 -7.172 1 98.62 162 GLU B C 1
ATOM 3434 O O . GLU B 1 162 ? -22.781 -22.391 -6.371 1 98.62 162 GLU B O 1
ATOM 3439 N N . THR B 1 163 ? -21.047 -21.109 -6.895 1 98.69 163 THR B N 1
ATOM 3440 C CA . THR B 1 163 ? -20.594 -21.016 -5.512 1 98.69 163 THR B CA 1
ATOM 3441 C C . THR B 1 163 ? -20.641 -19.562 -5.031 1 98.69 163 THR B C 1
ATOM 3443 O O . THR B 1 163 ? -20.172 -18.656 -5.73 1 98.69 163 THR B O 1
ATOM 3446 N N . ASN B 1 164 ? -21.266 -19.328 -3.9 1 98.81 164 ASN B N 1
ATOM 3447 C CA . ASN B 1 164 ? -21.281 -18.047 -3.197 1 98.81 164 ASN B CA 1
ATOM 3448 C C . ASN B 1 164 ? -20.672 -18.172 -1.801 1 98.81 164 ASN B C 1
ATOM 3450 O O . ASN B 1 164 ? -21 -19.109 -1.058 1 98.81 164 ASN B O 1
ATOM 3454 N N . TYR B 1 165 ? -19.812 -17.281 -1.482 1 98.75 165 TYR B N 1
ATOM 3455 C CA . TYR B 1 165 ? -19.359 -17.281 -0.097 1 98.75 165 TYR B CA 1
ATOM 3456 C C . TYR B 1 165 ? -18.906 -15.891 0.331 1 98.75 165 TYR B C 1
ATOM 3458 O O . TYR B 1 165 ? -18.656 -15.031 -0.513 1 98.75 165 TYR B O 1
ATOM 3466 N N . THR B 1 166 ? -18.875 -15.672 1.569 1 98.81 166 THR B N 1
ATOM 3467 C CA . THR B 1 166 ? -18.359 -14.469 2.219 1 98.81 166 THR B CA 1
ATOM 3468 C C . THR B 1 166 ? -17.266 -14.812 3.211 1 98.81 166 THR B C 1
ATOM 3470 O O . THR B 1 166 ? -17.375 -15.781 3.965 1 98.81 166 THR B O 1
ATOM 3473 N N . GLU B 1 167 ? -16.188 -14.102 3.135 1 98.75 167 GLU B N 1
ATOM 3474 C CA . GLU B 1 167 ? -15.062 -14.289 4.047 1 98.75 167 GLU B CA 1
ATOM 3475 C C . GLU B 1 167 ? -14.688 -12.977 4.738 1 98.75 167 GLU B C 1
ATOM 3477 O O . GLU B 1 167 ? -14.508 -11.953 4.082 1 98.75 167 GLU B O 1
ATOM 3482 N N . ASP B 1 168 ? -14.609 -13.016 6.078 1 98.75 168 ASP B N 1
ATOM 3483 C CA . ASP B 1 168 ? -14.203 -11.859 6.871 1 98.75 168 ASP B CA 1
ATOM 3484 C C . ASP B 1 168 ? -12.719 -11.922 7.223 1 98.75 168 ASP B C 1
ATOM 3486 O O . ASP B 1 168 ? -12.258 -12.914 7.785 1 98.75 168 ASP B O 1
ATOM 3490 N N . PHE B 1 169 ? -12.008 -10.914 6.949 1 98.69 169 PHE B N 1
ATOM 3491 C CA . PHE B 1 169 ? -10.609 -10.781 7.324 1 98.69 169 PHE B CA 1
ATOM 3492 C C . PHE B 1 169 ? -10.445 -9.828 8.5 1 98.69 169 PHE B C 1
ATOM 3494 O O . PHE B 1 169 ? -10.961 -8.703 8.469 1 98.69 169 PHE B O 1
ATOM 3501 N N . HIS B 1 170 ? -9.75 -10.25 9.477 1 98.06 170 HIS B N 1
ATOM 3502 C CA . HIS B 1 170 ? -9.453 -9.445 10.656 1 98.06 170 HIS B CA 1
ATOM 3503 C C . HIS B 1 170 ? -7.977 -9.07 10.711 1 98.06 170 HIS B C 1
ATOM 3505 O O . HIS B 1 170 ? -7.121 -9.836 10.266 1 98.06 170 HIS B O 1
ATOM 3511 N N . GLY B 1 171 ? -7.734 -7.969 11.242 1 96.25 171 GLY B N 1
ATOM 3512 C CA . GLY B 1 171 ? -6.363 -7.484 11.273 1 96.25 171 GLY B CA 1
ATOM 3513 C C . GLY B 1 171 ? -5.793 -7.406 12.68 1 96.25 171 GLY B C 1
ATOM 3514 O O . GLY B 1 171 ? -6.539 -7.461 13.664 1 96.25 171 GLY B O 1
ATOM 3515 N N . LYS B 1 172 ? -4.422 -7.324 12.734 1 94.69 172 LYS B N 1
ATOM 3516 C CA . LYS B 1 172 ? -3.73 -6.969 13.977 1 94.69 172 LYS B CA 1
ATOM 3517 C C . LYS B 1 172 ? -3.943 -5.496 14.312 1 94.69 172 LYS B C 1
ATOM 3519 O O . LYS B 1 172 ? -4.43 -4.723 13.484 1 94.69 172 LYS B O 1
ATOM 3524 N N . PHE B 1 173 ? -3.602 -5.176 15.617 1 92.31 173 PHE B N 1
ATOM 3525 C CA . PHE B 1 173 ? -3.764 -3.793 16.047 1 92.31 173 PHE B CA 1
ATOM 3526 C C . PHE B 1 173 ? -2.863 -2.867 15.234 1 92.31 173 PHE B C 1
ATOM 3528 O O . PHE B 1 173 ? -1.637 -2.939 15.336 1 92.31 173 PHE B O 1
ATOM 3535 N N . PRO B 1 174 ? -3.473 -2.014 14.461 1 92.06 174 PRO B N 1
ATOM 3536 C CA . PRO B 1 174 ? -2.664 -1.094 13.656 1 92.06 174 PRO B CA 1
ATOM 3537 C C . PRO B 1 174 ? -2.557 0.296 14.281 1 92.06 174 PRO B C 1
ATOM 3539 O O . PRO B 1 174 ? -3.422 0.695 15.062 1 92.06 174 PRO B O 1
ATOM 3542 N N . LEU B 1 175 ? -1.446 0.959 13.992 1 91.44 175 LEU B N 1
ATOM 3543 C CA . LEU B 1 175 ? -1.25 2.367 14.32 1 91.44 175 LEU B CA 1
ATOM 3544 C C . LEU B 1 175 ? -1.035 3.195 13.055 1 91.44 175 LEU B C 1
ATOM 3546 O O . LEU B 1 175 ? -0.195 2.854 12.219 1 91.44 175 LEU B O 1
ATOM 3550 N N . GLY B 1 176 ? -1.938 4.168 12.891 1 92.12 176 GLY B N 1
ATOM 3551 C CA . GLY B 1 176 ? -1.828 5.078 11.758 1 92.12 176 GLY B CA 1
ATOM 3552 C C . GLY B 1 176 ? -1.818 6.539 12.164 1 92.12 176 GLY B C 1
ATOM 3553 O O . GLY B 1 176 ? -1.521 6.867 13.32 1 92.12 176 GLY B O 1
ATOM 3554 N N . PHE B 1 177 ? -2.062 7.383 11.18 1 90.25 177 PHE B N 1
ATOM 3555 C CA . PHE B 1 177 ? -2.012 8.828 11.344 1 90.25 177 PHE B CA 1
ATOM 3556 C C . PHE B 1 177 ? -3.303 9.477 10.852 1 90.25 177 PHE B C 1
ATOM 3558 O O . PHE B 1 177 ? -3.859 9.062 9.836 1 90.25 177 PHE B O 1
ATOM 3565 N N . VAL B 1 178 ? -3.703 10.461 11.633 1 92.31 178 VAL B N 1
ATOM 3566 C CA . VAL B 1 178 ? -4.82 11.289 11.188 1 92.31 178 VAL B CA 1
ATOM 3567 C C . VAL B 1 178 ? -4.395 12.758 11.164 1 92.31 178 VAL B C 1
ATOM 3569 O O . VAL B 1 178 ? -3.67 13.211 12.055 1 92.31 178 VAL B O 1
ATOM 3572 N N . GLY B 1 179 ? -4.707 13.43 10.156 1 89.62 179 GLY B N 1
ATOM 3573 C CA . GLY B 1 179 ? -4.605 14.875 10.016 1 89.62 179 GLY B CA 1
ATOM 3574 C C . GLY B 1 179 ? -5.832 15.5 9.375 1 89.62 179 GLY B C 1
ATOM 3575 O O . GLY B 1 179 ? -6.395 14.945 8.43 1 89.62 179 GLY B O 1
ATOM 3576 N N . ALA B 1 180 ? -6.246 16.625 9.953 1 92.44 180 ALA B N 1
ATOM 3577 C CA . ALA B 1 180 ? -7.445 17.266 9.414 1 92.44 180 ALA B CA 1
ATOM 3578 C C . ALA B 1 180 ? -7.363 18.797 9.555 1 92.44 180 ALA B C 1
ATOM 3580 O O . ALA B 1 180 ? -6.727 19.297 10.477 1 92.44 180 ALA B O 1
ATOM 3581 N N . LEU B 1 181 ? -7.918 19.469 8.641 1 88.19 181 LEU B N 1
ATOM 3582 C CA . LEU B 1 181 ? -8.18 20.906 8.664 1 88.19 181 LEU B CA 1
ATOM 3583 C C . LEU B 1 181 ? -9.672 21.188 8.492 1 88.19 181 LEU B C 1
ATOM 3585 O O . LEU B 1 181 ? -10.312 20.641 7.594 1 88.19 181 LEU B O 1
ATOM 3589 N N . GLY B 1 182 ? -10.188 22.047 9.406 1 92.62 182 GLY B N 1
ATOM 3590 C CA . GLY B 1 182 ? -11.617 22.266 9.359 1 92.62 182 GLY B CA 1
ATOM 3591 C C . GLY B 1 182 ? -12.008 23.719 9.633 1 92.62 182 GLY B C 1
ATOM 3592 O O . GLY B 1 182 ? -11.18 24.5 10.094 1 92.62 182 GLY B O 1
ATOM 3593 N N . TYR B 1 183 ? -13.219 24.078 9.305 1 92.94 183 TYR B N 1
ATOM 3594 C CA . TYR B 1 183 ? -13.844 25.375 9.539 1 92.94 183 TYR B CA 1
ATOM 3595 C C . TYR B 1 183 ? -15.195 25.203 10.219 1 92.94 183 TYR B C 1
ATOM 3597 O O . TYR B 1 183 ? -16.047 24.438 9.758 1 92.94 183 TYR B O 1
ATOM 3605 N N . LYS B 1 184 ? -15.359 25.984 11.25 1 95.62 184 LYS B N 1
ATOM 3606 C CA . LYS B 1 184 ? -16.625 25.969 11.992 1 95.62 184 LYS B CA 1
ATOM 3607 C C . LYS B 1 184 ? -17.469 27.188 11.656 1 95.62 184 LYS B C 1
ATOM 3609 O O . LYS B 1 184 ? -16.969 28.297 11.578 1 95.62 184 LYS B O 1
ATOM 3614 N N . PHE B 1 185 ? -18.781 26.938 11.492 1 96.56 185 PHE B N 1
ATOM 3615 C CA . PHE B 1 185 ? -19.781 27.969 11.312 1 96.56 185 PHE B CA 1
ATOM 3616 C C . PHE B 1 185 ? -20.703 28.031 12.523 1 96.56 185 PHE B C 1
ATOM 3618 O O . PHE B 1 185 ? -21.641 27.25 12.648 1 96.56 185 PHE B O 1
ATOM 3625 N N . PRO B 1 186 ? -20.547 29.094 13.344 1 95.44 186 PRO B N 1
ATOM 3626 C CA . PRO B 1 186 ? -21.422 29.188 14.516 1 95.44 186 PRO B CA 1
ATOM 3627 C C . PRO B 1 186 ? -22.875 29.453 14.148 1 95.44 186 PRO B C 1
ATOM 3629 O O . PRO B 1 186 ? -23.156 30.297 13.305 1 95.44 186 PRO B O 1
ATOM 3632 N N . ILE B 1 187 ? -23.766 28.688 14.734 1 96.69 187 ILE B N 1
ATOM 3633 C CA . ILE B 1 187 ? -25.203 28.922 14.617 1 96.69 187 ILE B CA 1
ATOM 3634 C C . ILE B 1 187 ? -25.703 29.734 15.805 1 96.69 187 ILE B C 1
ATOM 3636 O O . ILE B 1 187 ? -26.484 30.672 15.648 1 96.69 187 ILE B O 1
ATOM 3640 N N . ASP B 1 188 ? -25.203 29.422 17.031 1 94.12 188 ASP B N 1
ATOM 3641 C CA . ASP B 1 188 ? -25.422 30.156 18.266 1 94.12 188 ASP B CA 1
ATOM 3642 C C . ASP B 1 188 ? -24.266 29.953 19.234 1 94.12 188 ASP B C 1
ATOM 3644 O O . ASP B 1 188 ? -23.141 29.641 18.828 1 94.12 188 ASP B O 1
ATOM 3648 N N . ASN B 1 189 ? -24.562 30.203 20.578 1 91.75 189 ASN B N 1
ATOM 3649 C CA . ASN B 1 189 ? -23.469 30.188 21.547 1 91.75 189 ASN B CA 1
ATOM 3650 C C . ASN B 1 189 ? -22.969 28.766 21.797 1 91.75 189 ASN B C 1
ATOM 3652 O O . ASN B 1 189 ? -21.828 28.578 22.234 1 91.75 189 ASN B O 1
ATOM 3656 N N . ASN B 1 190 ? -23.812 27.766 21.438 1 94.5 190 ASN B N 1
ATOM 3657 C CA . ASN B 1 190 ? -23.453 26.391 21.797 1 94.5 190 ASN B CA 1
ATOM 3658 C C . ASN B 1 190 ? -23.281 25.516 20.547 1 94.5 190 ASN B C 1
ATOM 3660 O O . ASN B 1 190 ? -22.531 24.547 20.578 1 94.5 190 ASN B O 1
ATOM 3664 N N . PHE B 1 191 ? -24 25.922 19.5 1 96.81 191 PHE B N 1
ATOM 3665 C CA . PHE B 1 191 ? -24.047 25.031 18.328 1 96.81 191 PHE B CA 1
ATOM 3666 C C . PHE B 1 191 ? -23.297 25.641 17.156 1 96.81 191 PHE B C 1
ATOM 3668 O O . PHE B 1 191 ? -23.391 26.844 16.906 1 96.81 191 PHE B O 1
ATOM 3675 N N . SER B 1 192 ? -22.531 24.812 16.484 1 97.88 192 SER B N 1
ATOM 3676 C CA . SER B 1 192 ? -21.891 25.156 15.227 1 97.88 192 SER B CA 1
ATOM 3677 C C . SER B 1 192 ? -21.953 24.016 14.234 1 97.88 192 SER B C 1
ATOM 3679 O O . SER B 1 192 ? -22.09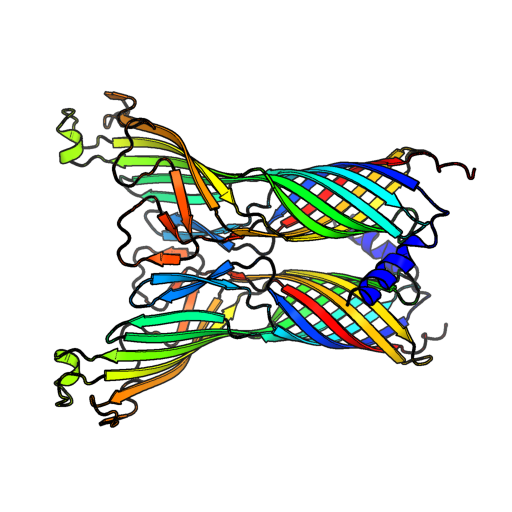4 22.844 14.633 1 97.88 192 SER B O 1
ATOM 3681 N N . ILE B 1 193 ? -21.891 24.312 12.945 1 98.31 193 ILE B N 1
ATOM 3682 C CA . ILE B 1 193 ? -21.656 23.344 11.875 1 98.31 193 ILE B CA 1
ATOM 3683 C C . ILE B 1 193 ? -20.203 23.422 11.406 1 98.31 193 ILE B C 1
ATOM 3685 O O . ILE B 1 193 ? -19.609 24.5 11.43 1 98.31 193 ILE B O 1
ATOM 3689 N N . TYR B 1 194 ? -19.672 22.25 11.047 1 97.69 194 TYR B N 1
ATOM 3690 C CA . TYR B 1 194 ? -18.297 22.312 10.562 1 97.69 194 TYR B CA 1
ATOM 3691 C C . TYR B 1 194 ? -18.141 21.547 9.25 1 97.69 194 TYR B C 1
ATOM 3693 O O . TYR B 1 194 ? -18.938 20.656 8.945 1 97.69 194 TYR B O 1
ATOM 3701 N N . VAL B 1 195 ? -17.172 21.938 8.422 1 97.12 195 VAL B N 1
ATOM 3702 C CA . VAL B 1 195 ? -16.609 21.219 7.277 1 97.12 195 VAL B CA 1
ATOM 3703 C C . VAL B 1 195 ? -15.117 20.969 7.508 1 97.12 195 VAL B C 1
ATOM 3705 O O . VAL B 1 195 ? -14.406 21.828 8.016 1 97.12 195 VAL B O 1
ATOM 3708 N N . GLU B 1 196 ? -14.703 19.703 7.172 1 96.62 196 GLU B N 1
ATOM 3709 C CA . GLU B 1 196 ? -13.336 19.312 7.504 1 96.62 196 GLU B CA 1
ATOM 3710 C C . GLU B 1 196 ? -12.719 18.453 6.41 1 96.62 196 GLU B C 1
ATOM 3712 O O . GLU B 1 196 ? -13.344 17.484 5.945 1 96.62 196 GLU B O 1
ATOM 3717 N N . ALA B 1 197 ? -11.523 18.844 5.918 1 92.56 197 ALA B N 1
ATOM 3718 C CA . ALA B 1 197 ? -10.695 17.953 5.102 1 92.56 197 ALA B CA 1
ATOM 3719 C C . ALA B 1 197 ? -9.836 17.047 5.98 1 92.56 197 ALA B C 1
ATOM 3721 O O . ALA B 1 197 ? -9.133 17.531 6.875 1 92.56 197 ALA B O 1
ATOM 3722 N N . GLU B 1 198 ? -9.945 15.789 5.715 1 94.38 198 GLU B N 1
ATOM 3723 C CA . GLU B 1 198 ? -9.297 14.828 6.602 1 94.38 198 GLU B CA 1
ATOM 3724 C C . GLU B 1 198 ? -8.477 13.82 5.809 1 94.38 198 GLU B C 1
ATOM 3726 O O . GLU B 1 198 ? -8.914 13.344 4.758 1 94.38 198 GLU B O 1
ATOM 3731 N N . TYR B 1 199 ? -7.305 13.555 6.316 1 91.31 199 TYR B N 1
ATOM 3732 C CA . TYR B 1 199 ? -6.449 12.5 5.773 1 91.31 199 TYR B CA 1
ATOM 3733 C C . TYR B 1 199 ? -6.211 11.406 6.809 1 91.31 199 TYR B C 1
ATOM 3735 O O . TYR B 1 199 ? -5.953 11.695 7.977 1 91.31 199 TYR B O 1
ATOM 3743 N N . TYR B 1 200 ? -6.352 10.133 6.332 1 93.38 200 TYR B N 1
ATOM 3744 C CA . TYR B 1 200 ? -5.961 8.953 7.09 1 93.38 200 TYR B CA 1
ATOM 3745 C C . TYR B 1 200 ? -4.82 8.211 6.398 1 93.38 200 TYR B C 1
ATOM 3747 O O . TYR B 1 200 ? -4.902 7.906 5.207 1 93.38 200 TYR B O 1
ATOM 3755 N N . GLY B 1 201 ? -3.752 7.98 7.121 1 92.12 201 GLY B N 1
ATOM 3756 C CA . GLY B 1 201 ? -2.682 7.094 6.688 1 92.12 201 GLY B CA 1
ATOM 3757 C C . GLY B 1 201 ? -2.531 5.867 7.566 1 92.12 201 GLY B C 1
ATOM 3758 O O . GLY B 1 201 ? -2.08 5.965 8.711 1 92.12 201 GLY B O 1
ATOM 3759 N N . ILE B 1 202 ? -2.912 4.742 6.98 1 93.88 202 ILE B N 1
ATOM 3760 C CA . ILE B 1 202 ? -2.869 3.529 7.789 1 93.88 202 ILE B CA 1
ATOM 3761 C C . ILE B 1 202 ? -2.898 2.303 6.883 1 93.88 202 ILE B C 1
ATOM 3763 O O . ILE B 1 202 ? -3.457 2.348 5.781 1 93.88 202 ILE B O 1
ATOM 3767 N N . SER B 1 203 ? -2.26 1.278 7.246 1 94.81 203 SER B N 1
ATOM 3768 C CA . SER B 1 203 ? -2.357 -0.048 6.645 1 94.81 203 SER B CA 1
ATOM 3769 C C . SER B 1 203 ? -2.57 -1.122 7.707 1 94.81 203 SER B C 1
ATOM 3771 O O . SER B 1 203 ? -2.158 -0.957 8.859 1 94.81 203 SER B O 1
ATOM 3773 N N . LEU B 1 204 ? -3.217 -2.178 7.305 1 96 204 LEU B N 1
ATOM 3774 C CA . LEU B 1 204 ? -3.58 -3.219 8.258 1 96 204 LEU B CA 1
ATOM 3775 C C . LEU B 1 204 ? -2.914 -4.543 7.902 1 96 204 LEU B C 1
ATOM 3777 O O . LEU B 1 204 ? -2.938 -4.961 6.742 1 96 204 LEU B O 1
ATOM 3781 N N . LYS B 1 205 ? -2.33 -5.188 8.969 1 96.19 205 LYS B N 1
ATOM 3782 C CA . LYS B 1 205 ? -1.773 -6.527 8.797 1 96.19 205 LYS B CA 1
ATOM 3783 C C . LYS B 1 205 ? -2.803 -7.598 9.141 1 96.19 205 LYS B C 1
ATOM 3785 O O . LYS B 1 205 ? -3.459 -7.523 10.188 1 96.19 205 LYS B O 1
ATOM 3790 N N . ARG B 1 206 ? -2.949 -8.578 8.273 1 97.94 206 ARG B N 1
ATOM 3791 C CA . ARG B 1 206 ? -3.959 -9.609 8.492 1 97.94 206 ARG B CA 1
ATOM 3792 C C . ARG B 1 206 ? -3.584 -10.508 9.672 1 97.94 206 ARG B C 1
ATOM 3794 O O . ARG B 1 206 ? -2.422 -10.891 9.82 1 97.94 206 ARG B O 1
ATOM 3801 N N . LYS B 1 207 ? -4.555 -10.805 10.484 1 98.06 207 LYS B N 1
ATOM 3802 C CA . LYS B 1 207 ? -4.406 -11.711 11.625 1 98.06 207 LYS B CA 1
ATOM 3803 C C . LYS B 1 207 ? -5.047 -13.062 11.336 1 98.06 207 LYS B C 1
ATOM 3805 O O . LYS B 1 207 ? -4.391 -14.102 11.453 1 98.06 207 LYS B O 1
ATOM 3810 N N . ASP B 1 208 ? -6.285 -13.016 10.992 1 98.56 208 ASP B N 1
ATOM 3811 C CA . ASP B 1 208 ? -7.008 -14.234 10.625 1 98.56 208 ASP B CA 1
ATOM 3812 C C . ASP B 1 208 ? -8.18 -13.914 9.695 1 98.56 208 ASP B C 1
ATOM 3814 O O . ASP B 1 208 ? -8.484 -12.742 9.453 1 98.56 208 ASP B O 1
ATOM 3818 N N . SER B 1 209 ? -8.734 -14.93 9.109 1 98.62 209 SER B N 1
ATOM 3819 C CA . SER B 1 209 ? -9.969 -14.82 8.328 1 98.62 209 SER B CA 1
ATOM 3820 C C . SER B 1 209 ? -10.906 -15.984 8.625 1 98.62 209 SER B C 1
ATOM 3822 O O . SER B 1 209 ? -10.477 -17.047 9.086 1 98.62 209 SER B O 1
ATOM 3824 N N . GLU B 1 210 ? -12.18 -15.758 8.383 1 98.75 210 GLU B N 1
ATOM 3825 C CA . GLU B 1 210 ? -13.211 -16.766 8.641 1 98.75 210 GLU B CA 1
ATOM 3826 C C . GLU B 1 210 ? -14.297 -16.719 7.57 1 98.75 210 GLU B C 1
ATOM 3828 O O . GLU B 1 210 ? -14.828 -15.648 7.258 1 98.75 210 GLU B O 1
ATOM 3833 N N . LEU B 1 211 ? -14.617 -17.891 7.027 1 98.81 211 LEU B N 1
ATOM 3834 C CA . LEU B 1 211 ? -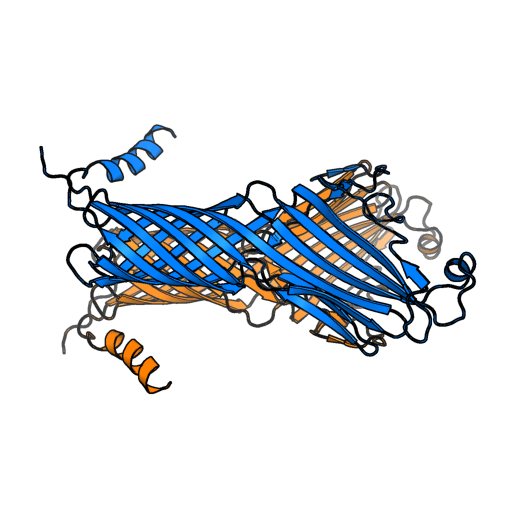15.781 -18 6.156 1 98.81 211 LEU B CA 1
ATOM 3835 C C . LEU B 1 211 ? -17.078 -17.859 6.957 1 98.81 211 LEU B C 1
ATOM 3837 O O . LEU B 1 211 ? -17.297 -18.578 7.926 1 98.81 211 LEU B O 1
ATOM 3841 N N . GLN B 1 212 ? -17.891 -16.906 6.555 1 98.69 212 GLN B N 1
ATOM 3842 C CA . GLN B 1 212 ? -19.141 -16.672 7.258 1 98.69 212 GLN B CA 1
ATOM 3843 C C . GLN B 1 212 ? -20.297 -17.391 6.586 1 98.69 212 GLN B C 1
ATOM 3845 O O . GLN B 1 212 ? -21.281 -17.75 7.242 1 98.69 212 GLN B O 1
ATOM 3850 N N . GLU B 1 213 ? -20.25 -17.531 5.324 1 98.38 213 GLU B N 1
ATOM 3851 C CA . GLU B 1 213 ? -21.203 -18.234 4.48 1 98.38 213 GLU B CA 1
ATOM 3852 C C . GLU B 1 213 ? -20.516 -18.938 3.322 1 98.38 213 GLU B C 1
ATOM 3854 O O . GLU B 1 213 ? -19.469 -18.5 2.855 1 98.38 213 GLU B O 1
ATOM 3859 N N . PHE B 1 214 ? -21.109 -20.062 2.979 1 98.75 214 PHE B N 1
ATOM 3860 C CA . PHE B 1 214 ? -20.609 -20.844 1.852 1 98.75 214 PHE B CA 1
ATOM 3861 C C . PHE B 1 214 ? -21.719 -21.719 1.271 1 98.75 214 PHE B C 1
ATOM 3863 O O . PHE B 1 214 ? -22.391 -22.453 2.004 1 98.75 214 PHE B O 1
ATOM 3870 N N . ASN B 1 215 ? -21.922 -21.609 -0.009 1 98.81 215 ASN B N 1
ATOM 3871 C CA . ASN B 1 215 ? -22.953 -22.422 -0.654 1 98.81 215 ASN B CA 1
ATOM 3872 C C . ASN B 1 215 ? -22.594 -22.719 -2.109 1 98.81 215 ASN B C 1
ATOM 3874 O O . ASN B 1 215 ? -22.203 -21.812 -2.852 1 98.81 215 ASN B O 1
ATOM 3878 N N . THR B 1 216 ? -22.703 -23.953 -2.488 1 98.69 216 THR B N 1
ATOM 3879 C CA . THR B 1 216 ? -22.562 -24.359 -3.881 1 98.69 216 THR B CA 1
ATOM 3880 C C . THR B 1 216 ? -23.812 -25.094 -4.367 1 98.69 216 THR B C 1
ATOM 3882 O O . THR B 1 216 ? -24.281 -26.031 -3.717 1 98.69 216 THR B O 1
ATOM 3885 N N . ASN B 1 217 ? -24.344 -24.703 -5.473 1 98.62 217 ASN B N 1
ATOM 3886 C CA . ASN B 1 217 ? -25.438 -25.359 -6.168 1 98.62 217 ASN B CA 1
ATOM 3887 C C . ASN B 1 217 ? -25.016 -25.844 -7.555 1 98.62 217 ASN B C 1
ATOM 3889 O O . ASN B 1 217 ? -24.062 -25.328 -8.133 1 98.62 217 ASN B O 1
ATOM 3893 N N . LEU B 1 218 ? -25.703 -26.828 -8.07 1 98.56 218 LEU B N 1
ATOM 3894 C CA . LEU B 1 218 ? -25.453 -27.344 -9.414 1 98.56 218 LEU B CA 1
ATOM 3895 C C . LEU B 1 218 ? -26.625 -27.062 -10.336 1 98.56 218 LEU B C 1
ATOM 3897 O O . LEU B 1 218 ? -27.781 -27.125 -9.914 1 98.56 218 LEU B O 1
ATOM 3901 N N . PHE B 1 219 ? -26.312 -26.828 -11.539 1 98.44 219 PHE B N 1
ATOM 3902 C CA . PHE B 1 219 ? -27.312 -26.453 -12.523 1 98.44 219 PHE B CA 1
ATOM 3903 C C . PHE B 1 219 ? -27.109 -27.219 -13.82 1 98.44 219 PHE B C 1
ATOM 3905 O O . PHE B 1 219 ? -25.969 -27.531 -14.195 1 98.44 219 PHE B O 1
ATOM 3912 N N . THR B 1 220 ? -28.203 -27.469 -14.531 1 97.81 220 THR B N 1
ATOM 3913 C CA . THR B 1 220 ? -28.141 -27.953 -15.906 1 97.81 220 THR B CA 1
ATOM 3914 C C . THR B 1 220 ? -27.812 -26.812 -16.859 1 97.81 220 THR B C 1
ATOM 3916 O O . THR B 1 220 ? -27.859 -25.641 -16.484 1 97.81 220 THR B O 1
ATOM 3919 N N . PRO B 1 221 ? -27.422 -27.203 -18.094 1 96.88 221 PRO B N 1
ATOM 3920 C CA . PRO B 1 221 ? -27.078 -26.156 -19.062 1 96.88 221 PRO B CA 1
ATOM 3921 C C . PRO B 1 221 ? -28.219 -25.172 -19.281 1 96.88 221 PRO B C 1
ATOM 3923 O O . PRO B 1 221 ? -27.969 -24 -19.625 1 96.88 221 PRO B O 1
ATOM 3926 N N . ASP B 1 222 ? -29.484 -25.578 -19.031 1 96.19 222 ASP B N 1
ATOM 3927 C CA . ASP B 1 222 ? -30.641 -24.734 -19.281 1 96.19 222 ASP B CA 1
ATOM 3928 C C . ASP B 1 222 ? -30.953 -23.875 -18.062 1 96.19 222 ASP B C 1
ATOM 3930 O O . ASP B 1 222 ? -31.938 -23.125 -18.062 1 96.19 222 ASP B O 1
ATOM 3934 N N . GLY B 1 223 ? -30.234 -23.969 -17 1 96.25 223 GLY B N 1
ATOM 3935 C CA . GLY B 1 223 ? -30.359 -23.062 -15.875 1 96.25 223 GLY B CA 1
ATOM 3936 C C . GLY B 1 223 ? -31.203 -23.625 -14.75 1 96.25 223 GLY B C 1
ATOM 3937 O O . GLY B 1 223 ? -31.531 -22.906 -13.797 1 96.25 223 GLY B O 1
ATOM 3938 N N . ASN B 1 224 ? -31.516 -24.922 -14.805 1 96.56 224 ASN B N 1
ATOM 3939 C CA . ASN B 1 224 ? -32.312 -25.547 -13.742 1 96.56 224 ASN B CA 1
ATOM 3940 C C . ASN B 1 224 ? -31.406 -26.047 -12.617 1 96.56 224 ASN B C 1
ATOM 3942 O O . ASN B 1 224 ? -30.422 -26.75 -12.859 1 96.56 224 ASN B O 1
ATOM 3946 N N . MET B 1 225 ? -31.781 -25.703 -11.445 1 97.62 225 MET B N 1
ATOM 3947 C CA . MET B 1 225 ? -31.031 -26.203 -10.305 1 97.62 225 MET B CA 1
ATOM 3948 C C . MET B 1 225 ? -31.328 -27.672 -10.062 1 97.62 225 MET B C 1
ATOM 3950 O O . MET B 1 225 ? -32.5 -28.062 -9.953 1 97.62 225 MET B O 1
ATOM 3954 N N . VAL B 1 226 ? -30.328 -28.484 -9.922 1 96.12 226 VAL B N 1
ATOM 3955 C CA . VAL B 1 226 ? -30.547 -29.922 -9.82 1 96.12 226 VAL B CA 1
ATOM 3956 C C . VAL B 1 226 ? -30.031 -30.438 -8.477 1 96.12 226 VAL B C 1
ATOM 3958 O O . VAL B 1 226 ? -30.406 -31.531 -8.039 1 96.12 226 VAL B O 1
ATOM 3961 N N . ALA B 1 227 ? -29.094 -29.734 -7.91 1 96.19 227 ALA B N 1
ATOM 3962 C CA . ALA B 1 227 ? -28.594 -30.062 -6.574 1 96.19 227 ALA B CA 1
ATOM 3963 C C . ALA B 1 227 ? -28.312 -28.797 -5.773 1 96.19 227 ALA B C 1
ATOM 3965 O O . ALA B 1 227 ? -27.578 -27.906 -6.23 1 96.19 227 ALA B O 1
ATOM 3966 N N . GLU B 1 228 ? -28.906 -28.75 -4.637 1 96.12 228 GLU B N 1
ATOM 3967 C CA . GLU B 1 228 ? -28.766 -27.578 -3.777 1 96.12 228 GLU B CA 1
ATOM 3968 C C . GLU B 1 228 ? -27.812 -27.859 -2.619 1 96.12 228 GLU B C 1
ATOM 3970 O O . GLU B 1 228 ? -27.812 -28.953 -2.047 1 96.12 228 GLU B O 1
ATOM 3975 N N . SER B 1 229 ? -27.016 -26.812 -2.25 1 97.5 229 SER B N 1
ATOM 3976 C CA . SER B 1 229 ? -26.172 -26.859 -1.062 1 97.5 229 SER B CA 1
ATOM 3977 C C . SER B 1 229 ? -25.281 -28.094 -1.06 1 97.5 229 SER B C 1
ATOM 3979 O O . SER B 1 229 ? -25.219 -28.812 -0.062 1 97.5 229 SER B O 1
ATOM 3981 N N . VAL B 1 230 ? -24.672 -28.312 -2.262 1 96.88 230 VAL B N 1
ATOM 3982 C CA . VAL B 1 230 ? -23.734 -29.406 -2.389 1 96.88 230 VAL B CA 1
ATOM 3983 C C . VAL B 1 230 ? -22.547 -29.188 -1.451 1 96.88 230 VAL B C 1
ATOM 3985 O O . VAL B 1 230 ? -22.031 -30.141 -0.861 1 96.88 230 VAL B O 1
ATOM 3988 N N . TYR B 1 231 ? -22.047 -28 -1.364 1 97.81 231 TYR B N 1
ATOM 3989 C CA . TYR B 1 231 ? -21.047 -27.562 -0.382 1 97.81 231 TYR B CA 1
ATOM 3990 C C . TYR B 1 231 ? -21.609 -26.438 0.473 1 97.81 231 TYR B C 1
ATOM 3992 O O . TYR B 1 231 ? -22.297 -25.547 -0.031 1 97.81 231 TYR B O 1
ATOM 4000 N N . THR B 1 232 ? -21.344 -26.5 1.738 1 98.38 232 THR B N 1
ATOM 4001 C CA . THR B 1 232 ? -21.703 -25.5 2.744 1 98.38 232 THR B CA 1
ATOM 4002 C C . THR B 1 232 ? -20.562 -25.297 3.73 1 98.38 232 THR B C 1
ATOM 4004 O O . THR B 1 232 ? -19.484 -25.859 3.561 1 98.38 232 THR B O 1
ATOM 4007 N N . LEU B 1 233 ? -20.797 -24.516 4.754 1 98.19 233 LEU B N 1
ATOM 4008 C CA . LEU B 1 233 ? -19.797 -24.297 5.785 1 98.19 233 LEU B CA 1
ATOM 4009 C C . LEU B 1 233 ? -19.453 -25.594 6.504 1 98.19 233 LEU B C 1
ATOM 4011 O O . LEU B 1 233 ? -18.344 -25.766 7.012 1 98.19 233 LEU B O 1
ATOM 4015 N N . ASP B 1 234 ? -20.406 -26.531 6.57 1 97.19 234 ASP B N 1
ATOM 4016 C CA . ASP B 1 234 ? -20.266 -27.766 7.312 1 97.19 234 ASP B CA 1
ATOM 4017 C C . ASP B 1 234 ? -19.531 -28.828 6.477 1 97.19 234 ASP B C 1
ATOM 4019 O O . ASP B 1 234 ? -19.078 -29.844 7.008 1 97.19 234 ASP B O 1
ATOM 4023 N N . ASN B 1 235 ? -19.484 -28.688 5.207 1 97.38 235 ASN B N 1
ATOM 4024 C CA . ASN B 1 235 ? -18.812 -29.609 4.289 1 97.38 235 ASN B CA 1
ATOM 4025 C C . ASN B 1 235 ? -18.094 -28.859 3.18 1 97.38 235 ASN B C 1
ATOM 4027 O O . ASN B 1 235 ? -18.422 -29 2.002 1 97.38 235 ASN B O 1
ATOM 4031 N N . LEU B 1 236 ? -17.031 -28.188 3.543 1 98.12 236 LEU B N 1
ATOM 4032 C CA . LEU B 1 236 ? -16.281 -27.359 2.607 1 98.12 236 LEU B CA 1
ATOM 4033 C C . LEU B 1 236 ? -15.516 -28.219 1.611 1 98.12 236 LEU B C 1
ATOM 4035 O O . LEU B 1 236 ? -14.977 -29.266 1.978 1 98.12 236 LEU B O 1
ATOM 4039 N N . PRO B 1 237 ? -15.492 -27.844 0.382 1 95.5 237 PRO B N 1
ATOM 4040 C CA . PRO B 1 237 ? -14.641 -28.578 -0.563 1 95.5 237 PRO B CA 1
ATOM 4041 C C . PRO B 1 237 ? -13.148 -28.375 -0.287 1 95.5 237 PRO B C 1
ATOM 4043 O O . PRO B 1 237 ? -12.773 -27.531 0.527 1 95.5 237 PRO B O 1
ATOM 4046 N N . ALA B 1 238 ? -12.336 -29.172 -0.97 1 92.69 238 ALA B N 1
ATOM 4047 C CA . ALA B 1 238 ? -10.891 -29.062 -0.837 1 92.69 238 ALA B CA 1
ATOM 4048 C C . ALA B 1 238 ? -10.406 -27.656 -1.223 1 92.69 238 ALA B C 1
ATOM 4050 O O . ALA B 1 238 ? -10.906 -27.062 -2.18 1 92.69 238 ALA B O 1
ATOM 4051 N N . GLY B 1 239 ? -9.508 -27.156 -0.464 1 94.25 239 GLY B N 1
ATOM 4052 C CA . GLY B 1 239 ? -8.914 -25.859 -0.784 1 94.25 239 GLY B CA 1
ATOM 4053 C C . GLY B 1 239 ? -9.484 -24.719 0.033 1 94.25 239 GLY B C 1
ATOM 4054 O O . GLY B 1 239 ? -8.953 -23.609 0.003 1 94.25 239 GLY B O 1
ATOM 4055 N N . TYR B 1 240 ? -10.555 -24.984 0.679 1 97.06 240 TYR B N 1
ATOM 4056 C CA . TYR B 1 240 ? -11.164 -23.984 1.531 1 97.06 240 TYR B CA 1
ATOM 4057 C C . TYR B 1 240 ? -11.016 -24.344 3.004 1 97.06 240 TYR B C 1
ATOM 4059 O O . TYR B 1 240 ? -11.133 -25.516 3.373 1 97.06 240 TYR B O 1
ATOM 4067 N N . ASN B 1 241 ? -10.68 -23.344 3.791 1 97.81 241 ASN B N 1
ATOM 4068 C CA . ASN B 1 241 ? -10.648 -23.469 5.246 1 97.81 241 ASN B CA 1
ATOM 4069 C C . ASN B 1 241 ? -11.641 -22.531 5.918 1 97.81 241 ASN B C 1
ATOM 4071 O O . ASN B 1 241 ? -11.719 -21.344 5.562 1 97.81 241 ASN B O 1
ATOM 4075 N N . LYS B 1 242 ? -12.352 -23.031 6.844 1 98.25 242 LYS B N 1
ATOM 4076 C CA . LYS B 1 242 ? -13.305 -22.203 7.559 1 98.25 242 LYS B CA 1
ATOM 4077 C C . LYS B 1 242 ? -12.609 -21.031 8.242 1 98.25 242 LYS B C 1
ATOM 4079 O O . LYS B 1 242 ? -13.094 -19.891 8.188 1 98.25 242 LYS B O 1
ATOM 4084 N N . LYS B 1 243 ? -11.516 -21.375 8.914 1 98.56 243 LYS B N 1
ATOM 4085 C CA . LYS B 1 243 ? -10.688 -20.344 9.539 1 98.56 243 LYS B CA 1
ATOM 4086 C C . LYS B 1 243 ? -9.242 -20.438 9.047 1 98.56 243 LYS B C 1
ATOM 4088 O O . LYS B 1 243 ? -8.695 -21.531 8.914 1 98.56 243 LYS B O 1
ATOM 4093 N N . THR B 1 244 ? -8.68 -19.391 8.688 1 98.56 244 THR B N 1
ATOM 4094 C CA . THR B 1 244 ? -7.273 -19.281 8.305 1 98.56 244 THR B CA 1
ATOM 4095 C C . THR B 1 244 ? -6.523 -18.344 9.242 1 98.56 244 THR B C 1
ATOM 4097 O O . THR B 1 244 ? -7.004 -17.25 9.562 1 98.56 244 THR B O 1
ATOM 4100 N N . ASN B 1 245 ? -5.363 -18.75 9.742 1 98.62 245 ASN B N 1
ATOM 4101 C CA . ASN B 1 245 ? -4.484 -17.922 10.562 1 98.62 245 ASN B CA 1
ATOM 4102 C C . ASN B 1 245 ? -3.311 -17.375 9.758 1 98.62 245 ASN B C 1
ATOM 4104 O O . ASN B 1 245 ? -2.596 -18.141 9.102 1 98.62 245 ASN B O 1
ATOM 4108 N N . TYR B 1 246 ? -3.186 -16.125 9.828 1 98.25 246 TYR B N 1
ATOM 4109 C CA . TYR B 1 246 ? -2.072 -15.492 9.133 1 98.25 246 TYR B CA 1
ATOM 4110 C C . TYR B 1 246 ? -0.887 -15.289 10.062 1 98.25 246 TYR B C 1
ATOM 4112 O O . TYR B 1 246 ? -1.015 -14.648 11.109 1 98.25 246 TYR B O 1
ATOM 4120 N N . VAL B 1 247 ? 0.272 -15.75 9.633 1 97.94 247 VAL B N 1
ATOM 4121 C CA . VAL B 1 247 ? 1.448 -15.773 10.5 1 97.94 247 VAL B CA 1
ATOM 4122 C C . VAL B 1 247 ? 2.586 -14.992 9.844 1 97.94 247 VAL B C 1
ATOM 4124 O O . VAL B 1 247 ? 2.57 -14.758 8.633 1 97.94 247 VAL B O 1
ATOM 4127 N N . ASP B 1 248 ? 3.574 -14.562 10.625 1 96.31 248 ASP B N 1
ATOM 4128 C CA . ASP B 1 248 ? 4.711 -13.797 10.125 1 96.31 248 ASP B CA 1
ATOM 4129 C C . ASP B 1 248 ? 5.738 -14.711 9.461 1 96.31 248 ASP B C 1
ATOM 4131 O O . ASP B 1 248 ? 6.473 -14.281 8.57 1 96.31 248 ASP B O 1
ATOM 4135 N N . GLU B 1 249 ? 5.77 -15.898 9.984 1 97.5 249 GLU B N 1
ATOM 4136 C CA . GLU B 1 249 ? 6.711 -16.891 9.5 1 97.5 249 GLU B CA 1
ATOM 4137 C C . GLU B 1 249 ? 6.027 -18.25 9.289 1 97.5 249 GLU B C 1
ATOM 4139 O O . GLU B 1 249 ? 5.184 -18.656 10.086 1 97.5 249 GLU B O 1
ATOM 4144 N N . LEU B 1 250 ? 6.352 -18.922 8.172 1 97.94 250 LEU B N 1
ATOM 4145 C CA . LEU B 1 250 ? 5.793 -20.219 7.848 1 97.94 250 LEU B CA 1
ATOM 4146 C C . LEU B 1 250 ? 6.898 -21.25 7.66 1 97.94 250 LEU B C 1
ATOM 4148 O O . LEU B 1 250 ? 7.797 -21.062 6.84 1 97.94 250 LEU B O 1
ATOM 4152 N N . PRO B 1 251 ? 6.836 -22.328 8.461 1 97.38 251 PRO B N 1
ATOM 4153 C CA . PRO B 1 251 ? 7.801 -23.391 8.203 1 97.38 251 PRO B CA 1
ATOM 4154 C C . PRO B 1 251 ? 7.672 -23.984 6.801 1 97.38 251 PRO B C 1
ATOM 4156 O O . PRO B 1 251 ? 6.562 -24.125 6.289 1 97.38 251 PRO B O 1
ATOM 4159 N N . ASN B 1 252 ? 8.766 -24.391 6.234 1 95.56 252 ASN B N 1
ATOM 4160 C CA . ASN B 1 252 ? 8.758 -24.906 4.871 1 95.56 252 ASN B CA 1
ATOM 4161 C C . ASN B 1 252 ? 8.008 -26.234 4.781 1 95.56 252 ASN B C 1
ATOM 4163 O O . ASN B 1 252 ? 7.5 -26.594 3.719 1 95.56 252 ASN B O 1
ATOM 4167 N N . ASP B 1 253 ? 7.969 -26.906 5.812 1 95.44 253 ASP B N 1
ATOM 4168 C CA . ASP B 1 253 ? 7.316 -28.219 5.809 1 95.44 253 ASP B CA 1
ATOM 4169 C C . ASP B 1 253 ? 5.875 -28.109 6.309 1 95.44 253 ASP B C 1
ATOM 4171 O O . ASP B 1 253 ? 5.254 -29.109 6.648 1 95.44 253 ASP B O 1
ATOM 4175 N N . ASN B 1 254 ? 5.402 -26.906 6.43 1 96.44 254 ASN B N 1
ATOM 4176 C CA . ASN B 1 254 ? 4.023 -26.734 6.879 1 96.44 254 ASN B CA 1
ATOM 4177 C C . ASN B 1 254 ? 3.037 -27.422 5.938 1 96.44 254 ASN B C 1
ATOM 4179 O O . ASN B 1 254 ? 3.078 -27.203 4.727 1 96.44 254 ASN B O 1
ATOM 4183 N N . THR B 1 255 ? 2.152 -28.25 6.449 1 95.75 255 THR B N 1
ATOM 4184 C CA . THR B 1 255 ? 1.133 -28.922 5.648 1 95.75 255 THR B CA 1
ATOM 4185 C C . THR B 1 255 ? -0.263 -28.453 6.043 1 95.75 255 THR B C 1
ATOM 4187 O O . THR B 1 255 ? -1.262 -28.922 5.492 1 95.75 255 THR B O 1
ATOM 4190 N N . ASP B 1 256 ? -0.273 -27.594 7.031 1 96.44 256 ASP B N 1
ATOM 4191 C CA . ASP B 1 256 ? -1.554 -27.047 7.469 1 96.44 256 ASP B CA 1
ATOM 4192 C C . ASP B 1 256 ? -2.037 -25.953 6.516 1 96.44 256 ASP B C 1
ATOM 4194 O O . ASP B 1 256 ? -1.497 -24.844 6.512 1 96.44 256 ASP B O 1
ATOM 4198 N N . PRO B 1 257 ? -3.055 -26.234 5.742 1 96.19 257 PRO B N 1
ATOM 4199 C CA . PRO B 1 257 ? -3.514 -25.25 4.762 1 96.19 257 PRO B CA 1
ATOM 4200 C C . PRO B 1 257 ? -4.18 -24.031 5.414 1 96.19 257 PRO B C 1
ATOM 4202 O O . PRO B 1 257 ? -4.43 -23.031 4.742 1 96.19 257 PRO B O 1
ATOM 4205 N N . SER B 1 258 ? -4.508 -24.078 6.648 1 97.75 258 SER B N 1
ATOM 4206 C CA . SER B 1 258 ? -5.188 -23 7.336 1 97.75 258 SER B CA 1
ATOM 4207 C C . SER B 1 258 ? -4.195 -21.969 7.859 1 97.75 258 SER B C 1
ATOM 4209 O O . SER B 1 258 ? -4.586 -20.984 8.5 1 97.75 258 SER B O 1
ATOM 4211 N N . LYS B 1 259 ? -2.893 -22.141 7.641 1 97.88 259 LYS B N 1
ATOM 4212 C CA . LYS B 1 259 ? -1.854 -21.172 7.969 1 97.88 259 LYS B CA 1
ATOM 4213 C C . LYS B 1 259 ? -1.254 -20.562 6.707 1 97.88 259 LYS B C 1
ATOM 4215 O O . LYS B 1 259 ? -0.826 -21.281 5.805 1 97.88 259 LYS B O 1
ATOM 4220 N N . LYS B 1 260 ? -1.274 -19.344 6.676 1 97.56 260 LYS B N 1
ATOM 4221 C CA . LYS B 1 260 ? -0.715 -18.609 5.551 1 97.56 260 LYS B CA 1
ATOM 4222 C C . LYS B 1 260 ? 0.123 -17.422 6.027 1 97.56 260 LYS B C 1
ATOM 4224 O O . LYS B 1 260 ? -0.08 -16.922 7.137 1 97.56 260 LYS B O 1
ATOM 4229 N N . LEU B 1 261 ? 1.09 -16.922 5.219 1 97.81 261 LEU B N 1
ATOM 4230 C CA . LEU B 1 261 ? 1.834 -15.719 5.559 1 97.81 261 LEU B CA 1
ATOM 4231 C C . LEU B 1 261 ? 0.922 -14.492 5.543 1 97.81 261 LEU B C 1
ATOM 4233 O O . LEU B 1 261 ? 0.061 -14.367 4.668 1 97.81 261 LEU B O 1
ATOM 4237 N N . SER B 1 262 ? 1.186 -13.641 6.453 1 96.94 262 SER B N 1
ATOM 4238 C CA . SER B 1 262 ? 0.381 -12.438 6.586 1 96.94 262 SER B CA 1
ATOM 4239 C C . SER B 1 262 ? 0.646 -11.469 5.438 1 96.94 262 SER B C 1
ATOM 4241 O O . SER B 1 262 ? 1.646 -11.594 4.727 1 96.94 262 SER B O 1
ATOM 4243 N N . GLN B 1 263 ? -0.341 -10.594 5.246 1 94.31 263 GLN B N 1
ATOM 4244 C CA . GLN B 1 263 ? -0.27 -9.516 4.27 1 94.31 263 GLN B CA 1
ATOM 4245 C C . GLN B 1 263 ? -0.753 -8.195 4.871 1 94.31 263 GLN B C 1
ATOM 4247 O O . GLN B 1 263 ? -1.504 -8.195 5.848 1 94.31 263 GLN B O 1
ATOM 4252 N N . LYS B 1 264 ? -0.276 -7.137 4.27 1 95.25 264 LYS B N 1
ATOM 4253 C CA . LYS B 1 264 ? -0.805 -5.828 4.633 1 95.25 264 LYS B CA 1
ATOM 4254 C C . LYS B 1 264 ? -1.731 -5.289 3.545 1 95.25 264 LYS B C 1
ATOM 4256 O O . LYS B 1 264 ? -1.494 -5.504 2.355 1 95.25 264 LYS B O 1
ATOM 4261 N N . VAL B 1 265 ? -2.797 -4.648 3.984 1 96.5 265 VAL B N 1
ATOM 4262 C CA . VAL B 1 265 ? -3.732 -4.066 3.027 1 96.5 265 VAL B CA 1
ATOM 4263 C C . VAL B 1 265 ? -3.904 -2.576 3.312 1 96.5 265 VAL B C 1
ATOM 4265 O O . VAL B 1 265 ? -3.857 -2.148 4.469 1 96.5 265 VAL B O 1
ATOM 4268 N N . PRO B 1 266 ? -4.129 -1.812 2.297 1 95.75 266 PRO B N 1
ATOM 4269 C CA . PRO B 1 266 ? -4.211 -0.358 2.445 1 95.75 266 PRO B CA 1
ATOM 4270 C C . PRO B 1 266 ? -5.578 0.107 2.947 1 95.75 266 PRO B C 1
ATOM 4272 O O . PRO B 1 266 ? -6.609 -0.378 2.479 1 95.75 266 PRO B O 1
ATOM 4275 N N . TYR B 1 267 ? -5.609 1.064 3.83 1 96.81 267 TYR B N 1
ATOM 4276 C CA . TYR B 1 267 ? -6.828 1.711 4.305 1 96.81 267 TYR B CA 1
ATOM 4277 C C . TYR B 1 267 ? -6.688 3.229 4.277 1 96.81 267 TYR B C 1
ATOM 4279 O O . TYR B 1 267 ? -7.52 3.947 4.836 1 96.81 267 TYR B O 1
ATOM 4287 N N . SER B 1 268 ? -5.613 3.719 3.748 1 94.81 268 SER B N 1
ATOM 4288 C CA . SER B 1 268 ? -5.375 5.156 3.701 1 94.81 268 SER B CA 1
ATOM 4289 C C . SER B 1 268 ? -6.395 5.859 2.811 1 94.81 268 SER B C 1
ATOM 4291 O O . SER B 1 268 ? -6.797 5.32 1.776 1 94.81 268 SER B O 1
ATOM 4293 N N . SER B 1 269 ? -6.738 7.078 3.207 1 95.44 269 SER B N 1
ATOM 4294 C CA . SER B 1 269 ? -7.785 7.781 2.473 1 95.44 269 SER B CA 1
ATOM 4295 C C . SER B 1 269 ? -7.715 9.289 2.717 1 95.44 269 SER B C 1
ATOM 4297 O O . SER B 1 269 ? -7.051 9.742 3.65 1 95.44 269 SER B O 1
ATOM 4299 N N . PHE B 1 270 ? -8.281 10.047 1.829 1 93.69 270 PHE B N 1
ATOM 4300 C CA . PHE B 1 270 ? -8.523 11.477 1.916 1 93.69 270 PHE B CA 1
ATOM 4301 C C . PHE B 1 270 ? -10.008 11.789 1.732 1 93.69 270 PHE B C 1
ATOM 4303 O O . PHE B 1 270 ? -10.633 11.305 0.789 1 93.69 270 PHE B O 1
ATOM 4310 N N . GLY B 1 271 ? -10.516 12.586 2.695 1 96.25 271 GLY B N 1
ATOM 4311 C CA . GLY B 1 271 ? -11.945 12.805 2.584 1 96.25 271 GLY B CA 1
ATOM 4312 C C . GLY B 1 271 ? -12.383 14.156 3.115 1 96.25 271 GLY B C 1
ATOM 4313 O O . GLY B 1 271 ? -11.555 14.953 3.561 1 96.25 271 GLY B O 1
ATOM 4314 N N . ILE B 1 272 ? -13.672 14.383 2.93 1 97.25 272 ILE B N 1
ATOM 4315 C CA . ILE B 1 272 ? -14.352 15.562 3.451 1 97.25 272 ILE B CA 1
ATOM 4316 C C . ILE B 1 272 ? -15.453 15.141 4.426 1 97.25 272 ILE B C 1
ATOM 4318 O O . ILE B 1 272 ? -16.234 14.234 4.129 1 97.25 272 ILE B O 1
ATOM 4322 N N . ASN B 1 273 ? -15.391 15.797 5.551 1 98.44 273 ASN B N 1
ATOM 4323 C CA . ASN B 1 273 ? -16.406 15.539 6.574 1 98.44 273 ASN B CA 1
ATOM 4324 C C . ASN B 1 273 ? -17.25 16.781 6.855 1 98.44 273 ASN B C 1
ATOM 4326 O O . ASN B 1 273 ? -16.75 17.906 6.773 1 98.44 273 ASN B O 1
ATOM 4330 N N . VAL B 1 274 ? -18.516 16.594 7.223 1 98.56 274 VAL B N 1
ATOM 4331 C CA . VAL B 1 274 ? -19.422 17.625 7.703 1 98.56 274 VAL B CA 1
ATOM 4332 C C . VAL B 1 274 ? -20.109 17.156 8.984 1 98.56 274 VAL B C 1
ATOM 4334 O O . VAL B 1 274 ? -20.328 15.953 9.172 1 98.56 274 VAL B O 1
ATOM 4337 N N . GLY B 1 275 ? -20.344 18.109 9.852 1 98.56 275 GLY B N 1
ATOM 4338 C CA . GLY B 1 275 ? -21 17.703 11.078 1 98.56 275 GLY B CA 1
ATOM 4339 C C . GLY B 1 275 ? -21.406 18.875 11.953 1 98.56 275 GLY B C 1
ATOM 4340 O O . GLY B 1 275 ? -21.422 20.016 11.492 1 98.56 275 GLY B O 1
ATOM 4341 N N . VAL B 1 276 ? -21.828 18.547 13.211 1 98.56 276 VAL B N 1
ATOM 4342 C CA . VAL B 1 276 ? -22.281 19.531 14.195 1 98.56 276 VAL B CA 1
ATOM 4343 C C . VAL B 1 276 ? -21.422 19.438 15.445 1 98.56 276 VAL B C 1
ATOM 4345 O O . VAL B 1 276 ? -21 18.344 15.844 1 98.56 276 VAL B O 1
ATOM 4348 N N . THR B 1 277 ? -21.188 20.531 15.977 1 98.06 277 THR B N 1
ATOM 4349 C CA . THR B 1 277 ? -20.438 20.625 17.219 1 98.06 277 THR B CA 1
ATOM 4350 C C . THR B 1 277 ? -21.25 21.312 18.312 1 98.06 277 THR B C 1
ATOM 4352 O O . THR B 1 277 ? -21.906 22.328 18.047 1 98.06 277 THR B O 1
ATOM 4355 N N . TYR B 1 278 ? -21.281 20.781 19.453 1 98 278 TYR B N 1
ATOM 4356 C CA . TYR B 1 278 ? -21.859 21.406 20.625 1 98 278 TYR B CA 1
ATOM 4357 C C . TYR B 1 278 ? -20.766 21.797 21.625 1 98 278 TYR B C 1
ATOM 4359 O O . TYR B 1 278 ? -20.016 20.953 22.094 1 98 278 TYR B O 1
ATOM 4367 N N . LYS B 1 279 ? -20.781 23 21.938 1 95.12 279 LYS B N 1
ATOM 4368 C CA . LYS B 1 279 ? -19.828 23.547 22.906 1 95.12 279 LYS B CA 1
ATOM 4369 C C . LYS B 1 279 ? -20.484 23.719 24.281 1 95.12 279 LYS B C 1
ATOM 4371 O O . LYS B 1 279 ? -21.484 24.422 24.406 1 95.12 279 LYS B O 1
ATOM 4376 N N . PHE B 1 280 ? -19.875 23.141 25.25 1 93.75 280 PHE B N 1
ATOM 4377 C CA . PHE B 1 280 ? -20.391 23.266 26.594 1 93.75 280 PHE B CA 1
ATOM 4378 C C . PHE B 1 280 ? -19.906 24.562 27.234 1 93.75 280 PHE B C 1
ATOM 4380 O O . PHE B 1 280 ? -18.906 25.141 26.812 1 93.75 280 PHE B O 1
ATOM 4387 N N . LYS B 1 281 ? -20.609 25.062 28.266 1 81.94 281 LYS B N 1
ATOM 4388 C CA . LYS B 1 281 ? -20.219 26.281 28.984 1 81.94 281 LYS B CA 1
ATOM 4389 C C . LYS B 1 281 ? -18.891 26.094 29.719 1 81.94 281 LYS B C 1
ATOM 4391 O O . LYS B 1 281 ? -18.594 25 30.203 1 81.94 281 LYS B O 1
ATOM 4396 N N . LYS B 1 282 ? -18.172 27.156 29.625 1 75.44 282 LYS B N 1
ATOM 4397 C CA . LYS B 1 282 ? -16.891 27.141 30.312 1 75.44 282 LYS B CA 1
ATOM 4398 C C . LYS B 1 282 ? -17.062 26.859 31.797 1 75.44 282 LYS B C 1
ATOM 4400 O O . LYS B 1 282 ? -18.031 27.297 32.406 1 75.44 282 LYS B O 1
ATOM 4405 N N . ALA B 1 283 ? -16.375 25.828 32.344 1 57.22 283 ALA B N 1
ATOM 4406 C CA . ALA B 1 283 ? -16.438 25.609 33.781 1 57.22 283 ALA B CA 1
ATOM 4407 C C . ALA B 1 283 ? -16.016 26.859 34.562 1 57.22 283 ALA B C 1
ATOM 4409 O O . ALA B 1 283 ? -15.023 27.5 34.188 1 57.22 283 ALA B O 1
ATOM 4410 N N . ALA B 1 284 ? -16.984 27.641 35.156 1 51.06 284 ALA B N 1
ATOM 4411 C CA . ALA B 1 284 ? -16.75 28.75 36.094 1 51.06 284 ALA B CA 1
ATOM 4412 C C . ALA B 1 284 ? -15.555 28.484 36.969 1 51.06 284 ALA B C 1
ATOM 4414 O O . ALA B 1 284 ? -15.242 27.328 37.281 1 51.06 284 ALA B O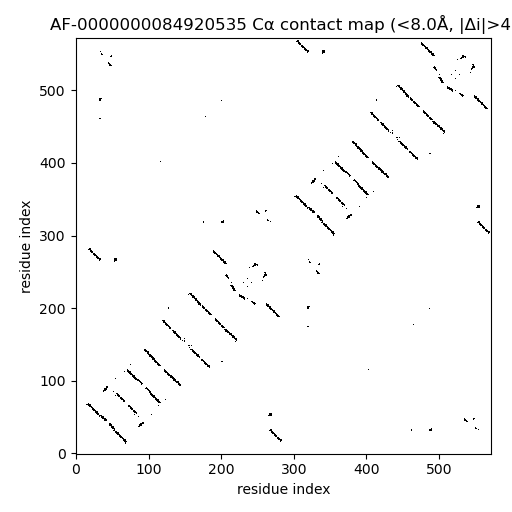 1
ATOM 4415 N N . LYS B 1 285 ? -14.641 29.438 37.031 1 50.59 285 LYS B N 1
ATOM 4416 C CA . LYS B 1 285 ? -13.625 29.516 38.094 1 50.59 285 LYS B CA 1
ATOM 4417 C C . LYS B 1 285 ? -14.234 29.266 39.469 1 50.59 285 LYS B C 1
ATOM 4419 O O . LYS B 1 285 ? -15.203 29.922 39.844 1 50.59 285 LYS B O 1
ATOM 4424 N N . GLN B 1 286 ? -14.297 27.984 39.938 1 35.5 286 GLN B N 1
ATOM 4425 C CA . GLN B 1 286 ? -14.25 28.156 41.375 1 35.5 286 GLN B CA 1
ATOM 4426 C C . GLN B 1 286 ? -12.875 28.609 41.844 1 35.5 286 GLN B C 1
ATOM 4428 O O . GLN B 1 286 ? -11.852 28.172 41.312 1 35.5 286 GLN B O 1
#

Foldseek 3Di:
DVVVVVVVVVVQQPLQQFKWKKKWKWKWFWFFDPKDFQAWAEEPVDIDTWIGFLQGAMKIKIKMWIHSDPWKIKIKMKMWGWGDWTFHYAYDYVFKGKTKTKHWTWMKMWIWMKTDPDPWKIKIKGKMKTDDTWIKMWMKMKGFDDPVRCVVVVADGQKIKIKIWMKTWDFDIWIWMKIKIKTWADPDPWKIKMKMKMKIWIKTKTFKMFIPWIWMFIAHNVGHTRGTRPDILVRHDPPDDRMAGADCDDDPPDPDSSYHHMDMGHNIIIIMMMIMMTMDDTDDDD/DVVVVVVVVVVQQPLQPFKWKKKWKWKWFWFFDPKDFQAWAEEPVDIDTWIGALQGAMKIKIKMWIHSHPWKIKIKMKMWGWGDWTFHYAYDYVFKGKTKTKHWTWMKMWIWMKTDPDPWKIKIKGKMKTDDTWIKMWMKMKGFDDPVRCVVLVADGQKIKIKIWMKTWDFDIWIWMKIKIKTWADPDPWKIKMKMKMKIWIKTKTFKMFIPWIWMFIAHNVGHTRGTRPDILVRHDPPDDRMAGADCDDDPPDPDSSYHHMDMGHNIIIIMMMIMMTMDDTDDDD

Nearest PDB structures (foldseek):
  1k24-assembly1_A  TM=3.602E-01  e=1.151E-04  Neisseria meningitidis
  1t1l-assembly2_B  TM=2.333E-01  e=1.907E-04  Escherichia coli
  2r4l-assembly3_C  TM=2.281E-01  e=4.276E-04  Escherichia coli
  8wv0-assembly1_A  TM=1.246E-01  e=3.385E-03  Burkholderia pseudomallei
  1k24-assembly1_A  TM=3.595E-01  e=2.432E-04  Neisseria meningitidis

Radius of gyration: 28.64 Å; Cα contacts (8 Å, |Δi|>4): 1671; chains: 2; bounding box: 70×90×68 Å

Sequence (572 aa):
MKQRVILLVGILISTMSYAQFEISAGTGYAIGSAEMKLGTETTTTSVENTYGSYGEGVNFQLRGTYFFNEKVGLDVGVGYLNGVDHTINKTTVPGVDVDAIARGRAYGATVAVAYKFTDNFYGRAGALLKIAGKTEAVVFSSTLLSEAEREPYNLPEGSYSETNYTEDFHGKFPLGFVGALGYKFPIDNNFSIYVEAEYYGISLKRKDSELQEFNTNLFTPDGNMVAESVYTLDNLPAGYNKKTNYVDELPNDNTDPSKKLSQKVPYSSFGINVGVTYKFKKAAKQMKQRVILLVGILISTMSYAQFEISAGTGYAIGSAEMKLGTETTTTSVENTYGSYGEGVNFQLRGTYFFNEKVGLDVGVGYLNGVDHTINKTTVPGVDVDAIARGRAYGATVAVAYKFTDNFYGRAGALLKIAGKTEAVVFSSTLLSEAEREPYNLPEGSYSETNYTEDFHGKFPLGFVGALGYKFPIDNNFSIYVEAEYYGISLKRKDSELQEFNTNLFTPDGNMVAESVYTLDNLPAGYNKKTNYVDELPNDNTDPSKKLSQKVPYSSFGINVGVTYKFKKAAKQ

Organism: Cellulophaga lytica (strain ATCC 23178 / DSM 7489 / JCM 8516 / NBRC 14961 / NCIMB 1423 / VKM B-1433 / Cy l20) (NCBI:txid867900)

pLDDT: mean 92.19, std 13.47, range [34.97, 98.88]